Protein AF-A0A7V7D6V0-F1 (afdb_monomer)

Secondary structure (DSSP, 8-state):
----B-SS-EEEEES-SS-----TTS--EEEHHHHEETTEESS-GGGTS-TTS--SEEEPPPBTB--EEEEE-SSSEEEEE-TTS-TTTT--TTBEEEEEESSSS--EEEEEEEE-TTSSEEEEEEE--S-EEEEEEES--BSSHHHHHHTB---TTTT--EEEEE---EE-SSTT--EEE-SS-BBTTTTB-EEEEEB-TTSPBPPTT--EEEE-TT-SS-SEEE-S-B-EEEESEEEE--TTTSEEEEE--SS-EEEEEEES-EEESSSEEEEE-STTEEEEEEES-EEEESSEEEEESS-EEEEEES-EEEESSSEEEEE-SS--EEES-EEEESSSSEEEEESS-S--EEES-EEEEESEEEEE--TT-EEEEES-EEEES-TTT-EEEEESSSEEEEEES-EEEETTB----TTTBSSSS--TT-B-S----SBGGGTB-----HHHHS-BPP-TTSPPBPPS---THHHHHHHHHHHHHHHHHHT-

pLDDT: mean 88.2, std 12.03, range [38.66, 98.56]

Structure (mmCIF, N/CA/C/O backbone):
data_AF-A0A7V7D6V0-F1
#
_entry.id   AF-A0A7V7D6V0-F1
#
loop_
_atom_site.group_PDB
_atom_site.id
_atom_site.type_symbol
_atom_site.label_atom_id
_atom_site.label_alt_id
_atom_site.label_comp_id
_atom_site.label_asym_id
_atom_site.label_entity_id
_atom_site.label_seq_id
_atom_site.pdbx_PDB_ins_code
_atom_site.Cartn_x
_atom_site.Cartn_y
_atom_site.Cartn_z
_atom_site.occupancy
_atom_site.B_iso_or_equiv
_atom_site.auth_seq_id
_atom_site.auth_comp_id
_atom_site.auth_asym_id
_atom_site.auth_atom_id
_atom_site.pdbx_PDB_model_num
ATOM 1 N N . MET A 1 1 ? -13.956 12.856 22.129 1.00 39.47 1 MET A N 1
ATOM 2 C CA . MET A 1 1 ? -12.523 12.538 21.945 1.00 39.47 1 MET A CA 1
ATOM 3 C C . MET A 1 1 ? -12.015 11.926 23.251 1.00 39.47 1 MET A C 1
ATOM 5 O O . MET A 1 1 ? -12.313 12.554 24.260 1.00 39.47 1 MET A O 1
ATOM 9 N N . PRO A 1 2 ? -11.300 10.781 23.267 1.00 51.09 2 PRO A N 1
ATOM 10 C CA . PRO A 1 2 ? -11.067 9.832 22.181 1.00 51.09 2 PRO A CA 1
ATOM 11 C C . PRO A 1 2 ? -12.033 8.638 22.270 1.00 51.09 2 PRO A C 1
ATOM 13 O O . PRO A 1 2 ? -12.103 7.955 23.278 1.00 51.09 2 PRO A O 1
ATOM 16 N N . ILE A 1 3 ? -12.708 8.333 21.159 1.00 68.94 3 ILE A N 1
ATOM 17 C CA . ILE A 1 3 ? -13.274 6.991 20.913 1.00 68.94 3 ILE A CA 1
ATOM 18 C C . ILE A 1 3 ? -12.132 6.032 20.487 1.00 68.94 3 ILE A C 1
ATOM 20 O O . ILE A 1 3 ? -12.366 4.964 19.940 1.00 68.94 3 ILE A O 1
ATOM 24 N N . ILE A 1 4 ? -10.877 6.445 20.658 1.00 78.69 4 ILE A N 1
ATOM 25 C CA . ILE A 1 4 ? -9.694 5.811 20.092 1.00 78.69 4 ILE A CA 1
ATOM 26 C C . ILE A 1 4 ? -9.205 4.756 21.076 1.00 78.69 4 ILE A C 1
ATOM 28 O O . ILE A 1 4 ? -9.189 5.003 22.277 1.00 78.69 4 ILE A O 1
ATOM 32 N N . PHE A 1 5 ? -8.845 3.585 20.563 1.00 80.69 5 PHE A N 1
ATOM 33 C CA . PHE A 1 5 ? -8.111 2.585 21.329 1.00 80.69 5 PHE A CA 1
ATOM 34 C C . PHE A 1 5 ? -6.614 2.821 21.123 1.00 80.69 5 PHE A C 1
ATOM 36 O O . PHE A 1 5 ? -6.164 2.789 19.977 1.00 80.69 5 PHE A O 1
ATOM 43 N N . ASP A 1 6 ? -5.876 3.080 22.203 1.00 78.94 6 ASP A N 1
ATOM 44 C CA . ASP A 1 6 ? -4.488 3.553 22.142 1.00 78.94 6 ASP A CA 1
ATOM 45 C C . ASP A 1 6 ? -3.552 2.907 23.186 1.00 78.94 6 ASP A C 1
ATOM 47 O O . ASP A 1 6 ? -2.500 3.459 23.515 1.00 78.94 6 ASP A O 1
ATOM 51 N N . SER A 1 7 ? -3.921 1.744 23.733 1.00 79.69 7 SER A N 1
ATOM 52 C CA . SER A 1 7 ? -3.210 1.153 24.876 1.00 79.69 7 SER A CA 1
ATOM 53 C C . SER A 1 7 ? -2.363 -0.081 24.553 1.00 79.69 7 SER A C 1
ATOM 55 O O . SER A 1 7 ? -1.423 -0.375 25.296 1.00 79.69 7 SER A O 1
ATOM 57 N N . LYS A 1 8 ? -2.681 -0.831 23.488 1.00 87.62 8 LYS A N 1
ATOM 58 C CA . LYS A 1 8 ? -2.055 -2.126 23.154 1.00 87.62 8 LYS A CA 1
ATOM 59 C C . LYS A 1 8 ? -2.088 -2.416 21.661 1.00 87.62 8 LYS A C 1
ATOM 61 O O . LYS A 1 8 ? -2.892 -1.849 20.930 1.00 87.62 8 LYS A O 1
ATOM 66 N N . ASP A 1 9 ? -1.260 -3.371 21.230 1.00 92.31 9 ASP A N 1
ATOM 67 C CA . ASP A 1 9 ? -1.328 -3.907 19.871 1.00 92.31 9 ASP A CA 1
ATOM 68 C C . ASP A 1 9 ? -2.761 -4.400 19.589 1.00 92.31 9 ASP A C 1
ATOM 70 O O . ASP A 1 9 ? -3.289 -5.251 20.316 1.00 92.31 9 ASP A O 1
ATOM 74 N N . ALA A 1 10 ? -3.386 -3.882 18.533 1.00 93.56 10 ALA A N 1
ATOM 75 C CA . ALA A 1 10 ? -4.806 -4.103 18.265 1.00 93.56 10 ALA A CA 1
ATOM 76 C C . ALA A 1 10 ? -5.098 -4.438 16.807 1.00 93.56 10 ALA A C 1
ATOM 78 O O . ALA A 1 10 ? -4.417 -3.975 15.890 1.00 93.56 10 ALA A O 1
ATOM 79 N N . VAL A 1 11 ? -6.158 -5.216 16.613 1.00 95.94 11 VAL A N 1
ATOM 80 C CA . VAL A 1 11 ? -6.697 -5.613 15.318 1.00 95.94 11 VAL A CA 1
ATOM 81 C C . VAL A 1 11 ? -8.117 -5.072 15.211 1.00 95.94 11 VAL A C 1
ATOM 83 O O . VAL A 1 11 ? -8.989 -5.435 15.995 1.00 95.94 11 VAL A O 1
ATOM 86 N N . PHE A 1 12 ? -8.335 -4.192 14.245 1.00 95.00 12 PHE A N 1
ATOM 87 C CA . PHE A 1 12 ? -9.621 -3.609 13.899 1.00 95.00 12 PHE A CA 1
ATOM 88 C C . PHE A 1 12 ? -10.096 -4.144 12.560 1.00 95.00 12 PHE A C 1
ATOM 90 O O . PHE A 1 12 ? -9.285 -4.467 11.695 1.00 95.00 12 PHE A O 1
ATOM 97 N N . PHE A 1 13 ? -11.409 -4.194 12.373 1.00 93.69 13 PHE A N 1
ATOM 98 C CA . PHE A 1 13 ? -12.020 -4.778 11.187 1.00 93.69 13 PHE A CA 1
ATOM 99 C C . PHE A 1 13 ? -12.837 -3.746 10.420 1.00 93.69 13 PHE A C 1
ATOM 101 O O . PHE A 1 13 ? -13.511 -2.908 11.018 1.00 93.69 13 PHE A O 1
ATOM 108 N N . VAL A 1 14 ? -12.797 -3.819 9.093 1.00 91.88 14 VAL A N 1
ATOM 109 C CA . VAL A 1 14 ? -13.658 -3.053 8.188 1.00 91.88 14 VAL A CA 1
ATOM 110 C C . VAL A 1 14 ? -14.301 -4.014 7.195 1.00 91.88 14 VAL A C 1
ATOM 112 O O . VAL A 1 14 ? -13.632 -4.603 6.347 1.00 91.88 14 VAL A O 1
ATOM 115 N N . GLY A 1 15 ? -15.619 -4.167 7.298 1.00 84.00 15 GLY A N 1
ATOM 116 C CA . GLY A 1 15 ? -16.325 -5.298 6.690 1.00 84.00 15 GLY A CA 1
ATOM 117 C C . GLY A 1 15 ? -16.222 -6.581 7.514 1.00 84.00 15 GLY A C 1
ATOM 118 O O . GLY A 1 15 ? -15.540 -6.636 8.536 1.00 84.00 15 GLY A O 1
ATOM 119 N N . GLY A 1 16 ? -16.961 -7.607 7.095 1.00 77.62 16 GLY A N 1
ATOM 120 C CA . GLY A 1 16 ? -17.101 -8.847 7.851 1.00 77.62 16 GLY A CA 1
ATOM 121 C C . GLY A 1 16 ? -17.724 -9.983 7.046 1.00 77.62 16 GLY A C 1
ATOM 122 O O . GLY A 1 16 ? -17.668 -9.992 5.817 1.00 77.62 16 GLY A O 1
ATOM 123 N N . ARG A 1 17 ? -18.355 -10.943 7.737 1.00 70.62 17 ARG A N 1
ATOM 124 C CA . ARG A 1 17 ? -18.996 -12.137 7.137 1.00 70.62 17 ARG A CA 1
ATOM 125 C C . ARG A 1 17 ? -20.312 -11.849 6.383 1.00 70.62 17 ARG A C 1
ATOM 127 O O . ARG A 1 17 ? -20.993 -12.786 5.970 1.00 70.62 17 ARG A O 1
ATOM 134 N N . GLY A 1 18 ? -20.651 -10.579 6.152 1.00 65.69 18 GLY A N 1
ATOM 135 C CA . GLY A 1 18 ? -21.878 -10.149 5.483 1.00 65.69 18 GLY A CA 1
ATOM 136 C C . GLY A 1 18 ? -21.888 -8.653 5.155 1.00 65.69 18 GLY A C 1
ATOM 137 O O . GLY A 1 18 ? -20.868 -7.974 5.258 1.00 65.69 18 GLY A O 1
ATOM 138 N N . ALA A 1 19 ? -23.050 -8.139 4.740 1.00 56.31 19 ALA A N 1
ATOM 139 C CA . ALA A 1 19 ? -23.250 -6.706 4.545 1.00 56.31 19 ALA A CA 1
ATOM 140 C C . ALA A 1 19 ? -23.366 -6.039 5.917 1.00 56.31 19 ALA A C 1
ATOM 142 O O . ALA A 1 19 ? -24.386 -6.184 6.592 1.00 56.31 19 ALA A O 1
ATOM 143 N N . GLN A 1 20 ? -22.319 -5.335 6.335 1.00 63.09 20 GLN A N 1
ATOM 144 C CA . GLN A 1 20 ? -22.374 -4.620 7.594 1.00 63.09 20 GLN A CA 1
ATOM 145 C C . GLN A 1 20 ? -23.440 -3.519 7.541 1.00 63.09 20 GLN A C 1
ATOM 147 O O . GLN A 1 20 ? -23.530 -2.771 6.568 1.00 63.09 20 GLN A O 1
ATOM 152 N N . SER A 1 21 ? -24.233 -3.403 8.607 1.00 54.09 21 SER A N 1
ATOM 153 C CA . SER A 1 21 ? -24.978 -2.183 8.909 1.00 54.09 21 SER A CA 1
ATOM 154 C C . SER A 1 21 ? -23.984 -1.083 9.273 1.00 54.09 21 SER A C 1
ATOM 156 O O . SER A 1 21 ? -23.098 -1.343 10.087 1.00 54.09 21 SER A O 1
ATOM 158 N N . ASP A 1 22 ? -24.148 0.116 8.721 1.00 67.56 22 ASP A N 1
ATOM 159 C CA . ASP A 1 22 ? -23.335 1.313 8.966 1.00 67.56 22 ASP A CA 1
ATOM 160 C C . ASP A 1 22 ? -23.267 1.715 10.459 1.00 67.56 22 ASP A C 1
ATOM 162 O O . ASP A 1 22 ? -23.876 2.704 10.869 1.00 67.56 22 ASP A O 1
ATOM 166 N N . ASN A 1 23 ? -22.557 0.956 11.305 1.00 81.81 23 ASN A N 1
ATOM 167 C CA . ASN A 1 23 ? -22.439 1.236 12.733 1.00 81.81 23 ASN A CA 1
ATOM 168 C C . ASN A 1 23 ? -21.082 1.890 13.050 1.00 81.81 23 ASN A C 1
ATOM 170 O O . ASN A 1 23 ? -20.119 1.185 13.363 1.00 81.81 23 ASN A O 1
ATOM 174 N N . PRO A 1 24 ? -20.976 3.235 13.038 1.00 81.81 24 PRO A N 1
ATOM 175 C CA . PRO A 1 24 ? -19.743 3.937 13.415 1.00 81.81 24 PRO A CA 1
ATOM 176 C C . PRO A 1 24 ? -19.363 3.728 14.889 1.00 81.81 24 PRO A C 1
ATOM 178 O O . PRO A 1 24 ? -18.294 4.154 15.335 1.00 81.81 24 PRO A O 1
ATOM 181 N N . TYR A 1 25 ? -20.252 3.105 15.655 1.00 81.50 25 TYR A N 1
ATOM 182 C CA . TYR A 1 25 ? -20.135 2.902 17.077 1.00 81.50 25 TYR A CA 1
ATOM 183 C C . TYR A 1 25 ? -19.749 1.471 17.472 1.00 81.50 25 TYR A C 1
ATOM 185 O O . TYR A 1 25 ? -19.633 1.176 18.654 1.00 81.50 25 TYR A O 1
ATOM 193 N N . ALA A 1 26 ? -19.443 0.587 16.524 1.00 85.44 26 ALA A N 1
ATOM 194 C CA . ALA A 1 26 ? -18.914 -0.723 16.884 1.00 85.44 26 ALA A CA 1
ATOM 195 C C . ALA A 1 26 ? -17.646 -0.621 17.757 1.00 85.44 26 ALA A C 1
ATOM 197 O O . ALA A 1 26 ? -16.836 0.307 17.604 1.00 85.44 26 ALA A O 1
ATOM 198 N N . GLY A 1 27 ? -17.444 -1.603 18.641 1.00 78.12 27 GLY A N 1
ATOM 199 C CA . GLY A 1 27 ? -16.171 -1.793 19.341 1.00 78.12 27 GLY A CA 1
ATOM 200 C C . GLY A 1 27 ? -15.021 -1.897 18.339 1.00 78.12 27 GLY A C 1
ATOM 201 O O . GLY A 1 27 ? -13.986 -1.255 18.515 1.00 78.12 27 GLY A O 1
ATOM 202 N N . GLY A 1 28 ? -15.283 -2.558 17.210 1.00 84.06 28 GLY A N 1
ATOM 203 C CA . GLY A 1 28 ? -14.504 -2.451 15.981 1.00 84.06 28 GLY A CA 1
ATOM 204 C C . GLY A 1 28 ? -13.340 -3.432 15.885 1.00 84.06 28 GLY A C 1
ATOM 205 O O . GLY A 1 28 ? -12.701 -3.475 14.836 1.00 84.06 28 GLY A O 1
ATOM 206 N N . GLY A 1 29 ? -13.032 -4.185 16.949 1.00 92.31 29 GLY A N 1
ATOM 207 C CA . GLY A 1 29 ? -11.799 -4.961 17.007 1.00 92.31 29 GLY A CA 1
ATOM 208 C C . GLY A 1 29 ? -11.578 -5.808 18.258 1.00 92.31 29 GLY A C 1
ATOM 209 O O . GLY A 1 29 ? -12.469 -6.018 19.085 1.00 92.31 29 GLY A O 1
ATOM 210 N N . CYS A 1 30 ? -10.344 -6.280 18.383 1.00 95.81 30 CYS A N 1
ATOM 211 C CA . CYS A 1 30 ? -9.800 -7.023 19.513 1.00 95.81 30 CYS A CA 1
ATOM 212 C C . CYS A 1 30 ? -8.310 -6.690 19.699 1.00 95.81 30 CYS A C 1
ATOM 214 O O . CYS A 1 30 ? -7.673 -6.076 18.840 1.00 95.81 30 CYS A O 1
ATOM 216 N N . THR A 1 31 ? -7.716 -7.116 20.807 1.00 96.06 31 THR A N 1
ATOM 217 C CA . THR A 1 31 ? -6.264 -7.090 20.977 1.00 96.06 31 THR A CA 1
ATOM 218 C C . THR A 1 31 ? -5.609 -8.101 20.040 1.00 96.06 31 THR A C 1
ATOM 220 O O . THR A 1 31 ? -6.187 -9.131 19.673 1.00 96.06 31 THR A O 1
ATOM 223 N N . LYS A 1 32 ? -4.368 -7.820 19.648 1.00 94.75 32 LYS A N 1
ATOM 224 C CA . LYS A 1 32 ? -3.577 -8.734 18.820 1.00 94.75 32 LYS A CA 1
ATOM 225 C C . LYS A 1 32 ? -3.277 -10.048 19.534 1.00 94.75 32 LYS A C 1
ATOM 227 O O . LYS A 1 32 ? -3.258 -11.085 18.884 1.00 94.75 32 LYS A O 1
ATOM 232 N N . ASP A 1 33 ? -3.107 -10.016 20.853 1.00 94.88 33 ASP A N 1
ATOM 233 C CA . ASP A 1 33 ? -2.897 -11.224 21.657 1.00 94.88 33 ASP A CA 1
ATOM 234 C C . ASP A 1 33 ? -4.105 -12.170 21.589 1.00 94.88 33 ASP A C 1
ATOM 236 O O . ASP A 1 33 ? -3.927 -13.385 21.516 1.00 94.88 33 ASP A O 1
ATOM 240 N N . PHE A 1 34 ? -5.330 -11.628 21.558 1.00 95.75 34 PHE A N 1
ATOM 241 C CA . PHE A 1 34 ? -6.539 -12.429 21.363 1.00 95.75 34 PHE A CA 1
ATOM 242 C C . PHE A 1 34 ? -6.647 -12.981 19.939 1.00 95.75 34 PHE A C 1
ATOM 244 O O . PHE A 1 34 ? -7.003 -14.145 19.764 1.00 95.75 34 PHE A O 1
ATOM 251 N N . TRP A 1 35 ? -6.335 -12.162 18.929 1.00 95.06 35 TRP A N 1
ATOM 252 C CA . TRP A 1 35 ? -6.392 -12.562 17.518 1.00 95.06 35 TRP A CA 1
ATOM 253 C C . TRP A 1 35 ? -5.360 -13.653 17.176 1.00 95.06 35 TRP A C 1
ATOM 255 O O . TRP A 1 35 ? -5.676 -14.678 16.560 1.00 95.06 35 TRP A O 1
ATOM 265 N N . GLY A 1 36 ? -4.122 -13.464 17.634 1.00 92.94 36 GLY A N 1
ATOM 266 C CA . GLY A 1 36 ? -2.967 -14.301 17.328 1.00 92.94 36 GLY A CA 1
ATOM 267 C C . GLY A 1 36 ? -2.154 -13.795 16.130 1.00 92.94 36 GLY A C 1
ATOM 268 O O . GLY A 1 36 ? -2.092 -12.597 15.844 1.00 92.94 36 GLY A O 1
ATOM 269 N N . ASP A 1 37 ? -1.479 -14.719 15.442 1.00 87.75 37 ASP A N 1
ATOM 270 C CA . ASP A 1 37 ? -0.656 -14.408 14.267 1.00 87.75 37 ASP A CA 1
ATOM 271 C C . ASP A 1 37 ? -1.528 -13.983 13.076 1.00 87.75 37 ASP A C 1
ATOM 273 O O . ASP A 1 37 ? -2.497 -14.653 12.747 1.00 87.75 37 ASP A O 1
ATOM 277 N N . LEU A 1 38 ? -1.179 -12.898 12.385 1.00 82.12 38 LEU A N 1
ATOM 278 C CA . LEU A 1 38 ? -1.995 -12.372 11.279 1.00 82.12 38 LEU A CA 1
ATOM 279 C C . LEU A 1 38 ? -2.043 -13.284 10.045 1.00 82.12 38 LEU A C 1
ATOM 281 O O . LEU A 1 38 ? -3.008 -13.226 9.290 1.00 82.12 38 LEU A O 1
ATOM 285 N N . ASN A 1 39 ? -1.027 -14.124 9.836 1.00 77.56 39 ASN A N 1
ATOM 286 C CA . ASN A 1 39 ? -0.972 -15.063 8.711 1.00 77.56 39 ASN A CA 1
ATOM 287 C C . ASN A 1 39 ? -1.592 -16.422 9.057 1.00 77.56 39 ASN A C 1
ATOM 289 O O . ASN A 1 39 ? -1.805 -17.254 8.178 1.00 77.56 39 ASN A O 1
ATOM 293 N N . SER A 1 40 ? -1.822 -16.677 10.342 1.00 85.25 40 SER A N 1
ATOM 294 C CA . SER A 1 40 ? -2.424 -17.907 10.844 1.00 85.25 40 SER A CA 1
ATOM 295 C C . SER A 1 40 ? -3.204 -17.587 12.120 1.00 85.25 40 SER A C 1
ATOM 297 O O . SER A 1 40 ? -2.785 -18.004 13.209 1.00 85.25 40 SER A O 1
ATOM 299 N N . PRO A 1 41 ? -4.306 -16.824 12.007 1.00 88.88 41 PRO A N 1
ATOM 300 C CA . PRO A 1 41 ? -5.015 -16.338 13.174 1.00 88.88 41 PRO A CA 1
ATOM 301 C C . PRO A 1 41 ? -5.569 -17.510 13.978 1.00 88.88 41 PRO A C 1
ATOM 303 O O . PRO A 1 41 ? -6.015 -18.525 13.443 1.00 88.88 41 PRO A O 1
ATOM 306 N N . SER A 1 42 ? -5.500 -17.378 15.301 1.00 92.00 42 SER A N 1
ATOM 307 C CA . SER A 1 42 ? -6.060 -18.374 16.225 1.00 92.00 42 SER A CA 1
ATOM 308 C C . SER A 1 42 ? -7.579 -18.242 16.367 1.00 92.00 42 SER A C 1
ATOM 310 O O . SER A 1 42 ? -8.235 -19.100 16.962 1.00 92.00 42 SER A O 1
ATOM 312 N N . LYS A 1 43 ? -8.108 -17.142 15.827 1.00 93.00 43 LYS A N 1
ATOM 313 C CA . LYS A 1 43 ? -9.502 -16.732 15.797 1.00 93.00 43 LYS A CA 1
ATOM 314 C C . LYS A 1 43 ? -9.954 -16.546 14.359 1.00 93.00 43 LYS A C 1
ATOM 316 O O . LYS A 1 43 ? -9.152 -16.425 13.440 1.00 93.00 43 LYS A O 1
ATOM 321 N N . THR A 1 44 ? -11.258 -16.512 14.191 1.00 91.06 44 THR A N 1
ATOM 322 C CA . THR A 1 44 ? -11.942 -16.200 12.943 1.00 91.06 44 THR A CA 1
ATOM 323 C C . T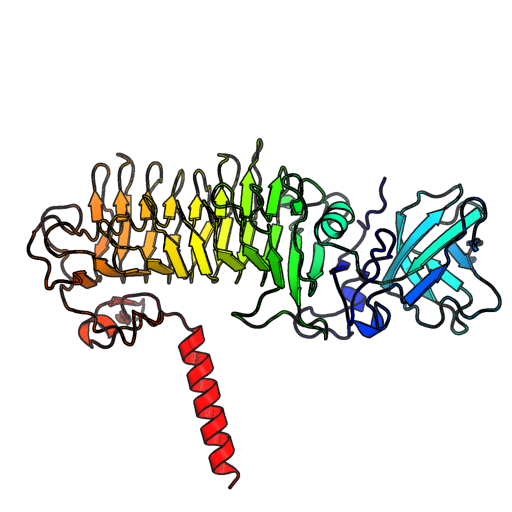HR A 1 44 ? -12.726 -14.906 13.112 1.00 91.06 44 THR A C 1
ATOM 325 O O . THR A 1 44 ? -12.930 -14.432 14.232 1.00 91.06 44 THR A O 1
ATOM 328 N N . LEU A 1 45 ? -13.250 -14.350 12.016 1.00 90.94 45 LEU A N 1
ATOM 329 C CA . LEU A 1 45 ? -14.157 -13.200 12.114 1.00 90.94 45 LEU A CA 1
ATOM 330 C C . LEU A 1 45 ? -15.376 -13.502 13.010 1.00 90.94 45 LEU A C 1
ATOM 332 O O . LEU A 1 45 ? -15.842 -12.625 13.721 1.00 90.94 45 LEU A O 1
ATOM 336 N N . ALA A 1 46 ? -15.853 -14.749 13.068 1.00 90.94 46 ALA A N 1
ATOM 337 C CA . ALA A 1 46 ? -16.989 -15.113 13.920 1.00 90.94 46 ALA A CA 1
ATOM 338 C C . ALA A 1 46 ? -16.722 -14.941 15.428 1.00 90.94 46 ALA A C 1
ATOM 340 O O . ALA A 1 46 ? -17.667 -14.828 16.200 1.00 90.94 46 ALA A O 1
ATOM 341 N N . ASP A 1 47 ? -15.453 -14.933 15.845 1.00 93.00 47 ASP A N 1
ATOM 342 C CA . ASP A 1 47 ? -15.059 -14.772 17.248 1.00 93.00 47 ASP A CA 1
ATOM 343 C C . ASP A 1 47 ? -15.022 -13.300 17.694 1.00 93.00 47 ASP A C 1
ATOM 345 O O . ASP A 1 47 ? -14.841 -13.021 18.878 1.00 93.00 47 ASP A O 1
ATOM 349 N N . VAL A 1 48 ? -15.134 -12.351 16.757 1.00 93.56 48 VAL A N 1
ATOM 350 C CA . VAL A 1 48 ? -14.984 -10.904 17.013 1.00 93.56 48 VAL A CA 1
ATOM 351 C C . VAL A 1 48 ? -16.161 -10.072 16.506 1.00 93.56 48 VAL A C 1
ATOM 353 O O . VAL A 1 48 ? -16.289 -8.908 16.882 1.00 93.56 48 VAL A O 1
ATOM 356 N N . MET A 1 49 ? -17.023 -10.633 15.660 1.00 92.56 49 MET A N 1
ATOM 357 C CA . MET A 1 49 ? -18.201 -9.970 15.097 1.00 92.56 49 MET A CA 1
ATOM 358 C C . MET A 1 49 ? -19.312 -10.982 14.801 1.00 92.56 49 MET A C 1
ATOM 360 O O . MET A 1 49 ? -19.057 -12.176 14.635 1.00 92.56 49 MET A O 1
ATOM 364 N N . ASP A 1 50 ? -20.547 -10.495 14.700 1.00 89.81 50 ASP A N 1
ATOM 365 C CA . ASP A 1 50 ? -21.696 -11.327 14.350 1.00 89.81 50 ASP A CA 1
ATOM 366 C C . ASP A 1 50 ? -21.670 -11.784 12.872 1.00 89.81 50 ASP A C 1
ATOM 368 O O . ASP A 1 50 ? -20.791 -11.435 12.076 1.00 89.81 50 ASP A O 1
ATOM 372 N N . ALA A 1 51 ? -22.671 -12.575 12.474 1.00 86.31 51 ALA A N 1
ATOM 373 C CA . ALA A 1 51 ? -22.776 -13.115 11.117 1.00 86.31 51 ALA A CA 1
ATOM 374 C C . ALA A 1 51 ? -22.869 -12.047 10.005 1.00 86.31 51 ALA A C 1
ATOM 376 O O . ALA A 1 51 ? -22.550 -12.343 8.856 1.00 86.31 51 ALA A O 1
ATOM 377 N N . ASN A 1 52 ? -23.280 -10.821 10.331 1.00 84.94 52 ASN A N 1
ATOM 378 C CA . ASN A 1 52 ? -23.385 -9.686 9.416 1.00 84.94 52 ASN A CA 1
ATOM 379 C C . ASN A 1 52 ? -22.244 -8.667 9.607 1.00 84.94 52 ASN A C 1
ATOM 381 O O . ASN A 1 52 ? -22.281 -7.596 9.008 1.00 84.94 52 ASN A O 1
ATOM 385 N N . GLY A 1 53 ? -21.234 -8.972 10.428 1.00 87.38 53 GLY A N 1
ATOM 386 C CA . GLY A 1 53 ? -20.154 -8.045 10.779 1.00 87.38 53 GLY A CA 1
ATOM 387 C C . GLY A 1 53 ? -20.536 -6.988 11.825 1.00 87.38 53 GLY A C 1
ATOM 388 O O . GLY A 1 53 ? -19.760 -6.067 12.087 1.00 87.38 53 GLY A O 1
ATOM 389 N N . GLY A 1 54 ? -21.726 -7.093 12.416 1.00 90.62 54 GLY A N 1
ATOM 390 C CA . GLY A 1 54 ? -22.164 -6.290 13.552 1.00 90.62 54 GLY A CA 1
ATOM 391 C C . GLY A 1 54 ? -21.456 -6.677 14.852 1.00 90.62 54 GLY A C 1
ATOM 392 O O . GLY A 1 54 ? -20.647 -7.606 14.905 1.00 90.62 54 GLY A O 1
ATOM 393 N N . CYS A 1 55 ? -21.736 -5.925 15.914 1.00 91.62 55 CYS A N 1
ATOM 394 C CA . CYS A 1 55 ? -21.196 -6.200 17.243 1.00 91.62 55 CYS A CA 1
ATOM 395 C C . CYS A 1 55 ? -21.687 -7.561 17.752 1.00 91.62 55 CYS A C 1
ATOM 397 O O . CYS A 1 55 ? -22.858 -7.887 17.582 1.00 91.62 55 CYS A O 1
ATOM 399 N N . LEU A 1 56 ? -20.829 -8.306 18.455 1.00 92.56 56 LEU A N 1
ATOM 400 C CA . LEU A 1 56 ? -21.251 -9.517 19.177 1.00 92.56 56 LEU A CA 1
ATOM 401 C C . LEU A 1 56 ? -22.256 -9.180 20.281 1.00 92.56 56 LEU A C 1
ATOM 403 O O . LEU A 1 56 ? -23.170 -9.943 20.570 1.00 92.56 56 LEU A O 1
ATOM 407 N N . SER A 1 57 ? -22.092 -7.997 20.869 1.00 92.25 57 SER A N 1
ATOM 408 C CA . SER A 1 57 ? -23.026 -7.423 21.823 1.00 92.25 57 SER A CA 1
ATOM 409 C C . SER A 1 57 ? -23.220 -5.947 21.513 1.00 92.25 57 SER A C 1
ATOM 411 O O . SER A 1 57 ? -22.247 -5.199 21.398 1.00 92.25 57 SER A O 1
ATOM 413 N N . SER A 1 58 ? -24.469 -5.515 21.365 1.00 89.25 58 SER A N 1
ATOM 414 C CA . SER A 1 58 ? -24.822 -4.104 21.225 1.00 89.25 58 SER A CA 1
ATOM 415 C C . SER A 1 58 ? -25.938 -3.779 22.201 1.00 89.25 58 SER A C 1
ATOM 417 O O . SER A 1 58 ? -27.092 -4.155 22.002 1.00 89.25 58 SER A O 1
ATOM 419 N N . VAL A 1 59 ? -25.579 -3.072 23.267 1.00 87.38 59 VAL A N 1
ATOM 420 C CA . VAL A 1 59 ? -26.520 -2.566 24.257 1.00 87.38 59 VAL A CA 1
ATOM 421 C C . VAL A 1 59 ? -26.587 -1.051 24.097 1.00 87.38 59 VAL A C 1
ATOM 423 O O . VAL A 1 59 ? -25.793 -0.293 24.666 1.00 87.38 59 VAL A O 1
ATOM 426 N N . TYR A 1 60 ? -27.524 -0.606 23.261 1.00 79.38 60 TYR A N 1
ATOM 427 C CA . TYR A 1 60 ? -27.756 0.807 22.985 1.00 79.38 60 TYR A CA 1
ATOM 428 C C . TYR A 1 60 ? -28.959 1.315 23.769 1.00 79.38 60 TYR A C 1
ATOM 430 O O . TYR A 1 60 ? -29.967 0.624 23.917 1.00 79.38 60 TYR A O 1
ATOM 438 N N . ALA A 1 61 ? -28.875 2.554 24.235 1.00 59.84 61 ALA A N 1
ATOM 439 C CA . ALA A 1 61 ? -30.011 3.219 24.833 1.00 59.84 61 ALA A CA 1
ATOM 440 C C . ALA A 1 61 ? -30.600 4.222 23.843 1.00 59.84 61 ALA A C 1
ATOM 442 O O . ALA A 1 61 ? -29.894 5.091 23.330 1.00 59.84 61 ALA A O 1
ATOM 443 N N . SER A 1 62 ? -31.889 4.103 23.530 1.00 53.34 62 SER A N 1
ATOM 444 C CA . SER A 1 62 ? -32.570 5.115 22.721 1.00 53.34 62 SER A CA 1
ATOM 445 C C . SER A 1 62 ? -32.486 6.476 23.421 1.00 53.34 62 SER A C 1
ATOM 447 O O . SER A 1 62 ? -32.783 6.553 24.609 1.00 53.34 62 SER A O 1
ATOM 449 N N . LEU A 1 63 ? -32.069 7.512 22.678 1.00 45.19 63 LEU A N 1
ATOM 450 C CA . LEU A 1 63 ? -31.921 8.927 23.073 1.00 45.19 63 LEU A CA 1
ATOM 451 C C . LEU A 1 63 ? -32.545 9.296 24.437 1.00 45.19 63 LEU A C 1
ATOM 453 O O . LEU A 1 63 ? -33.699 9.718 24.497 1.00 45.19 63 LEU A O 1
ATOM 457 N N . GLY A 1 64 ? -31.754 9.190 25.511 1.00 49.22 64 GLY A N 1
ATOM 458 C CA . GLY A 1 64 ? -32.088 9.710 26.843 1.00 49.22 64 GLY A CA 1
ATOM 459 C C . GLY A 1 64 ? -32.029 8.696 27.986 1.00 49.22 64 GLY A C 1
ATOM 460 O O . GLY A 1 64 ? -31.801 9.113 29.118 1.00 49.22 64 GLY A O 1
ATOM 461 N N . ASP A 1 65 ? -32.161 7.402 27.699 1.00 52.47 65 ASP A N 1
ATOM 462 C CA . ASP A 1 65 ? -31.929 6.347 28.690 1.00 52.47 65 ASP A CA 1
ATOM 463 C C . ASP A 1 65 ? -30.484 5.846 28.610 1.00 52.47 65 ASP A C 1
ATOM 465 O O . ASP A 1 65 ? -29.743 6.177 27.687 1.00 52.47 65 ASP A O 1
ATOM 469 N N . THR A 1 66 ? -30.060 5.048 29.581 1.00 63.19 66 THR A N 1
ATOM 470 C CA . THR A 1 66 ? -28.784 4.326 29.564 1.00 63.19 66 THR A CA 1
ATOM 471 C C . THR A 1 66 ? -29.046 2.849 29.755 1.00 63.19 66 THR A C 1
ATOM 473 O O . THR A 1 66 ? -29.879 2.480 30.581 1.00 63.19 66 THR A O 1
ATOM 476 N N . ALA A 1 67 ? -28.368 2.004 28.982 1.00 82.88 67 ALA A N 1
ATOM 477 C CA . ALA A 1 67 ? -28.781 0.617 28.872 1.00 82.88 67 ALA A CA 1
ATOM 478 C C . ALA A 1 67 ? -28.090 -0.290 29.890 1.00 82.88 67 ALA A C 1
ATOM 480 O O . ALA A 1 67 ? -28.744 -1.222 30.353 1.00 82.88 67 ALA A O 1
ATOM 481 N N . CYS A 1 68 ? -26.840 0.001 30.261 1.00 91.88 68 CYS A N 1
ATOM 482 C CA . CYS A 1 68 ? -26.044 -0.776 31.210 1.00 91.88 68 CYS A CA 1
ATOM 483 C C . CYS A 1 68 ? -25.736 0.009 32.488 1.00 91.88 68 CYS A C 1
ATOM 485 O O . CYS A 1 68 ? -25.530 1.227 32.441 1.00 91.88 68 CYS A O 1
ATOM 487 N N . ASP A 1 69 ? -25.602 -0.722 33.592 1.00 93.88 69 ASP A N 1
ATOM 488 C CA . ASP A 1 69 ? -25.088 -0.207 34.858 1.00 93.88 69 ASP A CA 1
ATOM 489 C C . ASP A 1 69 ? -23.567 -0.348 34.900 1.00 93.88 69 ASP A C 1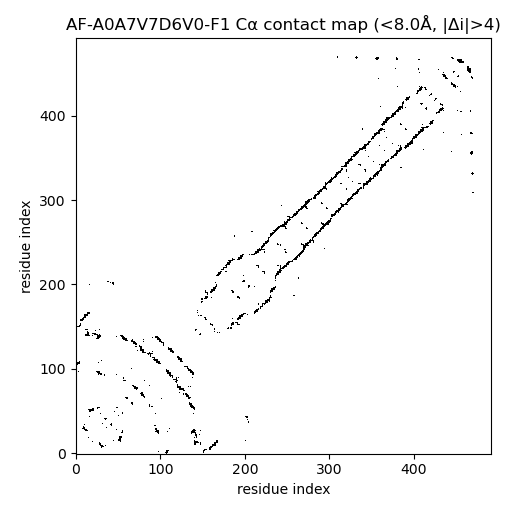
ATOM 491 O O . ASP A 1 69 ? -23.006 -1.372 34.499 1.00 93.88 69 ASP A O 1
ATOM 495 N N . VAL A 1 70 ? -22.894 0.678 35.404 1.00 94.25 70 VAL A N 1
ATOM 496 C CA . VAL A 1 70 ? -21.445 0.703 35.579 1.00 94.25 70 VAL A CA 1
ATOM 497 C C . VAL A 1 70 ? -21.151 0.705 37.066 1.00 94.25 70 VAL A C 1
ATOM 499 O O . VAL A 1 70 ? -21.454 1.682 37.746 1.00 94.25 70 VAL A O 1
ATOM 502 N N . ILE A 1 71 ? -20.553 -0.379 37.548 1.00 94.75 71 ILE A N 1
ATOM 503 C CA . ILE A 1 71 ? -20.268 -0.607 38.967 1.00 94.75 71 ILE A CA 1
ATOM 504 C C . ILE A 1 71 ? -18.812 -1.030 39.170 1.00 94.75 71 ILE A C 1
ATOM 506 O O . ILE A 1 71 ? -18.076 -1.303 38.218 1.00 94.75 71 ILE A O 1
ATOM 510 N N . THR A 1 72 ? -18.370 -1.102 40.424 1.00 92.44 72 THR A N 1
ATOM 511 C CA . THR A 1 72 ? -17.060 -1.681 40.740 1.00 92.44 72 THR A CA 1
ATOM 512 C C . THR A 1 72 ? -17.081 -3.203 40.617 1.00 92.44 72 THR A C 1
ATOM 514 O O . THR A 1 72 ? -18.013 -3.862 41.077 1.00 92.44 72 THR A O 1
ATOM 517 N N . ASN A 1 73 ? -16.012 -3.786 40.074 1.00 90.50 73 ASN A N 1
ATOM 518 C CA . ASN A 1 73 ? -15.804 -5.235 40.117 1.00 90.50 73 ASN A CA 1
ATOM 519 C C . ASN A 1 73 ? -15.203 -5.734 41.455 1.00 90.50 73 ASN A C 1
ATOM 521 O O . ASN A 1 73 ? -14.922 -6.921 41.609 1.00 90.50 73 ASN A O 1
ATOM 525 N N . GLY A 1 74 ? -14.952 -4.833 42.416 1.00 89.19 74 GLY A N 1
ATOM 526 C CA . GLY A 1 74 ? -14.316 -5.137 43.704 1.00 89.19 74 GLY A CA 1
ATOM 527 C C . GLY A 1 74 ? -12.781 -5.184 43.678 1.00 89.19 74 GLY A C 1
ATOM 528 O O . GLY A 1 74 ? -12.161 -5.143 44.739 1.00 89.19 74 GLY A O 1
ATOM 529 N N . SER A 1 75 ? -12.155 -5.198 42.496 1.00 89.00 75 SER A N 1
ATOM 530 C CA . SER A 1 75 ? -10.698 -5.107 42.306 1.00 89.00 75 SER A CA 1
ATOM 531 C C . SER A 1 75 ? -10.241 -3.735 41.791 1.00 89.00 75 SER A C 1
ATOM 533 O O . SER A 1 75 ? -9.101 -3.590 41.353 1.00 89.00 75 SER A O 1
ATOM 535 N N . GLY A 1 76 ? -11.129 -2.735 41.799 1.00 89.50 76 GLY A N 1
ATOM 536 C CA . GLY A 1 76 ? -10.842 -1.379 41.324 1.00 89.50 76 GLY A CA 1
ATOM 537 C C . GLY A 1 76 ? -10.942 -1.185 39.807 1.00 89.50 76 GLY A C 1
ATOM 538 O O . GLY A 1 76 ? -10.568 -0.117 39.326 1.00 89.50 76 GLY A O 1
ATOM 539 N N . LYS A 1 77 ? -11.451 -2.166 39.050 1.00 93.62 77 LYS A N 1
ATOM 540 C CA . LYS A 1 77 ? -11.765 -2.010 37.620 1.00 93.62 77 LYS A CA 1
ATOM 541 C C . LYS A 1 77 ? -13.251 -1.741 37.410 1.00 93.62 77 LYS A C 1
ATOM 543 O O . LYS A 1 77 ? -14.087 -2.063 38.262 1.00 93.62 77 LYS A O 1
ATOM 548 N N . VAL A 1 78 ? -13.555 -1.120 36.278 1.00 96.56 78 VAL A N 1
ATOM 549 C CA . VAL A 1 78 ? -14.924 -0.846 35.844 1.00 96.56 78 VAL A CA 1
ATOM 550 C C . VAL A 1 78 ? -15.593 -2.131 35.356 1.00 96.56 78 VAL A C 1
ATOM 552 O O . VAL A 1 78 ? -15.059 -2.813 34.481 1.00 96.56 78 VAL A O 1
ATOM 555 N N . ARG A 1 79 ? -16.783 -2.424 35.890 1.00 97.44 79 ARG A N 1
ATOM 556 C CA . ARG A 1 79 ? -17.684 -3.483 35.425 1.00 97.44 79 ARG A CA 1
ATOM 557 C C . ARG A 1 79 ? -18.902 -2.877 34.747 1.00 97.44 79 ARG A C 1
ATOM 559 O O . ARG A 1 79 ? -19.594 -2.063 35.353 1.00 97.44 79 ARG A O 1
ATOM 566 N N . ILE A 1 80 ? -19.197 -3.324 33.533 1.00 96.19 80 ILE A N 1
ATOM 567 C CA . ILE A 1 80 ? -20.429 -3.007 32.807 1.00 96.19 80 ILE A CA 1
ATOM 568 C C . ILE A 1 80 ? -21.377 -4.195 32.964 1.00 96.19 80 ILE A C 1
ATOM 570 O O . ILE A 1 80 ? -21.036 -5.313 32.583 1.00 96.19 80 ILE A O 1
ATOM 574 N N . THR A 1 81 ? -22.557 -3.957 33.532 1.00 94.94 81 THR A N 1
ATOM 575 C CA . THR A 1 81 ? -23.555 -4.988 33.840 1.00 94.94 81 THR A CA 1
ATOM 576 C C . THR A 1 81 ? -24.859 -4.715 33.106 1.00 94.94 81 THR A C 1
ATOM 578 O O . THR A 1 81 ? -25.339 -3.579 33.060 1.00 94.94 81 THR A O 1
ATOM 581 N N . LYS A 1 82 ? -25.468 -5.776 32.580 1.00 92.12 82 LYS A N 1
ATOM 582 C CA . LYS A 1 82 ? -26.829 -5.770 32.054 1.00 92.12 82 LYS A CA 1
ATOM 583 C C . LYS A 1 82 ? -27.518 -7.072 32.442 1.00 92.12 82 LYS A C 1
ATOM 585 O O . LYS A 1 82 ? -27.232 -8.123 31.885 1.00 92.12 82 LYS A O 1
ATOM 590 N N . SER A 1 83 ? -28.424 -6.994 33.411 1.00 82.44 83 SER A N 1
ATOM 591 C CA . SER A 1 83 ? -29.073 -8.183 33.963 1.00 82.44 83 SER A CA 1
ATOM 592 C C . SER A 1 83 ? -30.140 -8.775 33.038 1.00 82.44 83 SER A C 1
ATOM 594 O O . SER A 1 83 ? -30.912 -8.047 32.413 1.00 82.44 83 SER A O 1
ATOM 596 N N . GLY A 1 84 ? -30.229 -10.110 33.035 1.00 74.31 84 GLY A N 1
ATOM 597 C CA . GLY A 1 84 ? -31.449 -10.851 32.693 1.00 74.31 84 GLY A CA 1
ATOM 598 C C . GLY A 1 84 ? -31.597 -11.298 31.241 1.00 74.31 84 GLY A C 1
ATOM 599 O O . GLY A 1 84 ? -32.618 -11.897 30.908 1.00 74.31 84 GLY A O 1
ATOM 600 N N . GLU A 1 85 ? -30.609 -11.034 30.387 1.00 74.19 85 GLU A N 1
ATOM 601 C CA . GLU A 1 85 ? -30.749 -11.226 28.936 1.00 74.19 85 GLU A CA 1
ATOM 602 C C . GLU A 1 85 ? -29.480 -11.776 28.253 1.00 74.19 85 GLU A C 1
ATOM 604 O O . GLU A 1 85 ? -29.474 -11.919 27.034 1.00 74.19 85 GLU A O 1
ATOM 609 N N . GLY A 1 86 ? -28.425 -12.133 29.007 1.00 85.06 86 GLY A N 1
ATOM 610 C CA . GLY A 1 86 ? -27.219 -12.757 28.436 1.00 85.06 86 GLY A CA 1
ATOM 611 C C . GLY A 1 86 ? -26.523 -11.887 27.384 1.00 85.06 86 GLY A C 1
ATOM 612 O O . GLY A 1 86 ? -25.958 -12.391 26.417 1.00 85.06 86 GLY A O 1
ATOM 613 N N . TRP A 1 87 ? -26.588 -10.561 27.536 1.00 89.81 87 TRP A N 1
ATOM 614 C CA . TRP A 1 87 ? -26.124 -9.611 26.519 1.00 89.81 87 TRP A CA 1
ATOM 615 C C . TRP A 1 87 ? -24.660 -9.780 26.134 1.00 89.81 87 TRP A C 1
ATOM 617 O O . TRP A 1 87 ? -24.282 -9.411 25.027 1.00 89.81 87 TRP A O 1
ATOM 627 N N . PHE A 1 88 ? -23.836 -10.306 27.034 1.00 94.38 88 PHE A N 1
ATOM 628 C CA . PHE A 1 88 ? -22.407 -10.496 26.832 1.00 94.38 88 PHE A CA 1
ATOM 629 C C . PHE A 1 88 ? -22.008 -11.974 26.725 1.00 94.38 88 PHE A C 1
ATOM 631 O O . PHE A 1 88 ? -20.832 -12.283 26.891 1.00 94.38 88 PHE A O 1
ATOM 638 N N . THR A 1 89 ? -22.945 -12.897 26.466 1.00 93.62 89 THR A N 1
ATOM 639 C CA . THR A 1 89 ? -22.653 -14.345 26.407 1.00 93.62 89 THR A CA 1
ATOM 640 C C . THR A 1 89 ? -21.592 -14.700 25.360 1.00 93.62 89 THR A C 1
ATOM 642 O O . THR A 1 89 ? -20.769 -15.576 25.613 1.00 93.62 89 THR A O 1
ATOM 645 N N . ASP A 1 90 ? -21.564 -13.993 24.229 1.00 93.31 90 ASP A N 1
ATOM 646 C CA . ASP A 1 90 ? -20.591 -14.230 23.153 1.00 93.31 90 ASP A CA 1
ATOM 647 C C . ASP A 1 90 ? -19.314 -13.378 23.292 1.00 93.31 90 ASP A C 1
ATOM 649 O O . ASP A 1 90 ? -18.394 -13.469 22.476 1.00 93.31 90 ASP A O 1
ATOM 653 N N . CYS A 1 91 ? -19.219 -12.538 24.327 1.00 95.50 91 CYS A N 1
ATOM 654 C CA . CYS A 1 91 ? -18.040 -11.711 24.558 1.00 95.50 91 CYS A CA 1
ATOM 655 C C . CYS A 1 91 ? -16.871 -12.540 25.108 1.00 95.50 91 CYS A C 1
ATOM 657 O O . CYS A 1 91 ? -17.041 -13.479 25.881 1.00 95.50 91 CYS A O 1
ATOM 659 N N . CYS A 1 92 ? -15.647 -12.136 24.770 1.00 96.25 92 CYS A N 1
ATOM 660 C CA . CYS A 1 92 ? -14.414 -12.753 25.248 1.00 96.25 92 CYS A CA 1
ATOM 661 C C . CYS A 1 92 ? -13.430 -11.703 25.779 1.00 96.25 92 CYS A C 1
ATOM 663 O O . CYS A 1 92 ? -13.452 -10.539 25.374 1.00 96.25 92 CYS A O 1
ATOM 665 N N . VAL A 1 93 ? -12.522 -12.142 26.655 1.00 96.88 93 VAL A N 1
ATOM 666 C CA . VAL A 1 93 ? -11.360 -11.339 27.063 1.00 96.88 93 VAL A CA 1
ATOM 667 C C . VAL A 1 93 ? -10.503 -11.026 25.840 1.00 96.88 93 VAL A C 1
ATOM 669 O O . VAL A 1 93 ? -10.233 -11.913 25.033 1.00 96.88 93 VAL A O 1
ATOM 672 N N . GLY A 1 94 ? -10.076 -9.771 25.721 1.00 96.44 94 GLY A N 1
ATOM 673 C CA . GLY A 1 94 ? -9.309 -9.253 24.593 1.00 96.44 94 GLY A CA 1
ATOM 674 C C . GLY A 1 94 ? -10.160 -8.642 23.478 1.00 96.44 94 GLY A C 1
ATOM 675 O O . GLY A 1 94 ? -9.602 -8.012 22.587 1.00 96.44 94 GLY A O 1
ATOM 676 N N . LEU A 1 95 ? -11.493 -8.749 23.508 1.00 97.19 95 LEU A N 1
ATOM 677 C CA . LEU A 1 95 ? -12.340 -7.950 22.614 1.00 97.19 95 LEU A CA 1
ATOM 678 C C . LEU A 1 95 ? -12.269 -6.462 22.973 1.00 97.19 95 LEU A C 1
ATOM 680 O O . LEU A 1 95 ? -12.027 -6.101 24.125 1.00 97.19 95 LEU A O 1
ATOM 684 N N . ILE A 1 96 ? -12.519 -5.595 21.993 1.00 96.00 96 ILE A N 1
ATOM 685 C CA . ILE A 1 96 ? -12.645 -4.153 22.219 1.00 96.00 96 ILE A CA 1
ATOM 686 C C . ILE A 1 96 ? -14.124 -3.802 22.364 1.00 96.00 96 ILE A C 1
ATOM 688 O O . ILE A 1 96 ? -14.952 -4.165 21.526 1.00 96.00 96 ILE A O 1
ATOM 692 N N . VAL A 1 97 ? -14.448 -3.064 23.420 1.00 95.19 97 VAL A N 1
ATOM 693 C CA . VAL A 1 97 ? -15.766 -2.478 23.654 1.00 95.19 97 VAL A CA 1
ATOM 694 C C . VAL A 1 97 ? -15.705 -0.973 23.469 1.00 95.19 97 VAL A C 1
ATOM 696 O O . VAL A 1 97 ? -14.842 -0.301 24.032 1.00 95.19 97 VAL A O 1
ATOM 699 N N . ARG A 1 98 ? -16.648 -0.417 22.711 1.00 93.81 98 ARG A N 1
ATOM 700 C CA . ARG A 1 98 ? -16.936 1.014 22.753 1.00 93.81 98 ARG A CA 1
ATOM 701 C C . ARG A 1 98 ? -17.924 1.273 23.887 1.00 93.81 98 ARG A C 1
ATOM 703 O O . ARG A 1 98 ? -19.049 0.778 23.851 1.00 93.81 98 ARG A O 1
ATOM 710 N N . ALA A 1 99 ? -17.513 2.072 24.865 1.00 92.88 99 ALA A N 1
ATOM 711 C CA . ALA A 1 99 ? -18.345 2.478 25.990 1.00 92.88 99 ALA A CA 1
ATOM 712 C C . ALA A 1 99 ? -18.724 3.962 25.871 1.00 92.88 99 ALA A C 1
ATOM 714 O O . ALA A 1 99 ? -17.863 4.842 25.811 1.00 92.88 99 ALA A O 1
ATOM 715 N N . GLY A 1 100 ? -20.027 4.234 25.829 1.00 91.69 100 GLY A N 1
ATOM 716 C CA . GLY A 1 100 ? -20.602 5.578 25.871 1.00 91.69 100 GLY A CA 1
ATOM 717 C C . GLY A 1 100 ? -21.117 5.885 27.271 1.00 91.69 100 GLY A C 1
ATOM 718 O O . GLY A 1 100 ? -22.276 5.602 27.565 1.00 91.69 100 GLY A O 1
ATOM 719 N N . PHE A 1 101 ? -20.260 6.405 28.147 1.00 90.88 101 PHE A N 1
ATOM 720 C CA . PHE A 1 101 ? -20.616 6.728 29.530 1.00 90.88 101 PHE A CA 1
ATOM 721 C C . PHE A 1 101 ? -21.455 8.003 29.620 1.00 90.88 101 PHE A C 1
ATOM 723 O O . PHE A 1 101 ? -21.143 9.006 28.975 1.00 90.88 101 PHE A O 1
ATOM 730 N N . ALA A 1 102 ? -22.489 7.987 30.464 1.00 89.38 102 ALA A N 1
ATOM 731 C CA . ALA A 1 102 ? -23.312 9.166 30.729 1.00 89.38 102 ALA A CA 1
ATOM 732 C C . ALA A 1 102 ? -22.555 10.244 31.523 1.00 89.38 102 ALA A C 1
ATOM 734 O O . ALA A 1 102 ? -22.755 11.438 31.304 1.00 89.38 102 ALA A O 1
ATOM 735 N N . ALA A 1 103 ? -21.694 9.822 32.452 1.00 86.19 103 ALA A N 1
ATOM 736 C CA . ALA A 1 103 ? -20.861 10.686 33.281 1.00 86.19 103 ALA A CA 1
ATOM 737 C C . ALA A 1 103 ? -19.642 9.913 33.820 1.00 86.19 103 ALA A C 1
ATOM 739 O O . ALA A 1 103 ? -19.478 8.726 33.545 1.00 86.19 103 ALA A O 1
ATOM 740 N N . THR A 1 104 ? -18.815 10.586 34.629 1.00 88.44 104 THR A N 1
ATOM 741 C CA . THR A 1 104 ? -17.682 10.027 35.397 1.00 88.44 104 THR A CA 1
ATOM 742 C C . THR A 1 104 ? -16.465 9.623 34.565 1.00 88.44 104 THR A C 1
ATOM 744 O O . THR A 1 104 ? -15.358 10.070 34.857 1.00 88.44 104 THR A O 1
ATOM 747 N N . TYR A 1 105 ? -16.664 8.814 33.531 1.00 90.69 105 TYR A N 1
ATOM 748 C CA . TYR A 1 105 ? -15.606 8.263 32.691 1.00 90.69 105 TYR A CA 1
ATOM 749 C C . TYR A 1 105 ? -15.607 8.921 31.312 1.00 90.69 105 TYR A C 1
ATOM 751 O O . TYR A 1 105 ? -16.620 9.448 30.841 1.00 90.69 105 TYR A O 1
ATOM 759 N N . THR A 1 106 ? -14.465 8.864 30.636 1.00 91.19 106 THR A N 1
ATOM 760 C CA . THR A 1 106 ? -14.365 9.296 29.242 1.00 91.19 106 THR A CA 1
ATOM 761 C C . THR A 1 106 ? -15.029 8.249 28.355 1.00 91.19 106 THR A C 1
ATOM 763 O O . THR A 1 106 ? -14.722 7.071 28.441 1.00 91.19 106 THR A O 1
ATOM 766 N N . SER A 1 107 ? -15.957 8.650 27.486 1.00 91.75 107 SER A N 1
ATOM 767 C CA . SER A 1 107 ? -16.477 7.716 26.479 1.00 91.75 107 SER A CA 1
ATOM 768 C C . SER A 1 107 ? -15.375 7.355 25.487 1.00 91.75 107 SER A C 1
ATOM 770 O O . SER A 1 107 ? -14.757 8.257 24.916 1.00 91.75 107 SER A O 1
ATOM 772 N N . GLY A 1 108 ? -15.163 6.059 25.266 1.00 91.81 108 GLY A N 1
ATOM 773 C CA . GLY A 1 108 ? -13.948 5.553 24.637 1.00 91.81 108 GLY A CA 1
ATOM 774 C C . GLY A 1 108 ? -14.051 4.116 24.144 1.00 91.81 108 GLY A C 1
ATOM 775 O O . GLY A 1 108 ? -15.126 3.509 24.168 1.00 91.81 108 GLY A O 1
ATOM 776 N N . ARG A 1 109 ? -12.918 3.582 23.682 1.00 92.62 109 ARG A N 1
ATOM 777 C CA . ARG A 1 109 ? -12.744 2.158 23.386 1.00 92.62 109 ARG A CA 1
ATOM 778 C C . ARG A 1 109 ? -11.811 1.538 24.411 1.00 92.62 109 ARG A C 1
ATOM 780 O O . ARG A 1 109 ? -10.755 2.089 24.695 1.00 92.62 109 ARG A O 1
ATOM 787 N N . TYR A 1 110 ? -12.207 0.386 24.928 1.00 94.31 110 TYR A N 1
ATOM 788 C CA . TYR A 1 110 ? -11.534 -0.293 26.026 1.00 94.31 110 TYR A CA 1
ATOM 789 C C . TYR A 1 110 ? -11.395 -1.777 25.730 1.00 94.31 110 TYR A C 1
ATOM 791 O O . TYR A 1 110 ? -12.236 -2.362 25.051 1.00 94.31 110 TYR A O 1
ATOM 799 N N . GLU A 1 111 ? -10.353 -2.400 26.267 1.00 95.75 111 GLU A N 1
ATOM 800 C CA . GLU A 1 111 ? -10.229 -3.853 26.245 1.00 95.75 111 GLU A CA 1
ATOM 801 C C . GLU A 1 111 ? -11.171 -4.472 27.282 1.00 95.75 111 GLU A C 1
ATOM 803 O O . GLU A 1 111 ? -11.244 -4.011 28.423 1.00 95.75 111 GLU A O 1
ATOM 808 N N . VAL A 1 112 ? -11.843 -5.554 26.898 1.00 97.25 112 VAL A N 1
ATOM 809 C CA . VAL A 1 112 ? -12.547 -6.452 27.814 1.00 97.25 112 VAL A CA 1
ATOM 810 C C . VAL A 1 112 ? -11.527 -7.332 28.537 1.00 97.25 112 VAL A C 1
ATOM 812 O O . VAL A 1 112 ? -10.822 -8.121 27.913 1.00 97.25 112 VAL A O 1
ATOM 815 N N . THR A 1 113 ? -11.459 -7.223 29.861 1.00 96.88 113 THR A N 1
ATOM 816 C CA . THR A 1 113 ? -10.461 -7.905 30.709 1.00 96.88 113 THR A CA 1
ATOM 817 C C . THR A 1 113 ? -11.024 -9.103 31.470 1.00 96.88 113 THR A C 1
ATOM 819 O O . THR A 1 113 ? -10.272 -10.003 31.843 1.00 96.88 113 THR A O 1
ATOM 822 N N . ALA A 1 114 ? -12.342 -9.154 31.662 1.00 97.06 114 ALA A N 1
ATOM 823 C CA . ALA A 1 114 ? -13.053 -10.323 32.165 1.00 97.06 114 ALA A CA 1
ATOM 824 C C . ALA A 1 114 ? -14.481 -10.353 31.608 1.00 97.06 114 ALA A C 1
ATOM 826 O O . ALA A 1 114 ? -15.047 -9.311 31.281 1.00 97.06 114 ALA A O 1
ATOM 827 N N . VAL A 1 115 ? -15.056 -11.550 31.515 1.00 95.88 115 VAL A N 1
ATOM 828 C CA . VAL A 1 115 ? -16.433 -11.776 31.061 1.00 95.88 115 VAL A CA 1
ATOM 829 C C . VAL A 1 115 ? -17.106 -12.748 32.015 1.00 95.88 115 VAL A C 1
ATOM 831 O O . VAL A 1 115 ? -16.473 -13.689 32.505 1.00 95.88 115 VAL A O 1
ATOM 834 N N . ASP A 1 116 ? -18.384 -12.517 32.275 1.00 94.31 116 ASP A N 1
ATOM 835 C CA . ASP A 1 116 ? -19.201 -13.440 33.039 1.00 94.31 116 ASP A CA 1
ATOM 836 C C . ASP A 1 116 ? -19.552 -14.703 32.255 1.00 94.31 116 ASP A C 1
ATOM 838 O O . ASP A 1 116 ? -20.008 -14.630 31.117 1.00 94.31 116 ASP A O 1
ATOM 842 N N . GLY A 1 117 ? -19.473 -15.866 32.902 1.00 89.19 117 GLY A N 1
ATOM 843 C CA . GLY A 1 117 ? -19.883 -17.125 32.277 1.00 89.19 117 GLY A CA 1
ATOM 844 C C . GLY A 1 117 ? -21.378 -17.200 31.938 1.00 89.19 117 GLY A C 1
ATOM 845 O O . GLY A 1 117 ? -21.757 -18.028 31.113 1.00 89.19 117 GLY A O 1
ATOM 846 N N . SER A 1 118 ? -22.228 -16.368 32.558 1.00 88.94 118 SER A N 1
ATOM 847 C CA . SER A 1 118 ? -23.656 -16.278 32.221 1.00 88.94 118 SER A CA 1
ATOM 848 C C . SER A 1 118 ? -23.992 -15.155 31.231 1.00 88.94 118 SER A C 1
ATOM 850 O O . SER A 1 118 ? -25.098 -15.130 30.698 1.00 88.94 118 SER A O 1
ATOM 852 N N . GLY A 1 119 ? -23.027 -14.283 30.910 1.00 91.94 119 GLY A N 1
ATOM 853 C CA . GLY A 1 119 ? -23.192 -13.186 29.953 1.00 91.94 119 GLY A CA 1
ATOM 854 C C . GLY A 1 119 ? -23.832 -11.916 30.520 1.00 91.94 119 GLY A C 1
ATOM 855 O O . GLY A 1 119 ? -24.214 -11.043 29.745 1.00 91.94 119 GLY A O 1
ATOM 856 N N . ASP A 1 120 ? -23.952 -11.781 31.841 1.00 93.25 120 ASP A N 1
ATOM 857 C CA . ASP A 1 120 ? -24.590 -10.609 32.461 1.00 93.25 120 ASP A CA 1
ATOM 858 C C . ASP A 1 120 ? -23.644 -9.402 32.615 1.00 93.25 120 ASP A C 1
ATOM 860 O O . ASP A 1 120 ? -24.102 -8.268 32.789 1.00 93.25 120 ASP A O 1
ATOM 864 N N . TRP A 1 121 ? -22.322 -9.606 32.567 1.00 95.56 121 TRP A N 1
ATOM 865 C CA . TRP A 1 121 ? -21.352 -8.520 32.734 1.00 95.56 121 TRP A CA 1
ATOM 866 C C . TRP A 1 121 ? -20.027 -8.737 31.994 1.00 95.56 121 TRP A C 1
ATOM 868 O O . TRP A 1 121 ? -19.634 -9.862 31.673 1.00 95.56 121 TRP A O 1
ATOM 878 N N . ILE A 1 122 ? -19.320 -7.624 31.786 1.00 97.38 122 ILE A N 1
ATOM 879 C CA . ILE A 1 122 ? -17.918 -7.553 31.355 1.00 97.38 122 ILE A CA 1
ATOM 880 C C . ILE A 1 122 ? -17.140 -6.582 32.252 1.00 97.38 122 ILE A C 1
ATOM 882 O O . ILE A 1 122 ? -17.684 -5.566 32.688 1.00 97.38 122 ILE A O 1
ATOM 886 N N . ASP A 1 123 ? -15.863 -6.865 32.501 1.00 97.56 123 ASP A N 1
ATOM 887 C CA . ASP A 1 123 ? -14.923 -5.909 33.099 1.00 97.56 123 ASP A CA 1
ATOM 888 C C . ASP A 1 123 ? -14.057 -5.300 31.993 1.00 97.56 123 ASP A C 1
ATOM 890 O O . ASP A 1 123 ? -13.644 -6.003 31.067 1.00 97.56 123 ASP A O 1
ATOM 894 N N . ILE A 1 124 ? -13.737 -4.012 32.097 1.00 96.31 124 ILE A N 1
ATOM 895 C CA . ILE A 1 124 ? -12.932 -3.294 31.099 1.00 96.31 124 ILE A CA 1
ATOM 896 C C . ILE A 1 124 ? -11.641 -2.736 31.701 1.00 96.31 124 ILE A C 1
ATOM 898 O O . ILE A 1 124 ? -11.544 -2.548 32.918 1.00 96.31 124 ILE A O 1
ATOM 902 N N . ASP A 1 125 ? -10.650 -2.441 30.856 1.00 93.38 125 ASP A N 1
ATOM 903 C CA . ASP A 1 125 ? -9.389 -1.818 31.280 1.00 93.38 125 ASP A CA 1
ATOM 904 C C . ASP A 1 125 ? -9.536 -0.312 31.577 1.00 93.38 125 ASP A C 1
ATOM 906 O O . ASP A 1 125 ? -8.918 0.541 30.951 1.00 93.38 125 ASP A O 1
ATOM 910 N N . GLU A 1 126 ? -10.385 0.012 32.550 1.00 94.38 126 GLU A N 1
ATOM 911 C CA . GLU A 1 126 ? -10.605 1.358 33.081 1.00 94.38 126 GLU A CA 1
ATOM 912 C C . GLU A 1 126 ? -10.626 1.293 34.613 1.00 94.38 126 GLU A C 1
ATOM 914 O O . GLU A 1 126 ? -11.087 0.309 35.210 1.00 94.38 126 GLU A O 1
ATOM 919 N N . THR A 1 127 ? -10.095 2.324 35.270 1.00 94.81 127 THR A N 1
ATOM 920 C CA . THR A 1 127 ? -10.033 2.369 36.736 1.00 94.81 127 THR A CA 1
ATOM 921 C C . THR A 1 127 ? -11.354 2.876 37.287 1.00 94.81 127 THR A C 1
ATOM 923 O O . THR A 1 127 ? -11.795 3.976 36.964 1.00 94.81 127 THR A O 1
ATOM 926 N N . TYR A 1 128 ? -11.984 2.092 38.157 1.00 95.88 128 TYR A N 1
ATOM 927 C CA . TYR A 1 128 ? -13.258 2.468 38.754 1.00 95.88 128 TYR A CA 1
ATOM 928 C C . TYR A 1 128 ? -13.106 3.689 39.668 1.00 95.88 128 TYR A C 1
ATOM 930 O O . TYR A 1 128 ? -12.227 3.729 40.531 1.00 95.88 128 TYR A O 1
ATOM 938 N N . SER A 1 129 ? -14.002 4.662 39.509 1.00 95.00 129 SER A N 1
ATOM 939 C CA . SER A 1 129 ? -14.030 5.884 40.321 1.00 95.00 129 SER A CA 1
ATOM 940 C C . SER A 1 129 ? -15.404 6.181 40.931 1.00 95.00 129 SER A C 1
ATOM 942 O O . SER A 1 129 ? -15.460 6.632 42.074 1.00 95.00 129 SER A O 1
ATOM 944 N N . ALA A 1 130 ? -16.503 5.893 40.226 1.00 95.81 130 ALA A N 1
ATOM 945 C CA . ALA A 1 130 ? -17.868 5.979 40.750 1.00 95.81 130 ALA A CA 1
ATOM 946 C C . ALA A 1 130 ? -18.869 5.185 39.893 1.00 95.81 130 ALA A C 1
ATOM 948 O O . ALA A 1 130 ? -18.601 4.896 38.723 1.00 95.81 130 ALA A O 1
ATOM 949 N N . ASP A 1 131 ? -20.038 4.885 40.458 1.00 94.88 131 ASP A N 1
ATOM 950 C CA . ASP A 1 131 ? -21.135 4.279 39.709 1.00 94.88 131 ASP A CA 1
ATOM 951 C C . ASP A 1 131 ? -21.648 5.254 38.638 1.00 94.88 131 ASP A C 1
ATOM 953 O O . ASP A 1 131 ? -21.693 6.475 38.831 1.00 94.88 131 ASP A O 1
ATOM 957 N N . THR A 1 132 ? -22.038 4.716 37.489 1.00 93.56 132 THR A N 1
ATOM 958 C CA . THR A 1 132 ? -22.707 5.471 36.426 1.00 93.56 132 THR A CA 1
ATOM 959 C C . THR A 1 132 ? -23.479 4.508 35.533 1.00 93.56 132 THR A C 1
ATOM 961 O O . THR A 1 132 ? -23.704 3.353 35.888 1.00 93.56 132 THR A O 1
ATOM 964 N N . THR A 1 133 ? -23.879 4.970 34.362 1.00 93.50 133 THR A N 1
ATOM 965 C CA . THR A 1 133 ? -24.503 4.147 33.344 1.00 93.50 133 THR A CA 1
ATOM 966 C C . THR A 1 133 ? -23.876 4.409 31.977 1.00 93.50 133 THR A C 1
ATOM 968 O O . THR A 1 133 ? -23.239 5.445 31.744 1.00 93.50 133 THR A O 1
ATOM 971 N N . CYS A 1 134 ? -24.003 3.450 31.061 1.00 92.88 134 CYS A N 1
ATOM 972 C CA . CYS A 1 134 ? -23.427 3.571 29.723 1.00 92.88 134 CYS A CA 1
ATOM 973 C C . CYS A 1 134 ? -24.211 2.813 28.644 1.00 92.88 134 CYS A C 1
ATOM 975 O O . CYS A 1 134 ? -25.102 2.008 28.929 1.00 92.88 134 CYS A O 1
ATOM 977 N N . SER A 1 135 ? -23.868 3.088 27.386 1.00 92.56 135 SER A N 1
ATOM 978 C CA . SER A 1 135 ? -24.068 2.170 26.259 1.00 92.56 135 SER A CA 1
ATOM 979 C C . SER A 1 135 ? -22.791 1.364 26.018 1.00 92.56 135 SER A C 1
ATOM 981 O O . SER A 1 135 ? -21.696 1.912 26.175 1.00 92.56 135 SER A O 1
ATOM 983 N N . ALA A 1 136 ? -22.916 0.111 25.586 1.00 92.81 136 ALA A N 1
ATOM 984 C CA . ALA A 1 136 ? -21.772 -0.761 25.329 1.00 92.81 136 ALA A CA 1
ATOM 985 C C . ALA A 1 136 ? -21.931 -1.524 24.010 1.00 92.81 136 ALA A C 1
ATOM 987 O O . ALA A 1 136 ? -22.950 -2.169 23.775 1.00 92.81 136 ALA A O 1
ATOM 988 N N . GLU A 1 137 ? -20.907 -1.465 23.163 1.00 93.38 137 GLU A N 1
ATOM 989 C CA . GLU A 1 137 ? -20.851 -2.166 21.877 1.00 93.38 137 GLU A CA 1
ATOM 990 C C . GLU A 1 137 ? -19.536 -2.940 21.781 1.00 93.38 137 GLU A C 1
ATO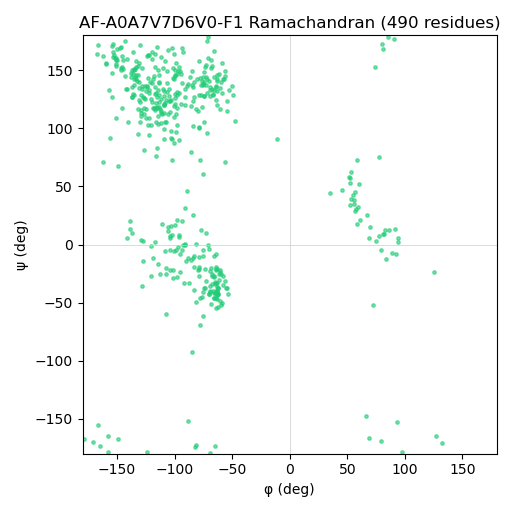M 992 O O . GLU A 1 137 ? -18.465 -2.337 21.706 1.00 93.38 137 GLU A O 1
ATOM 997 N N . VAL A 1 138 ? -19.607 -4.270 21.832 1.00 94.75 138 VAL A N 1
ATOM 998 C CA . VAL A 1 138 ? -18.444 -5.163 21.925 1.00 94.75 138 VAL A CA 1
ATOM 999 C C . VAL A 1 138 ? -18.174 -5.836 20.583 1.00 94.75 138 VAL A C 1
ATOM 1001 O O . VAL A 1 138 ? -19.065 -6.458 19.998 1.00 94.75 138 VAL A O 1
ATOM 1004 N N . GLY A 1 139 ? -16.931 -5.734 20.110 1.00 93.50 139 GLY A N 1
ATOM 1005 C CA . GLY A 1 139 ? -16.512 -6.284 18.824 1.00 93.50 139 GLY A CA 1
ATOM 1006 C C . GLY A 1 139 ? -17.178 -5.582 17.637 1.00 93.50 139 GLY A C 1
ATOM 1007 O O . GLY A 1 139 ? -17.464 -4.382 17.685 1.00 93.50 139 GLY A O 1
ATOM 1008 N N . GLY A 1 140 ? -17.421 -6.335 16.568 1.00 92.19 140 GLY A N 1
ATOM 1009 C CA . GLY A 1 140 ? -17.962 -5.830 15.309 1.00 92.19 140 GLY A CA 1
ATOM 1010 C C . GLY A 1 140 ? -16.908 -5.185 14.417 1.00 92.19 140 GLY A C 1
ATOM 1011 O O . GLY A 1 140 ? -15.781 -4.931 14.838 1.00 92.19 140 GLY A O 1
ATOM 1012 N N . ALA A 1 141 ? -17.282 -4.920 13.171 1.00 92.19 141 ALA A N 1
ATOM 1013 C CA . ALA A 1 141 ? -16.464 -4.161 12.237 1.00 92.19 141 ALA A CA 1
ATOM 1014 C C . ALA A 1 141 ? -16.810 -2.664 12.280 1.00 92.19 141 ALA A C 1
ATOM 1016 O O . ALA A 1 141 ? -17.829 -2.251 12.828 1.00 92.19 141 ALA A O 1
ATOM 1017 N N . LEU A 1 142 ? -15.962 -1.821 11.708 1.00 91.69 142 LEU A N 1
ATOM 1018 C CA . LEU A 1 142 ? -16.266 -0.422 11.432 1.00 91.69 142 LEU A CA 1
ATOM 1019 C C . LEU A 1 142 ? -16.762 -0.283 9.986 1.00 91.69 142 LEU A C 1
ATOM 1021 O O . LEU A 1 142 ? -16.312 -1.020 9.108 1.00 91.69 142 LEU A O 1
ATOM 1025 N N . PRO A 1 143 ? -17.650 0.686 9.710 1.00 88.06 143 PRO A N 1
ATOM 1026 C CA . PRO A 1 143 ? -18.361 0.763 8.432 1.00 88.06 143 PRO A CA 1
ATOM 1027 C C . PRO A 1 143 ? -17.439 1.020 7.236 1.00 88.06 143 PRO A C 1
ATOM 1029 O O . PRO A 1 143 ? -17.708 0.577 6.122 1.00 88.06 143 PRO A O 1
ATOM 1032 N N . ASN A 1 144 ? -16.346 1.756 7.438 1.00 90.75 144 ASN A N 1
ATOM 1033 C CA . ASN A 1 144 ? -15.407 2.079 6.376 1.00 90.75 144 ASN A CA 1
ATOM 1034 C C . ASN A 1 144 ? -13.998 2.334 6.918 1.00 90.75 144 ASN A C 1
ATOM 1036 O O . ASN A 1 144 ? -13.789 2.526 8.120 1.00 90.75 144 ASN A O 1
ATOM 1040 N N . LEU A 1 145 ? -13.028 2.338 6.000 1.00 92.25 145 LEU A N 1
ATOM 1041 C CA . LEU A 1 145 ? -11.611 2.483 6.339 1.00 92.25 145 LEU A CA 1
ATOM 1042 C C . LEU A 1 145 ? -11.297 3.843 6.950 1.00 92.25 145 LEU A C 1
ATOM 1044 O O . LEU A 1 145 ? -10.453 3.901 7.834 1.00 92.25 145 LEU A O 1
ATOM 1048 N N . ARG A 1 146 ? -11.986 4.906 6.522 1.00 90.81 146 ARG A N 1
ATOM 1049 C CA . ARG A 1 146 ? -11.803 6.248 7.085 1.00 90.81 146 ARG A CA 1
ATOM 1050 C C . ARG A 1 146 ? -12.198 6.283 8.561 1.00 90.81 146 ARG A C 1
ATOM 1052 O O . ARG A 1 146 ? -11.455 6.755 9.405 1.00 90.81 146 ARG A O 1
ATOM 1059 N N . ILE A 1 147 ? -13.351 5.716 8.900 1.00 89.81 147 ILE A N 1
ATOM 1060 C CA . ILE A 1 147 ? -13.781 5.629 10.295 1.00 89.81 147 ILE A CA 1
ATOM 1061 C C . ILE A 1 147 ? -12.796 4.766 11.089 1.00 89.81 147 ILE A C 1
ATOM 1063 O O . ILE A 1 147 ? -12.428 5.154 12.193 1.00 89.81 147 ILE A O 1
ATOM 1067 N N . ALA A 1 148 ? -12.306 3.650 10.546 1.00 91.62 148 ALA A N 1
ATOM 1068 C CA . ALA A 1 148 ? -11.280 2.857 11.224 1.00 91.62 148 ALA A CA 1
ATOM 1069 C C . ALA A 1 148 ? -9.956 3.606 11.420 1.00 91.62 148 ALA A C 1
ATOM 1071 O O . ALA A 1 148 ? -9.372 3.520 12.502 1.00 91.62 148 ALA A O 1
ATOM 1072 N N . SER A 1 149 ? -9.497 4.376 10.430 1.00 90.88 149 SER A N 1
ATOM 1073 C CA . SER A 1 149 ? -8.281 5.180 10.561 1.00 90.88 149 SER A CA 1
ATOM 1074 C C . SER A 1 149 ? -8.434 6.276 11.608 1.00 90.88 149 SER A C 1
ATOM 1076 O O . SER A 1 149 ? -7.522 6.429 12.413 1.00 90.88 149 SER A O 1
ATOM 1078 N N . ASP A 1 150 ? -9.579 6.958 11.653 1.00 88.00 150 ASP A N 1
ATOM 1079 C CA . ASP A 1 150 ? -9.844 8.071 12.578 1.00 88.00 150 ASP A CA 1
ATOM 1080 C C . ASP A 1 150 ? -10.077 7.594 14.025 1.00 88.00 150 ASP A C 1
ATOM 1082 O O . ASP A 1 150 ? -9.967 8.363 14.980 1.00 88.00 150 ASP A O 1
ATOM 1086 N N . ASN A 1 151 ? -10.439 6.319 14.205 1.00 86.38 151 ASN A N 1
ATOM 1087 C CA . ASN A 1 151 ? -10.757 5.723 15.507 1.00 86.38 151 ASN A CA 1
ATOM 1088 C C . ASN A 1 151 ? -9.625 4.862 16.086 1.00 86.38 151 ASN A C 1
ATOM 1090 O O . ASN A 1 151 ? -9.825 4.192 17.101 1.00 86.38 151 ASN A O 1
ATOM 1094 N N . THR A 1 152 ? -8.450 4.867 15.463 1.00 88.12 152 THR A N 1
ATOM 1095 C CA . THR A 1 152 ? -7.286 4.098 15.911 1.00 88.12 152 THR A CA 1
ATOM 1096 C C . THR A 1 152 ? -6.027 4.947 15.834 1.00 88.12 152 THR A C 1
ATOM 1098 O O . THR A 1 152 ? -5.893 5.787 14.944 1.00 88.12 152 THR A O 1
ATOM 1101 N N . ASP A 1 153 ? -5.088 4.736 16.748 1.00 88.25 153 ASP A N 1
ATOM 1102 C CA . ASP A 1 153 ? -3.872 5.541 16.820 1.00 88.25 153 ASP A CA 1
ATOM 1103 C C . ASP A 1 153 ? -2.696 4.689 17.277 1.00 88.25 153 ASP A C 1
ATOM 1105 O O . ASP A 1 153 ? -2.717 4.203 18.394 1.00 88.25 153 ASP A O 1
ATOM 1109 N N . ALA A 1 154 ? -1.666 4.537 16.445 1.00 88.81 154 ALA A N 1
ATOM 1110 C CA . ALA A 1 154 ? -0.451 3.802 16.798 1.00 88.81 154 ALA A CA 1
ATOM 1111 C C . ALA A 1 154 ? 0.600 4.726 17.459 1.00 88.81 154 ALA A C 1
ATOM 1113 O O . ALA A 1 154 ? 1.780 4.710 17.082 1.00 88.81 154 ALA A O 1
ATOM 1114 N N . ASN A 1 155 ? 0.175 5.561 18.418 1.00 76.44 155 ASN A N 1
ATOM 1115 C CA . ASN A 1 155 ? 1.005 6.639 18.962 1.00 76.44 155 ASN A CA 1
ATOM 1116 C C . ASN A 1 155 ? 2.239 6.173 19.749 1.00 76.44 155 ASN A C 1
ATOM 1118 O O . ASN A 1 155 ? 2.393 5.024 20.162 1.00 76.44 155 ASN A O 1
ATOM 1122 N N . SER A 1 156 ? 3.123 7.141 19.990 1.00 76.56 156 SER A N 1
ATOM 1123 C CA . SER A 1 156 ? 4.379 6.991 20.726 1.00 76.56 156 SER A CA 1
ATOM 1124 C C . SER A 1 156 ? 4.263 7.121 22.243 1.00 76.56 156 SER A C 1
ATOM 1126 O O . SER A 1 156 ? 5.217 6.798 22.949 1.00 76.56 156 SER A O 1
ATOM 1128 N N . THR A 1 157 ? 3.136 7.611 22.770 1.00 83.38 157 THR A N 1
ATOM 1129 C CA . THR A 1 157 ? 2.983 7.813 24.223 1.00 83.38 157 THR A CA 1
ATOM 1130 C C . THR A 1 157 ? 2.782 6.476 24.929 1.00 83.38 157 THR A C 1
ATOM 1132 O O . THR A 1 157 ? 3.366 6.245 25.988 1.00 83.38 157 THR A O 1
ATOM 1135 N N . THR A 1 158 ? 2.044 5.571 24.286 1.00 83.94 158 THR A N 1
ATOM 1136 C CA . THR A 1 158 ? 1.890 4.180 24.707 1.00 83.94 158 THR A CA 1
ATOM 1137 C C . THR A 1 158 ? 2.258 3.290 23.520 1.00 83.94 158 THR A C 1
ATOM 1139 O O . THR A 1 158 ? 1.367 2.884 22.792 1.00 83.94 158 THR A O 1
ATOM 1142 N N . PRO A 1 159 ? 3.545 3.010 23.244 1.00 89.81 159 PRO A N 1
ATOM 1143 C CA . PRO A 1 159 ? 3.954 2.385 21.986 1.00 89.81 159 PRO A CA 1
ATOM 1144 C C . PRO A 1 159 ? 3.233 1.067 21.666 1.00 89.81 159 PRO A C 1
ATOM 1146 O O . PRO A 1 159 ? 3.431 0.063 22.351 1.00 89.81 159 PRO A O 1
ATOM 1149 N N . HIS A 1 160 ? 2.438 1.060 20.596 1.00 92.12 160 HIS A N 1
ATOM 1150 C CA . HIS A 1 160 ? 1.753 -0.125 20.085 1.00 92.12 160 HIS A CA 1
ATOM 1151 C C . HIS A 1 160 ? 1.464 -0.026 18.580 1.00 92.12 160 HIS A C 1
ATOM 1153 O O . HIS A 1 160 ? 1.481 1.049 17.987 1.00 92.12 160 HIS A O 1
ATOM 1159 N N . ASN A 1 161 ? 1.205 -1.162 17.939 1.00 94.50 161 ASN A N 1
ATOM 1160 C CA . ASN A 1 161 ? 0.822 -1.257 16.535 1.00 94.50 161 ASN A CA 1
ATOM 1161 C C . ASN A 1 161 ? -0.694 -1.376 16.377 1.00 94.50 161 ASN A C 1
ATOM 1163 O O . ASN A 1 161 ? -1.364 -2.076 17.135 1.00 94.50 161 ASN A O 1
ATOM 1167 N N . VAL A 1 162 ? -1.207 -0.805 15.294 1.00 95.69 162 VAL A N 1
ATOM 1168 C CA . VAL A 1 162 ? -2.596 -0.985 14.875 1.00 95.69 162 VAL A CA 1
ATOM 1169 C C . VAL A 1 162 ? -2.625 -1.731 13.549 1.00 95.69 162 VAL A C 1
ATOM 1171 O O . VAL A 1 162 ? -1.922 -1.382 12.598 1.00 95.69 162 VAL A O 1
ATOM 1174 N N . TYR A 1 163 ? -3.481 -2.741 13.475 1.00 96.81 163 TYR A N 1
ATOM 1175 C CA . TYR A 1 163 ? -3.789 -3.478 12.259 1.00 96.81 163 TYR A CA 1
ATOM 1176 C C . TYR A 1 163 ? -5.258 -3.245 11.924 1.00 96.81 163 TYR A C 1
ATOM 1178 O O . TYR A 1 163 ? -6.123 -3.528 12.740 1.00 96.81 163 TYR A O 1
ATOM 1186 N N . ILE A 1 164 ? -5.546 -2.722 10.739 1.00 96.44 164 ILE A N 1
ATOM 1187 C CA . ILE A 1 164 ? -6.897 -2.571 10.207 1.00 96.44 164 ILE A CA 1
ATOM 1188 C C . ILE A 1 164 ? -7.041 -3.603 9.094 1.00 96.44 164 ILE A C 1
ATOM 1190 O O . ILE A 1 164 ? -6.468 -3.456 8.012 1.00 96.44 164 ILE A O 1
ATOM 1194 N N . LEU A 1 165 ? -7.775 -4.669 9.381 1.00 95.94 165 LEU A N 1
ATOM 1195 C CA . LEU A 1 165 ? -8.072 -5.739 8.444 1.00 95.94 165 LEU A CA 1
ATOM 1196 C C . LEU A 1 165 ? -9.373 -5.408 7.729 1.00 95.94 165 LEU A C 1
ATOM 1198 O O . LEU A 1 165 ? -10.384 -5.119 8.365 1.00 95.94 165 LEU A O 1
ATOM 1202 N N . THR A 1 166 ? -9.358 -5.427 6.405 1.00 94.94 166 THR A N 1
ATOM 1203 C CA . THR A 1 166 ? -10.539 -5.102 5.612 1.00 94.94 166 THR A CA 1
ATOM 1204 C C . THR A 1 166 ? -10.820 -6.188 4.598 1.00 94.94 166 THR A C 1
ATOM 1206 O O . THR A 1 166 ? -9.910 -6.629 3.911 1.00 94.94 166 THR A O 1
ATOM 1209 N N . ASN A 1 167 ? -12.080 -6.577 4.460 1.00 92.94 167 ASN A N 1
ATOM 1210 C CA . ASN A 1 167 ? -12.607 -7.264 3.277 1.00 92.94 167 ASN A CA 1
ATOM 1211 C C . ASN A 1 167 ? -13.686 -6.406 2.581 1.00 92.94 167 ASN A C 1
ATOM 1213 O O . ASN A 1 167 ? -14.269 -6.826 1.581 1.00 92.94 167 ASN A O 1
ATOM 1217 N N . ASN A 1 168 ? -13.952 -5.194 3.094 1.00 92.19 168 ASN A N 1
ATOM 1218 C CA . ASN A 1 168 ? -14.992 -4.314 2.576 1.00 92.19 168 ASN A CA 1
ATOM 1219 C C . ASN A 1 168 ? -14.537 -3.534 1.340 1.00 92.19 168 ASN A C 1
ATOM 1221 O O . ASN A 1 168 ? -13.666 -2.661 1.428 1.00 92.19 168 ASN A O 1
ATOM 1225 N N . ALA A 1 169 ? -15.186 -3.786 0.207 1.00 93.75 169 ALA A N 1
ATOM 1226 C CA . ALA A 1 169 ? -15.095 -2.910 -0.950 1.00 93.75 169 ALA A CA 1
ATOM 1227 C C . ALA A 1 169 ? -15.805 -1.577 -0.662 1.00 93.75 169 ALA A C 1
ATOM 1229 O O . ALA A 1 169 ? -16.919 -1.560 -0.143 1.00 93.75 169 ALA A O 1
ATOM 1230 N N . GLN A 1 170 ? -15.186 -0.454 -1.023 1.00 93.62 170 GLN A N 1
ATOM 1231 C CA . GLN A 1 170 ? -15.756 0.879 -0.809 1.00 93.62 170 GLN A CA 1
ATOM 1232 C C . GLN A 1 170 ? -15.902 1.622 -2.129 1.00 93.62 170 GLN A C 1
ATOM 1234 O O . GLN A 1 170 ? -15.012 1.579 -2.974 1.00 93.62 170 GLN A O 1
ATOM 1239 N N . THR A 1 171 ? -17.018 2.332 -2.283 1.00 95.44 171 THR A N 1
ATOM 1240 C CA . THR A 1 171 ? -17.319 3.143 -3.464 1.00 95.44 171 THR A CA 1
ATOM 1241 C C . THR A 1 171 ? -17.733 4.537 -3.032 1.00 95.44 171 THR A C 1
ATOM 1243 O O . THR A 1 171 ? -18.624 4.699 -2.200 1.00 95.44 171 THR A O 1
ATOM 1246 N N . PHE A 1 172 ? -17.094 5.549 -3.604 1.00 95.44 172 PHE A N 1
ATOM 1247 C CA . PHE A 1 172 ? -17.334 6.938 -3.241 1.00 95.44 172 PHE A CA 1
ATOM 1248 C C . PHE A 1 172 ? -18.586 7.502 -3.922 1.00 95.44 172 PHE A C 1
ATOM 1250 O O . PHE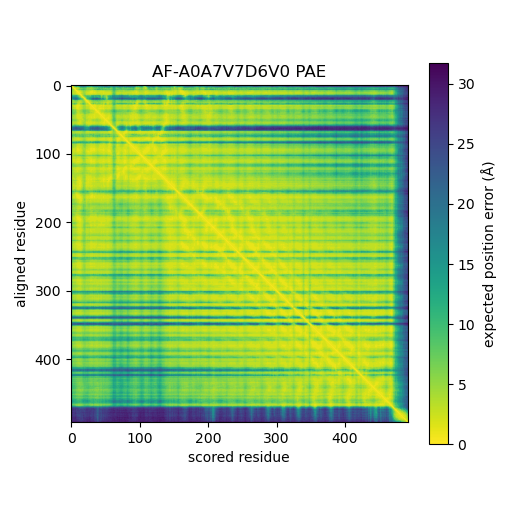 A 1 172 ? -18.900 7.216 -5.085 1.00 95.44 172 PHE A O 1
ATOM 1257 N N . ALA A 1 173 ? -19.313 8.335 -3.184 1.00 94.12 173 ALA A N 1
ATOM 1258 C CA . ALA A 1 173 ? -20.526 9.005 -3.630 1.00 94.12 173 ALA A CA 1
ATOM 1259 C C . ALA A 1 173 ? -20.250 10.443 -4.100 1.00 94.12 173 ALA A C 1
ATOM 1261 O O . ALA A 1 173 ? -20.957 10.952 -4.979 1.00 94.12 173 ALA A O 1
ATOM 1262 N N . SER A 1 174 ? -19.214 11.095 -3.566 1.00 93.75 174 SER A N 1
ATOM 1263 C CA . SER A 1 174 ? -18.909 12.511 -3.790 1.00 93.75 174 SER A CA 1
ATOM 1264 C C . SER A 1 174 ? -17.422 12.780 -4.060 1.00 93.75 174 SER A C 1
ATOM 1266 O O . SER A 1 174 ? -16.567 11.941 -3.816 1.00 93.75 174 SER A O 1
ATOM 1268 N N . THR A 1 175 ? -17.097 13.978 -4.553 1.00 92.31 175 THR A N 1
ATOM 1269 C CA . THR A 1 175 ? -15.703 14.435 -4.738 1.00 92.31 175 THR A CA 1
ATOM 1270 C C . THR A 1 175 ? -15.011 14.827 -3.430 1.00 92.31 175 THR A C 1
ATOM 1272 O O . THR A 1 175 ? -13.818 15.106 -3.439 1.00 92.31 175 THR A O 1
ATOM 1275 N N . ALA A 1 176 ? -15.749 14.919 -2.321 1.00 91.19 176 ALA A N 1
ATOM 1276 C CA . ALA A 1 176 ? -15.174 15.131 -0.994 1.00 91.19 176 ALA A CA 1
ATOM 1277 C C . ALA A 1 176 ? -14.809 13.803 -0.310 1.00 91.19 176 ALA A C 1
ATOM 1279 O O . ALA A 1 176 ? -14.137 13.807 0.723 1.00 91.19 176 ALA A O 1
ATOM 1280 N N . ASP A 1 177 ? -15.262 12.681 -0.872 1.00 92.25 177 ASP A N 1
ATOM 1281 C CA . ASP A 1 177 ? -14.998 11.361 -0.330 1.00 92.25 177 ASP A CA 1
ATOM 1282 C C . ASP A 1 177 ? -13.568 10.960 -0.680 1.00 92.25 177 ASP A C 1
ATOM 1284 O O . ASP A 1 177 ? -13.137 11.034 -1.831 1.00 92.25 177 ASP A O 1
ATOM 1288 N N . LYS A 1 178 ? -12.840 10.553 0.351 1.00 93.12 178 LYS A N 1
ATOM 1289 C CA . LYS A 1 178 ? -11.517 9.946 0.291 1.00 93.12 178 LYS A CA 1
ATOM 1290 C C . LYS A 1 178 ? -11.288 9.189 1.591 1.00 93.12 178 LYS A C 1
ATOM 1292 O O . LYS A 1 178 ? -11.882 9.535 2.620 1.00 93.12 178 LYS A O 1
ATOM 1297 N N . ILE A 1 179 ? -10.423 8.182 1.557 1.00 95.06 179 ILE A N 1
ATOM 1298 C CA . ILE A 1 179 ? -9.839 7.641 2.783 1.00 95.06 179 ILE A CA 1
ATOM 1299 C C . ILE A 1 179 ? -8.737 8.607 3.194 1.00 95.06 179 ILE A C 1
ATOM 1301 O O . ILE A 1 179 ? -7.667 8.616 2.591 1.00 95.06 179 ILE A O 1
ATOM 1305 N N . ASP A 1 180 ? -9.045 9.469 4.157 1.00 93.31 180 ASP A N 1
ATOM 1306 C CA . ASP A 1 180 ? -8.100 10.439 4.698 1.00 93.31 180 ASP A CA 1
ATOM 1307 C C . ASP A 1 180 ? -7.440 9.845 5.938 1.00 93.31 180 ASP A C 1
ATOM 1309 O O . ASP A 1 180 ? -8.129 9.467 6.880 1.00 93.31 180 ASP A O 1
ATOM 1313 N N . ILE A 1 181 ? -6.118 9.718 5.914 1.00 93.12 181 ILE A N 1
ATOM 1314 C CA . ILE A 1 181 ? -5.312 9.282 7.051 1.00 93.12 181 ILE A CA 1
ATOM 1315 C C . ILE A 1 181 ? -4.429 10.461 7.425 1.00 93.12 181 ILE A C 1
ATOM 1317 O O . ILE A 1 181 ? -3.290 10.570 6.969 1.00 93.12 181 ILE A O 1
ATOM 1321 N N . ASP A 1 182 ? -5.001 11.367 8.206 1.00 88.81 182 ASP A N 1
ATOM 1322 C CA . ASP A 1 182 ? -4.377 12.608 8.667 1.00 88.81 182 ASP A CA 1
ATOM 1323 C C . ASP A 1 182 ? -4.017 12.576 10.162 1.00 88.81 182 ASP A C 1
ATOM 1325 O O . ASP A 1 182 ? -3.383 13.492 10.687 1.00 88.81 182 ASP A O 1
ATOM 1329 N N . THR A 1 183 ? -4.411 11.502 10.851 1.00 87.00 183 THR A N 1
ATOM 1330 C CA . THR A 1 183 ? -4.204 11.295 12.281 1.00 87.00 183 THR A CA 1
ATOM 1331 C C . THR A 1 183 ? -3.956 9.823 12.615 1.00 87.00 183 THR A C 1
ATOM 1333 O O . THR A 1 183 ? -4.215 8.896 11.837 1.00 87.00 183 THR A O 1
ATOM 1336 N N . GLY A 1 184 ? -3.394 9.601 13.801 1.00 83.38 184 GLY A N 1
ATOM 1337 C CA . GLY A 1 184 ? -3.244 8.274 14.383 1.00 83.38 184 GLY A CA 1
ATOM 1338 C C . GLY A 1 184 ? -2.275 7.337 13.656 1.00 83.38 184 GLY A C 1
ATOM 1339 O O . GLY A 1 184 ? -2.471 6.124 13.681 1.00 83.38 184 GLY A O 1
ATOM 1340 N N . GLY A 1 185 ? -1.292 7.862 12.919 1.00 87.88 185 GLY A N 1
ATOM 1341 C CA . GLY A 1 185 ? -0.250 7.028 12.311 1.00 87.88 185 GLY A CA 1
ATOM 1342 C C . GLY A 1 185 ? 0.633 6.325 13.339 1.00 87.88 185 GLY A C 1
ATOM 1343 O O . GLY A 1 185 ? 0.377 6.368 14.538 1.00 87.88 185 GLY A O 1
ATOM 1344 N N . GLY A 1 186 ? 1.679 5.661 12.857 1.00 91.25 186 GLY A N 1
ATOM 1345 C CA . GLY A 1 186 ? 2.723 5.155 13.740 1.00 91.25 186 GLY A CA 1
ATOM 1346 C C . GLY A 1 186 ? 3.740 6.234 14.113 1.00 91.25 186 GLY A C 1
ATOM 1347 O O . GLY A 1 186 ? 3.599 7.403 13.762 1.00 91.25 186 GLY A O 1
ATOM 1348 N N . ASP A 1 187 ? 4.801 5.813 14.794 1.00 90.31 187 ASP A N 1
ATOM 1349 C CA . ASP A 1 187 ? 5.911 6.658 15.218 1.00 90.31 187 ASP A CA 1
ATOM 1350 C C . ASP A 1 187 ? 7.249 5.966 14.950 1.00 90.31 187 ASP A C 1
ATOM 1352 O O . ASP A 1 187 ? 7.480 4.810 15.325 1.00 90.31 187 ASP A O 1
ATOM 1356 N N . LEU A 1 188 ? 8.159 6.690 14.297 1.00 84.88 188 LEU A N 1
ATOM 1357 C CA . LEU A 1 188 ? 9.464 6.157 13.913 1.00 84.88 188 LEU A CA 1
ATOM 1358 C C . LEU A 1 188 ? 10.339 5.835 15.129 1.00 84.88 188 LEU A C 1
ATOM 1360 O O . LEU A 1 188 ? 11.009 4.803 15.132 1.00 84.88 188 LEU A O 1
ATOM 1364 N N . ALA A 1 189 ? 10.352 6.700 16.146 1.00 88.69 189 ALA A N 1
ATOM 1365 C CA . ALA A 1 189 ? 11.223 6.533 17.310 1.00 88.69 189 ALA A CA 1
ATOM 1366 C C . ALA A 1 189 ? 10.820 5.315 18.155 1.00 88.69 189 ALA A C 1
ATOM 1368 O O . ALA A 1 189 ? 11.679 4.622 18.701 1.00 88.69 189 ALA A O 1
ATOM 1369 N N . SER A 1 190 ? 9.520 5.038 18.206 1.00 88.88 190 SER A N 1
ATOM 1370 C CA . SER A 1 190 ? 8.910 3.940 18.954 1.00 88.88 190 SER A CA 1
ATOM 1371 C C . SER A 1 190 ? 8.725 2.675 18.110 1.00 88.88 190 SER A C 1
ATOM 1373 O O . SER A 1 190 ? 8.331 1.637 18.638 1.00 88.88 190 SER A O 1
ATOM 1375 N N . ASN A 1 191 ? 9.031 2.742 16.808 1.00 89.81 191 ASN A N 1
ATOM 1376 C CA . ASN A 1 191 ? 8.850 1.666 15.831 1.00 89.81 191 ASN A CA 1
ATOM 1377 C C . ASN A 1 191 ? 7.417 1.090 15.813 1.00 89.81 191 ASN A C 1
ATOM 1379 O O . ASN A 1 191 ? 7.214 -0.120 15.676 1.00 89.81 191 ASN A O 1
ATOM 1383 N N . THR A 1 192 ? 6.420 1.961 15.953 1.00 93.94 192 THR A N 1
ATOM 1384 C CA . THR A 1 192 ? 4.998 1.611 15.871 1.00 93.94 192 THR A CA 1
ATOM 1385 C C . THR A 1 192 ? 4.466 1.874 14.471 1.00 93.94 192 THR A C 1
ATOM 1387 O O . THR A 1 192 ? 4.997 2.717 13.751 1.00 93.94 192 THR A O 1
ATOM 1390 N N . TRP A 1 193 ? 3.436 1.137 14.060 1.00 95.38 193 TRP A N 1
ATOM 1391 C CA . TRP A 1 193 ? 2.892 1.202 12.704 1.00 95.38 193 TRP A CA 1
ATOM 1392 C C . TRP A 1 193 ? 1.375 1.064 12.701 1.00 95.38 193 TRP A C 1
ATOM 1394 O O . TRP A 1 193 ? 0.825 0.238 13.437 1.00 95.38 193 TRP A O 1
ATOM 1404 N N . LYS A 1 194 ? 0.729 1.782 11.779 1.00 96.25 194 LYS A N 1
ATOM 1405 C CA . LYS A 1 194 ? -0.648 1.516 11.352 1.00 96.25 194 LYS A CA 1
ATOM 1406 C C . LYS A 1 194 ? -0.608 0.764 10.022 1.00 96.25 194 LYS A C 1
ATOM 1408 O O . LYS A 1 194 ? -0.072 1.261 9.029 1.00 96.25 194 LYS A O 1
ATOM 1413 N N . ARG A 1 195 ? -1.152 -0.452 10.008 1.00 97.50 195 ARG A N 1
ATOM 1414 C CA . ARG A 1 195 ? -1.161 -1.338 8.835 1.00 97.50 195 ARG A CA 1
ATOM 1415 C C . ARG A 1 195 ? -2.581 -1.572 8.361 1.00 97.50 195 ARG A C 1
ATOM 1417 O O . ARG A 1 195 ? -3.410 -2.000 9.152 1.00 97.50 195 ARG A O 1
ATOM 1424 N N . ILE A 1 196 ? -2.845 -1.332 7.085 1.00 97.88 196 ILE A N 1
ATOM 1425 C CA . ILE A 1 196 ? -4.143 -1.559 6.450 1.00 97.88 196 ILE A CA 1
ATOM 1426 C C . ILE A 1 196 ? -3.987 -2.718 5.471 1.00 97.88 196 ILE A C 1
ATOM 1428 O O . ILE A 1 196 ? -3.225 -2.621 4.508 1.00 97.88 196 ILE A O 1
ATOM 1432 N N . ILE A 1 197 ? -4.672 -3.827 5.743 1.00 97.75 197 ILE A N 1
ATOM 1433 C CA . ILE A 1 197 ? -4.428 -5.117 5.089 1.00 97.75 197 ILE A CA 1
ATOM 1434 C C . ILE A 1 197 ? -5.743 -5.663 4.532 1.00 97.75 197 ILE A C 1
ATOM 1436 O O . ILE A 1 197 ? -6.726 -5.793 5.262 1.00 97.75 197 ILE A O 1
ATOM 1440 N N . GLY A 1 198 ? -5.752 -5.999 3.243 1.00 96.75 198 GLY A N 1
ATOM 1441 C CA . GLY A 1 198 ? -6.832 -6.759 2.623 1.00 96.75 198 GLY A CA 1
ATOM 1442 C C . GLY A 1 198 ? -6.852 -8.209 3.118 1.00 96.75 198 GLY A C 1
ATOM 1443 O O . GLY A 1 198 ? -5.835 -8.899 3.042 1.00 96.75 198 GLY A O 1
ATOM 1444 N N . ILE A 1 199 ? -8.006 -8.669 3.592 1.00 94.19 199 ILE A N 1
ATOM 1445 C CA . ILE A 1 199 ? -8.256 -10.032 4.076 1.00 94.19 199 ILE A CA 1
ATOM 1446 C C . ILE A 1 199 ? -9.429 -10.680 3.330 1.00 94.19 199 ILE A C 1
ATOM 1448 O O . ILE A 1 199 ? -10.237 -9.999 2.694 1.00 94.19 199 ILE A O 1
ATOM 1452 N N . ASP A 1 200 ? -9.524 -12.004 3.406 1.00 90.19 200 ASP A N 1
ATOM 1453 C CA . ASP A 1 200 ? -10.704 -12.756 2.984 1.00 90.19 200 ASP A CA 1
ATOM 1454 C C . ASP A 1 200 ? -11.807 -12.783 4.067 1.00 90.19 200 ASP A C 1
ATOM 1456 O O . ASP A 1 200 ? -11.722 -12.133 5.111 1.00 90.19 200 ASP A O 1
ATOM 1460 N N . ASN A 1 201 ? -12.878 -13.541 3.812 1.00 86.44 201 ASN A N 1
ATOM 1461 C CA . ASN A 1 201 ? -14.019 -13.665 4.727 1.00 86.44 201 ASN A CA 1
ATOM 1462 C C . ASN A 1 201 ? -13.749 -14.548 5.956 1.00 86.44 201 ASN A C 1
ATOM 1464 O O . ASN A 1 201 ? -14.619 -14.644 6.825 1.00 86.44 201 ASN A O 1
ATOM 1468 N N . ASP A 1 202 ? -12.581 -15.184 6.029 1.00 85.12 202 ASP A N 1
ATOM 1469 C CA . ASP A 1 202 ? -12.136 -15.964 7.182 1.00 85.12 202 ASP A CA 1
ATOM 1470 C C . ASP A 1 202 ? -11.154 -15.163 8.058 1.00 85.12 202 ASP A C 1
ATOM 1472 O O . ASP A 1 202 ? -10.832 -15.584 9.170 1.00 85.12 202 ASP A O 1
ATOM 1476 N N . GLY A 1 203 ? -10.753 -13.964 7.616 1.00 87.56 203 GLY A N 1
ATOM 1477 C CA . GLY A 1 203 ? -9.839 -13.082 8.340 1.00 87.56 203 GLY A CA 1
ATOM 1478 C C . GLY A 1 203 ? -8.368 -13.286 7.983 1.00 87.56 203 GLY A C 1
ATOM 1479 O O . GLY A 1 203 ? -7.501 -12.790 8.701 1.00 87.56 203 GLY A O 1
ATOM 1480 N N . VAL A 1 204 ? -8.075 -14.011 6.901 1.00 90.12 204 VAL A N 1
ATOM 1481 C CA . VAL A 1 204 ? -6.708 -14.309 6.455 1.00 90.12 204 VAL A CA 1
ATOM 1482 C C . VAL A 1 204 ? -6.258 -13.273 5.424 1.00 90.12 204 VAL A C 1
ATOM 1484 O O . VAL A 1 204 ? -7.045 -12.880 4.564 1.00 90.12 204 VAL A O 1
ATOM 1487 N N . GLU A 1 205 ? -4.999 -12.819 5.503 1.00 92.94 205 GLU A N 1
ATOM 1488 C CA . GLU A 1 205 ? -4.399 -11.913 4.506 1.00 92.94 205 GLU A CA 1
ATOM 1489 C C . GLU A 1 205 ? -4.562 -12.488 3.090 1.00 92.94 205 GLU A C 1
ATOM 1491 O O . GLU A 1 205 ? -4.338 -13.678 2.847 1.00 92.94 205 GLU A O 1
ATOM 1496 N N . LEU A 1 206 ? -5.000 -11.640 2.158 1.00 92.25 206 LEU A N 1
ATOM 1497 C CA . LEU A 1 206 ? -5.236 -12.045 0.778 1.00 92.25 206 LEU A CA 1
ATOM 1498 C C . LEU A 1 206 ? -3.943 -12.540 0.119 1.00 92.25 206 LEU A C 1
ATOM 1500 O O . LEU A 1 206 ? -2.856 -12.033 0.365 1.00 92.25 206 LEU A O 1
ATOM 1504 N N . ALA A 1 207 ? -4.072 -13.519 -0.775 1.00 89.75 207 ALA A N 1
ATOM 1505 C CA . ALA A 1 207 ? -2.953 -13.945 -1.608 1.00 89.75 207 ALA A CA 1
ATOM 1506 C C . ALA A 1 207 ? -2.556 -12.857 -2.625 1.00 89.75 207 ALA A C 1
ATOM 1508 O O . ALA A 1 207 ? -3.373 -12.012 -3.007 1.00 89.75 207 ALA A O 1
ATOM 1509 N N . ASP A 1 208 ? -1.320 -12.931 -3.124 1.00 84.94 208 ASP A N 1
ATOM 1510 C CA . ASP A 1 208 ? -0.815 -12.055 -4.185 1.00 84.94 208 ASP A CA 1
ATOM 1511 C C . ASP A 1 208 ? -1.781 -12.012 -5.388 1.00 84.94 208 ASP A C 1
ATOM 1513 O O . ASP A 1 208 ? -2.369 -13.018 -5.804 1.00 84.94 208 ASP A O 1
ATOM 1517 N N . GLY A 1 209 ? -2.006 -10.806 -5.915 1.00 85.88 209 GLY A N 1
ATOM 1518 C CA . GLY A 1 209 ? -2.940 -10.559 -7.017 1.00 85.88 209 GLY A CA 1
ATOM 1519 C C . GLY A 1 209 ? -4.426 -10.493 -6.634 1.00 85.88 209 GLY A C 1
ATOM 1520 O O . GLY A 1 209 ? -5.247 -10.167 -7.499 1.00 85.88 209 GLY A O 1
ATOM 1521 N N . LEU A 1 210 ? -4.790 -10.751 -5.374 1.00 92.44 210 LEU A N 1
ATOM 1522 C CA . LEU A 1 210 ? -6.124 -10.482 -4.831 1.00 92.44 210 LEU A CA 1
ATOM 1523 C C . LEU A 1 210 ? -6.121 -9.175 -4.033 1.00 92.44 210 LEU A C 1
ATOM 1525 O O . LEU A 1 210 ? -5.132 -8.829 -3.389 1.00 92.44 210 LEU A O 1
ATOM 1529 N N . PHE A 1 211 ? -7.233 -8.439 -4.097 1.00 95.81 211 PHE A N 1
ATOM 1530 C CA . PHE A 1 211 ? -7.318 -7.098 -3.523 1.00 95.81 211 PHE A CA 1
ATOM 1531 C C . PHE A 1 211 ? -8.704 -6.780 -2.971 1.00 95.81 211 PHE A C 1
ATOM 1533 O O . PHE A 1 211 ? -9.716 -7.215 -3.524 1.00 95.81 211 PHE A O 1
ATOM 1540 N N . VAL A 1 212 ? -8.731 -5.901 -1.973 1.00 96.88 212 VAL A N 1
ATOM 1541 C CA . VAL A 1 212 ? -9.920 -5.138 -1.586 1.00 96.88 212 VAL A CA 1
ATOM 1542 C C . VAL A 1 212 ? -9.954 -3.820 -2.346 1.00 96.88 212 VAL A C 1
ATOM 1544 O O . VAL A 1 212 ? -8.945 -3.122 -2.455 1.00 96.88 212 VAL A O 1
ATOM 1547 N N . THR A 1 213 ? -11.116 -3.479 -2.894 1.00 97.50 213 THR A N 1
ATOM 1548 C CA . THR A 1 213 ? -11.260 -2.377 -3.848 1.00 97.50 213 THR A CA 1
ATOM 1549 C C . THR A 1 213 ? -11.752 -1.089 -3.194 1.00 97.50 213 THR A C 1
ATOM 1551 O O . THR A 1 213 ? -12.772 -1.095 -2.506 1.00 97.50 213 THR A O 1
ATOM 1554 N N . ILE A 1 214 ? -11.073 0.020 -3.480 1.00 97.88 214 ILE A N 1
ATOM 1555 C CA . ILE A 1 214 ? -11.467 1.391 -3.148 1.00 97.88 214 ILE A CA 1
ATOM 1556 C C . ILE A 1 214 ? -11.726 2.123 -4.468 1.00 97.88 214 ILE A C 1
ATOM 1558 O O . ILE A 1 214 ? -10.797 2.456 -5.205 1.00 97.88 214 ILE A O 1
ATOM 1562 N N . ASP A 1 215 ? -13.002 2.305 -4.784 1.00 97.56 215 ASP A N 1
ATOM 1563 C CA . ASP A 1 215 ? -13.497 2.870 -6.034 1.00 97.56 215 ASP A CA 1
ATOM 1564 C C . ASP A 1 215 ? -13.875 4.338 -5.835 1.00 97.56 215 ASP A C 1
ATOM 1566 O O . ASP A 1 215 ? -14.893 4.652 -5.210 1.00 97.56 215 ASP A O 1
ATOM 1570 N N . ALA A 1 216 ? -13.096 5.252 -6.409 1.00 96.94 216 ALA A N 1
ATOM 1571 C CA . ALA A 1 216 ? -13.466 6.661 -6.442 1.00 96.94 216 ALA A CA 1
ATOM 1572 C C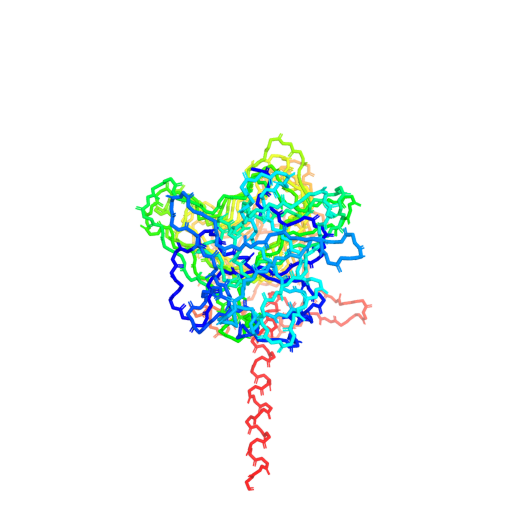 . ALA A 1 216 ? -14.648 6.940 -7.383 1.00 96.94 216 ALA A C 1
ATOM 1574 O O . ALA A 1 216 ? -15.125 8.064 -7.421 1.00 96.94 216 ALA A O 1
ATOM 1575 N N . ASN A 1 217 ? -15.172 5.954 -8.118 1.00 96.75 217 ASN A N 1
ATOM 1576 C CA . ASN A 1 217 ? -16.407 6.031 -8.902 1.00 96.75 217 ASN A CA 1
ATOM 1577 C C . ASN A 1 217 ? -16.420 7.193 -9.909 1.00 96.75 217 ASN A C 1
ATOM 1579 O O . ASN A 1 217 ? -17.397 7.942 -10.040 1.00 96.75 217 ASN A O 1
ATOM 1583 N N . ASN A 1 218 ? -15.289 7.380 -10.589 1.00 95.31 218 ASN A N 1
ATOM 1584 C CA . ASN A 1 218 ? -15.021 8.482 -11.511 1.00 95.31 218 ASN A CA 1
ATOM 1585 C C . ASN A 1 218 ? -15.148 9.875 -10.873 1.00 95.31 218 ASN A C 1
ATOM 1587 O O . ASN A 1 218 ? -15.294 10.874 -11.585 1.00 95.31 218 ASN A O 1
ATOM 1591 N N . LYS A 1 219 ? -15.115 9.976 -9.539 1.00 95.38 219 LYS A N 1
ATOM 1592 C CA . LYS A 1 219 ? -15.057 11.260 -8.844 1.00 95.38 219 LYS A CA 1
ATOM 1593 C C . LYS A 1 219 ? -13.646 11.813 -8.946 1.00 95.38 219 LYS A C 1
ATOM 1595 O O . LYS A 1 219 ? -12.661 11.091 -8.858 1.00 95.38 219 LYS A O 1
ATOM 1600 N N . ALA A 1 220 ? -13.570 13.122 -9.138 1.00 94.06 220 ALA A N 1
ATOM 1601 C CA . ALA A 1 220 ? -12.322 13.857 -9.205 1.00 94.06 220 ALA A CA 1
ATOM 1602 C C . ALA A 1 220 ? -11.768 14.067 -7.780 1.00 94.06 220 ALA A C 1
ATOM 1604 O O . ALA A 1 220 ? -11.863 15.163 -7.229 1.00 94.06 220 ALA A O 1
ATOM 1605 N N . CYS A 1 221 ? -11.266 12.992 -7.176 1.00 94.75 221 CYS A N 1
ATOM 1606 C CA . CYS A 1 221 ? -10.650 12.966 -5.852 1.00 94.75 221 CYS A CA 1
ATOM 1607 C C . CYS A 1 221 ? -9.612 11.840 -5.751 1.00 94.75 221 CYS A C 1
ATOM 1609 O O . CYS A 1 221 ? -9.621 10.896 -6.545 1.00 94.75 221 CYS A O 1
ATOM 1611 N N . ASP A 1 222 ? -8.704 11.942 -4.780 1.00 96.56 222 ASP A N 1
ATOM 1612 C CA . ASP A 1 222 ? -7.799 10.841 -4.455 1.00 96.56 222 ASP A CA 1
ATOM 1613 C C . ASP A 1 222 ? -8.572 9.709 -3.759 1.00 96.56 222 ASP A C 1
ATOM 1615 O O . ASP A 1 222 ? -9.445 9.976 -2.932 1.00 96.56 222 ASP A O 1
ATOM 1619 N N . CYS A 1 223 ? -8.245 8.442 -4.043 1.00 97.44 223 CYS A N 1
ATOM 1620 C CA . CYS A 1 223 ? -8.851 7.329 -3.294 1.00 97.44 223 CYS A CA 1
ATOM 1621 C C . CYS A 1 223 ? -8.361 7.321 -1.843 1.00 97.44 223 CYS A C 1
ATOM 1623 O O . CYS A 1 223 ? -9.150 7.263 -0.899 1.00 97.44 223 CYS A O 1
ATOM 1625 N N . ILE A 1 224 ? -7.039 7.370 -1.682 1.00 97.62 224 ILE A N 1
ATOM 1626 C CA . ILE A 1 224 ? -6.355 7.322 -0.394 1.00 97.62 224 ILE A CA 1
ATOM 1627 C C . ILE A 1 224 ? -5.439 8.533 -0.298 1.00 97.62 224 ILE A C 1
ATOM 1629 O O . ILE A 1 224 ? -4.580 8.738 -1.157 1.00 97.62 224 ILE A O 1
ATOM 1633 N N . ASN A 1 225 ? -5.604 9.306 0.768 1.00 95.81 225 ASN A N 1
ATOM 1634 C CA . ASN A 1 225 ? -4.778 10.454 1.093 1.00 95.81 225 ASN A CA 1
ATOM 1635 C C . ASN A 1 225 ? -4.128 10.243 2.459 1.00 95.81 225 ASN A C 1
ATOM 1637 O O . ASN A 1 225 ? -4.822 9.997 3.440 1.00 95.81 225 ASN A O 1
ATOM 1641 N N . VAL A 1 226 ? -2.805 10.345 2.527 1.00 94.56 226 VAL A N 1
ATOM 1642 C CA . VAL A 1 226 ? -2.043 10.170 3.766 1.00 94.56 226 VAL A CA 1
ATOM 1643 C C . VAL A 1 226 ? -1.354 11.487 4.103 1.00 94.56 226 VAL A C 1
ATOM 1645 O O . VAL A 1 226 ? -0.322 11.818 3.516 1.00 94.56 226 VAL A O 1
ATOM 1648 N N . ASP A 1 227 ? -1.859 12.208 5.104 1.00 91.06 227 ASP A N 1
ATOM 1649 C CA . ASP A 1 227 ? -1.414 13.555 5.505 1.00 9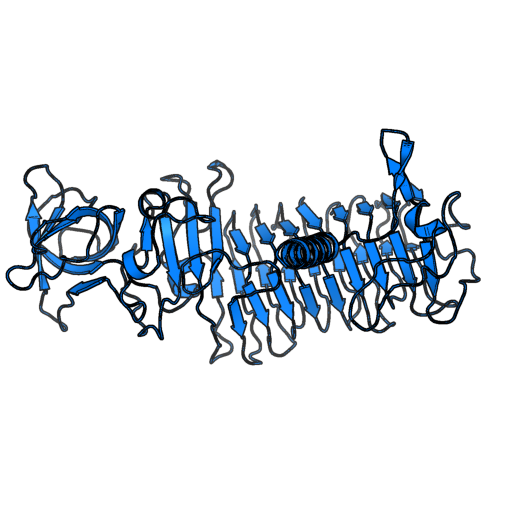1.06 227 ASP A CA 1
ATOM 1650 C C . ASP A 1 227 ? -0.858 13.564 6.945 1.00 91.06 227 ASP A C 1
ATOM 1652 O O . ASP A 1 227 ? -1.189 12.706 7.738 1.00 91.06 227 ASP A O 1
ATOM 1656 N N . GLN A 1 228 ? 0.165 14.373 7.225 1.00 88.88 228 GLN A N 1
ATOM 1657 C CA . GLN A 1 228 ? 0.836 14.561 8.536 1.00 88.88 228 GLN A CA 1
ATOM 1658 C C . GLN A 1 228 ? 0.990 13.346 9.499 1.00 88.88 228 GLN A C 1
ATOM 1660 O O . GLN A 1 228 ? 0.790 13.476 10.703 1.00 88.88 228 GLN A O 1
ATOM 1665 N N . VAL A 1 229 ? 1.378 12.162 9.010 1.00 91.25 229 VAL A N 1
ATOM 1666 C CA . VAL A 1 229 ? 1.509 10.934 9.817 1.00 91.25 229 VAL A CA 1
ATOM 1667 C C . VAL A 1 229 ? 2.662 10.077 9.311 1.00 91.25 229 VAL A C 1
ATOM 1669 O O . VAL A 1 229 ? 2.972 10.130 8.115 1.00 91.25 229 VAL A O 1
ATOM 1672 N N . ASP A 1 230 ? 3.246 9.281 10.208 1.00 92.75 230 ASP A N 1
ATOM 1673 C CA . ASP A 1 230 ? 4.357 8.359 9.953 1.00 92.75 230 ASP A CA 1
ATOM 1674 C C . ASP A 1 230 ? 3.904 6.891 9.930 1.00 92.75 230 ASP A C 1
ATOM 1676 O O . ASP A 1 230 ? 2.803 6.550 10.372 1.00 92.75 230 ASP A O 1
ATOM 1680 N N . ASN A 1 231 ? 4.788 6.013 9.447 1.00 94.88 231 ASN A N 1
ATOM 1681 C CA . ASN A 1 231 ? 4.721 4.559 9.608 1.00 94.88 231 ASN A CA 1
ATOM 1682 C C . ASN A 1 231 ? 3.373 3.950 9.190 1.00 94.88 231 ASN A C 1
ATOM 1684 O O . ASN A 1 231 ? 2.693 3.269 9.968 1.00 94.88 231 ASN A O 1
ATOM 1688 N N . ILE A 1 232 ? 3.007 4.194 7.930 1.00 96.69 232 ILE A N 1
ATOM 1689 C CA . ILE A 1 232 ? 1.801 3.652 7.301 1.00 96.69 232 ILE A CA 1
ATOM 1690 C C . ILE A 1 232 ? 2.183 2.558 6.308 1.00 96.69 232 ILE A C 1
ATOM 1692 O O . ILE A 1 232 ? 3.029 2.747 5.431 1.00 96.69 232 ILE A O 1
ATOM 1696 N N . GLU A 1 233 ? 1.508 1.420 6.413 1.00 97.75 233 GLU A N 1
ATOM 1697 C CA . GLU A 1 233 ? 1.654 0.308 5.481 1.00 97.75 233 GLU A CA 1
ATOM 1698 C C . GLU A 1 233 ? 0.298 -0.093 4.897 1.00 97.75 233 GLU A C 1
ATOM 1700 O O . GLU A 1 233 ? -0.662 -0.301 5.637 1.00 97.75 233 GLU A O 1
ATOM 1705 N N . PHE A 1 234 ? 0.240 -0.249 3.576 1.00 98.50 234 PHE A N 1
ATOM 1706 C CA . PHE A 1 234 ? -0.904 -0.820 2.869 1.00 98.50 234 PHE A CA 1
ATOM 1707 C C . PHE A 1 234 ? -0.525 -2.153 2.231 1.00 98.50 234 PHE A C 1
ATOM 1709 O O . PHE A 1 234 ? 0.555 -2.272 1.640 1.00 98.50 234 PHE A O 1
ATOM 1716 N N . ARG A 1 235 ? -1.438 -3.129 2.311 1.00 98.00 235 ARG A N 1
ATOM 1717 C CA . ARG A 1 235 ? -1.309 -4.442 1.671 1.00 98.00 235 ARG A CA 1
ATOM 1718 C C . ARG A 1 235 ? -2.600 -4.895 1.014 1.00 98.00 235 ARG A C 1
ATOM 1720 O O . ARG A 1 235 ? -3.655 -4.794 1.635 1.00 98.00 235 ARG A O 1
ATOM 1727 N N . HIS A 1 236 ? -2.518 -5.427 -0.205 1.00 97.62 236 HIS A N 1
ATOM 1728 C CA . HIS A 1 236 ? -3.669 -5.998 -0.918 1.00 97.62 236 HIS A CA 1
ATOM 1729 C C . HIS A 1 236 ? -4.847 -5.019 -1.076 1.00 97.62 236 HIS A C 1
ATOM 1731 O O . HIS A 1 236 ? -6.016 -5.406 -1.044 1.00 97.62 236 HIS A O 1
ATOM 1737 N N . ILE A 1 237 ? -4.546 -3.730 -1.263 1.00 98.56 237 ILE A N 1
ATOM 1738 C CA . ILE A 1 237 ? -5.541 -2.685 -1.530 1.00 98.56 237 ILE A CA 1
ATOM 1739 C C . ILE A 1 237 ? -5.450 -2.266 -2.998 1.00 98.56 237 ILE A C 1
ATOM 1741 O O . ILE A 1 237 ? -4.354 -2.140 -3.547 1.00 98.56 237 ILE A O 1
ATOM 1745 N N . TYR A 1 238 ? -6.600 -2.052 -3.633 1.00 98.50 238 TYR A N 1
ATOM 1746 C CA . TYR A 1 238 ? -6.710 -1.589 -5.012 1.00 98.50 238 TYR A CA 1
ATOM 1747 C C . TYR A 1 238 ? -7.504 -0.280 -5.094 1.00 98.50 238 TYR A C 1
ATOM 1749 O O . TYR A 1 238 ? -8.717 -0.286 -4.920 1.00 98.50 238 TYR A O 1
ATOM 1757 N N . ALA A 1 239 ? -6.823 0.826 -5.393 1.00 98.44 239 ALA A N 1
ATOM 1758 C CA . ALA A 1 239 ? -7.405 2.163 -5.545 1.00 98.44 239 ALA A CA 1
ATOM 1759 C C . ALA A 1 239 ? -7.628 2.532 -7.026 1.00 98.44 239 ALA A C 1
ATOM 1761 O O . ALA A 1 239 ? -6.685 2.465 -7.817 1.00 98.44 239 ALA A O 1
ATOM 1762 N N . TYR A 1 240 ? -8.840 2.924 -7.435 1.00 98.00 240 TYR A N 1
ATOM 1763 C CA . TYR A 1 240 ? -9.133 3.158 -8.859 1.00 98.00 240 TYR A CA 1
ATOM 1764 C C . TYR A 1 240 ? -10.279 4.135 -9.156 1.00 98.00 240 TYR A C 1
ATOM 1766 O O . TYR A 1 240 ? -11.012 4.544 -8.260 1.00 98.00 240 TYR A O 1
ATOM 1774 N N . ASN A 1 241 ? -10.417 4.495 -10.440 1.00 96.44 241 ASN A N 1
ATOM 1775 C CA . ASN A 1 241 ? -11.448 5.375 -11.009 1.00 96.44 241 ASN A CA 1
ATOM 1776 C C . ASN A 1 241 ? -11.465 6.799 -10.421 1.00 96.44 241 ASN A C 1
ATOM 1778 O O . ASN A 1 241 ? -12.516 7.305 -10.023 1.00 96.44 241 ASN A O 1
ATOM 1782 N N . THR A 1 242 ? -10.330 7.498 -10.387 1.00 95.56 242 THR A N 1
ATOM 1783 C CA . THR A 1 242 ? -10.204 8.834 -9.751 1.00 95.56 242 THR A CA 1
ATOM 1784 C C . THR A 1 242 ? -10.629 10.000 -10.656 1.00 95.56 242 THR A C 1
ATOM 1786 O O . THR A 1 242 ? -10.123 11.127 -10.565 1.00 95.56 242 THR A O 1
ATOM 1789 N N . GLY A 1 243 ? -11.514 9.726 -11.621 1.00 86.31 243 GLY A N 1
ATOM 1790 C CA . GLY A 1 243 ? -11.960 10.705 -12.618 1.00 86.31 243 GLY A CA 1
ATOM 1791 C C . GLY A 1 243 ? -10.818 11.233 -13.496 1.00 86.31 243 GLY A C 1
ATOM 1792 O O . GLY A 1 243 ? -10.904 12.333 -14.043 1.00 86.31 243 GLY A O 1
ATOM 1793 N N . GLY A 1 244 ? -9.708 10.490 -13.578 1.00 80.88 244 GLY A N 1
ATOM 1794 C CA . GLY A 1 244 ? -8.564 10.785 -14.436 1.00 80.88 244 GLY A CA 1
ATOM 1795 C C . GLY A 1 244 ? -7.736 12.018 -14.064 1.00 80.88 244 GLY A C 1
ATOM 1796 O O . GLY A 1 244 ? -6.824 12.333 -14.820 1.00 80.88 244 GLY A O 1
ATOM 1797 N N . SER A 1 245 ? -8.002 12.704 -12.944 1.00 86.56 245 SER A N 1
ATOM 1798 C CA . SER A 1 245 ? -7.280 13.934 -12.529 1.00 86.56 245 SER A CA 1
ATOM 1799 C C . SER A 1 245 ? -6.542 13.815 -11.190 1.00 86.56 245 SER A C 1
ATOM 1801 O O . SER A 1 245 ? -5.725 14.670 -10.863 1.00 86.56 245 SER A O 1
ATOM 1803 N N . PHE A 1 246 ? -6.808 12.753 -10.431 1.00 94.75 246 PHE A N 1
ATOM 1804 C CA . PHE A 1 246 ? -6.297 12.556 -9.074 1.00 94.75 246 PHE A CA 1
ATOM 1805 C C . PHE A 1 246 ? -5.541 11.233 -8.940 1.00 94.75 246 PHE A C 1
ATOM 1807 O O . PHE A 1 246 ? -5.372 10.499 -9.924 1.00 94.75 246 PHE A O 1
ATOM 1814 N N . SER A 1 247 ? -5.062 10.943 -7.734 1.00 96.62 247 SER A N 1
ATOM 1815 C CA . SER A 1 247 ? -4.178 9.823 -7.439 1.00 96.62 247 SER A CA 1
ATOM 1816 C C . SER A 1 247 ? -4.924 8.632 -6.846 1.00 96.62 247 SER A C 1
ATOM 1818 O O . SER A 1 247 ? -5.852 8.801 -6.058 1.00 96.62 247 SER A O 1
ATOM 1820 N N . GLY A 1 248 ? -4.488 7.411 -7.160 1.00 97.94 248 GLY A N 1
ATOM 1821 C CA . GLY A 1 248 ? -4.911 6.244 -6.377 1.00 97.94 248 GLY A CA 1
ATOM 1822 C C . GLY A 1 248 ? -4.434 6.386 -4.928 1.00 97.94 248 GLY A C 1
ATOM 1823 O O . GLY A 1 248 ? -5.232 6.394 -3.994 1.00 97.94 248 GLY A O 1
ATOM 1824 N N . TYR A 1 249 ? -3.131 6.607 -4.761 1.00 98.12 249 TYR A N 1
ATOM 1825 C CA . TYR A 1 249 ? -2.510 6.904 -3.473 1.00 98.12 249 TYR A CA 1
ATOM 1826 C C . TYR A 1 249 ? -1.829 8.269 -3.515 1.00 98.12 249 TYR A C 1
ATOM 1828 O O . TYR A 1 249 ? -0.933 8.485 -4.333 1.00 98.12 249 TYR A O 1
ATOM 1836 N N . ASN A 1 250 ? -2.221 9.174 -2.624 1.00 96.25 250 ASN A N 1
ATOM 1837 C CA . ASN A 1 250 ? -1.597 10.477 -2.456 1.00 96.25 250 ASN A CA 1
ATOM 1838 C C . ASN A 1 250 ? -0.904 10.582 -1.094 1.00 96.25 250 ASN A C 1
ATOM 1840 O O . ASN A 1 250 ? -1.507 10.340 -0.048 1.00 96.25 250 ASN A O 1
ATOM 1844 N N . PHE A 1 251 ? 0.362 10.983 -1.123 1.00 94.38 251 PHE A N 1
ATOM 1845 C CA . PHE A 1 251 ? 1.172 11.289 0.046 1.00 94.38 251 PHE A CA 1
ATOM 1846 C C . PHE A 1 251 ? 1.672 12.724 -0.094 1.00 94.38 251 PHE A C 1
ATOM 1848 O O . PHE A 1 251 ? 2.607 13.016 -0.852 1.00 94.38 251 PHE A O 1
ATOM 1855 N N . ASP A 1 252 ? 1.039 13.622 0.648 1.00 87.88 252 ASP A N 1
ATOM 1856 C CA . ASP A 1 252 ? 1.413 15.028 0.714 1.00 87.88 252 ASP A CA 1
ATOM 1857 C C . ASP A 1 252 ? 1.628 15.424 2.170 1.00 87.88 252 ASP A C 1
ATOM 1859 O O . ASP A 1 252 ? 0.881 14.995 3.040 1.00 87.88 252 ASP A O 1
ATOM 1863 N N . LYS A 1 253 ? 2.701 16.169 2.436 1.00 83.00 253 LYS A N 1
ATOM 1864 C CA . LYS A 1 253 ? 3.196 16.456 3.788 1.00 83.00 253 LYS A CA 1
ATOM 1865 C C . LYS A 1 253 ? 3.798 17.851 3.842 1.00 83.00 253 LYS A C 1
ATOM 1867 O O . LYS A 1 253 ? 4.403 18.315 2.883 1.00 83.00 253 LYS A O 1
ATOM 1872 N N . THR A 1 254 ? 3.733 18.509 4.987 1.00 85.00 254 THR A N 1
ATOM 1873 C CA . THR A 1 254 ? 4.362 19.832 5.172 1.00 85.00 254 THR A CA 1
ATOM 1874 C C . THR A 1 254 ? 5.602 19.764 6.062 1.00 85.00 254 THR A C 1
ATOM 1876 O O . THR A 1 254 ? 6.469 20.633 5.966 1.00 85.00 254 THR A O 1
ATOM 1879 N N . ALA A 1 255 ? 5.730 18.704 6.864 1.00 87.38 255 ALA A N 1
ATOM 1880 C CA . ALA A 1 255 ? 6.883 18.395 7.703 1.00 87.38 255 ALA A CA 1
ATOM 1881 C C . ALA A 1 255 ? 7.465 17.011 7.377 1.00 87.38 255 ALA A C 1
ATOM 1883 O O . ALA A 1 255 ? 6.841 16.211 6.684 1.00 87.38 255 ALA A O 1
ATOM 1884 N N . ASN A 1 256 ? 8.703 16.753 7.816 1.00 89.81 256 ASN A N 1
ATOM 1885 C CA . ASN A 1 256 ? 9.372 15.486 7.521 1.00 89.81 256 ASN A CA 1
ATOM 1886 C C . ASN A 1 256 ? 8.609 14.322 8.158 1.00 89.81 256 ASN A C 1
ATOM 1888 O O . ASN A 1 256 ? 8.524 14.268 9.381 1.00 89.81 256 ASN A O 1
ATOM 1892 N N . HIS A 1 257 ? 8.159 13.389 7.326 1.00 90.38 257 HIS A N 1
ATOM 1893 C CA . HIS A 1 257 ? 7.490 12.163 7.726 1.00 90.38 257 HIS A CA 1
ATOM 1894 C C . HIS A 1 257 ? 8.141 10.938 7.082 1.00 90.38 257 HIS A C 1
ATOM 1896 O O . HIS A 1 257 ? 8.728 11.022 5.997 1.00 90.38 257 HIS A O 1
ATOM 1902 N N . TYR A 1 258 ? 8.054 9.799 7.756 1.00 91.50 258 TYR A N 1
ATOM 1903 C CA . TYR A 1 258 ? 8.873 8.619 7.520 1.00 91.50 258 TYR A CA 1
ATOM 1904 C C . TYR A 1 258 ? 8.036 7.343 7.473 1.00 91.50 258 TYR A C 1
ATOM 1906 O O . TYR A 1 258 ? 7.017 7.229 8.143 1.00 91.50 258 TYR A O 1
ATOM 1914 N N . GLY A 1 259 ? 8.544 6.349 6.746 1.00 91.81 259 GLY A N 1
ATOM 1915 C CA . GLY A 1 259 ? 8.087 4.967 6.868 1.00 91.81 259 GLY A CA 1
ATOM 1916 C C . GLY A 1 259 ? 6.768 4.737 6.149 1.00 91.81 259 GLY A C 1
ATOM 1917 O O . GLY A 1 259 ? 5.717 4.604 6.758 1.00 91.81 259 GLY A O 1
ATOM 1918 N N . PHE A 1 260 ? 6.822 4.655 4.827 1.00 95.19 260 PHE A N 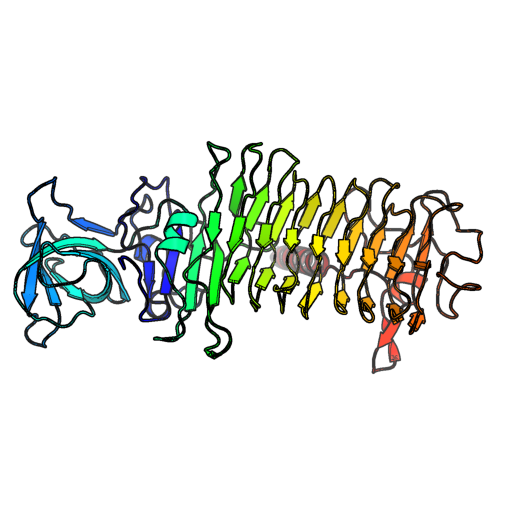1
ATOM 1919 C CA . PHE A 1 260 ? 5.641 4.369 4.021 1.00 95.19 260 PHE A CA 1
ATOM 1920 C C . PHE A 1 260 ? 5.886 3.120 3.199 1.00 95.19 260 PHE A C 1
ATOM 1922 O O . PHE A 1 260 ? 6.921 3.008 2.543 1.00 95.19 260 PHE A O 1
ATOM 1929 N N . ILE A 1 261 ? 4.949 2.179 3.244 1.00 97.06 261 ILE A N 1
ATOM 1930 C CA . ILE A 1 261 ? 5.065 0.916 2.521 1.00 97.06 261 ILE A CA 1
ATOM 1931 C C . ILE A 1 261 ? 3.777 0.668 1.740 1.00 97.06 261 ILE A C 1
ATOM 1933 O O . ILE A 1 261 ? 2.693 0.588 2.313 1.00 97.06 261 ILE A O 1
ATOM 1937 N N . LEU A 1 262 ? 3.910 0.508 0.426 1.00 98.25 262 LEU A N 1
ATOM 1938 C CA . LEU A 1 262 ? 2.888 -0.078 -0.435 1.00 98.25 262 LEU A CA 1
ATOM 1939 C C . LEU A 1 262 ? 3.371 -1.467 -0.842 1.00 98.25 262 LEU A C 1
ATOM 1941 O O . LEU A 1 262 ? 4.282 -1.584 -1.665 1.00 98.25 262 LEU A O 1
ATOM 1945 N N . LYS A 1 263 ? 2.792 -2.512 -0.253 1.00 97.19 263 LYS A N 1
ATOM 1946 C CA . LYS A 1 263 ? 3.153 -3.901 -0.543 1.00 97.19 263 LYS A CA 1
ATOM 1947 C C . LYS A 1 263 ? 1.999 -4.588 -1.262 1.00 97.19 263 LYS A C 1
ATOM 1949 O O . LYS A 1 263 ? 0.881 -4.549 -0.770 1.00 97.19 263 LYS A O 1
ATOM 1954 N N . GLU A 1 264 ? 2.250 -5.173 -2.428 1.00 95.88 264 GLU A N 1
ATOM 1955 C CA . GLU A 1 264 ? 1.232 -5.855 -3.240 1.00 95.88 264 GLU A CA 1
ATOM 1956 C C . GLU A 1 264 ? -0.069 -5.043 -3.358 1.00 95.88 264 GLU A C 1
ATOM 1958 O O . GLU A 1 264 ? -1.173 -5.529 -3.129 1.00 95.88 264 GLU A O 1
ATOM 1963 N N . CYS A 1 265 ? 0.073 -3.750 -3.650 1.00 98.50 265 CYS A N 1
ATOM 1964 C CA . CYS A 1 265 ? -1.046 -2.839 -3.870 1.00 98.50 265 CYS A CA 1
ATOM 1965 C C . CYS A 1 265 ? -1.280 -2.622 -5.365 1.00 98.50 265 CYS A C 1
ATOM 1967 O O . CYS A 1 265 ? -0.427 -2.903 -6.213 1.00 98.50 265 CYS A O 1
ATOM 1969 N N . LYS A 1 266 ? -2.451 -2.094 -5.706 1.00 98.12 266 LYS A N 1
ATOM 1970 C CA . LYS A 1 266 ? -2.803 -1.788 -7.088 1.00 98.12 266 LYS A CA 1
ATOM 1971 C C . LYS A 1 266 ? -3.389 -0.391 -7.194 1.00 98.12 266 LYS A C 1
ATOM 1973 O O . LYS A 1 266 ? -4.185 0.015 -6.356 1.00 98.12 266 LYS A O 1
ATOM 1978 N N . ALA A 1 267 ? -3.045 0.331 -8.255 1.00 98.12 267 ALA A N 1
ATOM 1979 C CA . ALA A 1 267 ? -3.797 1.520 -8.634 1.00 98.12 267 ALA A CA 1
ATOM 1980 C C . ALA A 1 267 ? -3.920 1.661 -10.146 1.00 98.12 267 ALA A C 1
ATOM 1982 O O . ALA A 1 267 ? -2.941 1.473 -10.869 1.00 98.12 267 ALA A O 1
ATOM 1983 N N . THR A 1 268 ? -5.125 1.964 -10.628 1.00 95.62 268 THR A N 1
ATOM 1984 C CA . THR A 1 268 ? -5.402 2.149 -12.060 1.00 95.62 268 THR A CA 1
ATOM 1985 C C . THR A 1 268 ? -6.488 3.192 -12.297 1.00 95.62 268 THR A C 1
ATOM 1987 O O . THR A 1 268 ? -7.198 3.562 -11.372 1.00 95.62 268 THR A O 1
ATOM 1990 N N . ASP A 1 269 ? -6.671 3.602 -13.553 1.00 93.44 269 ASP A N 1
ATOM 1991 C CA . ASP A 1 269 ? -7.669 4.605 -13.952 1.00 93.44 269 ASP A CA 1
ATOM 1992 C C . ASP A 1 269 ? -7.577 5.906 -13.136 1.00 93.44 26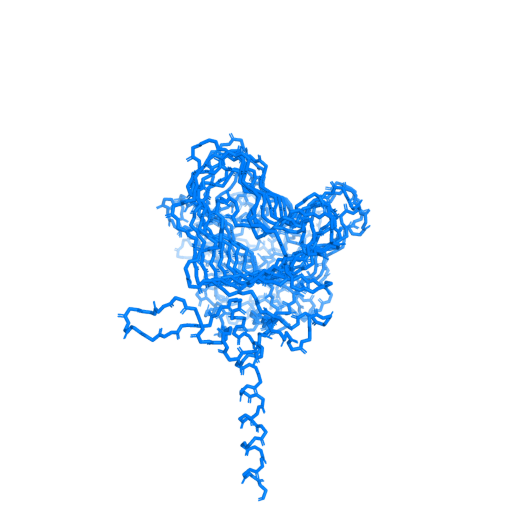9 ASP A C 1
ATOM 1994 O O . ASP A 1 269 ? -8.523 6.387 -12.509 1.00 93.44 269 ASP A O 1
ATOM 1998 N N . SER A 1 270 ? -6.362 6.446 -13.106 1.00 94.44 270 SER A N 1
ATOM 1999 C CA . SER A 1 270 ? -6.010 7.652 -12.376 1.00 94.44 270 SER A CA 1
ATOM 2000 C C . SER A 1 270 ? -5.023 8.505 -13.172 1.00 94.44 270 SER A C 1
ATOM 2002 O O . SER A 1 270 ? -4.348 8.008 -14.078 1.00 94.44 270 SER A O 1
ATOM 2004 N N . SER A 1 271 ? -4.917 9.801 -12.849 1.00 94.44 271 SER A N 1
ATOM 2005 C CA . SER A 1 271 ? -3.834 10.642 -13.395 1.00 94.44 271 SER A CA 1
ATOM 2006 C C . SER A 1 271 ? -2.482 10.131 -12.918 1.00 94.44 271 SER A C 1
ATOM 2008 O O . SER A 1 271 ? -1.542 9.980 -13.702 1.00 94.44 271 SER A O 1
ATOM 2010 N N . TYR A 1 272 ? -2.435 9.801 -11.630 1.00 96.00 272 TYR A N 1
ATOM 2011 C CA . TYR A 1 272 ? -1.282 9.230 -10.966 1.00 96.00 272 TYR A CA 1
ATOM 2012 C C . TYR A 1 272 ? -1.696 7.966 -10.223 1.00 96.00 272 TYR A C 1
ATOM 2014 O O . TYR A 1 272 ? -2.716 7.954 -9.538 1.00 96.00 272 TYR A O 1
ATOM 2022 N N . ALA A 1 273 ? -0.960 6.867 -10.336 1.00 97.25 273 ALA A N 1
ATOM 2023 C CA . ALA A 1 273 ? -1.290 5.696 -9.519 1.00 97.25 273 ALA A CA 1
ATOM 2024 C C . ALA A 1 273 ? -0.811 5.915 -8.073 1.00 97.25 273 ALA A C 1
ATOM 2026 O O . ALA A 1 273 ? -1.591 5.741 -7.137 1.00 97.25 273 ALA A O 1
ATOM 2027 N N . VAL A 1 274 ? 0.417 6.409 -7.904 1.00 97.31 274 VAL A N 1
ATOM 2028 C CA . VAL A 1 274 ? 0.963 6.883 -6.627 1.00 97.31 274 VAL A CA 1
ATOM 2029 C C . VAL A 1 274 ? 1.598 8.251 -6.820 1.00 97.31 274 VAL A C 1
ATOM 2031 O O . VAL A 1 274 ? 2.384 8.448 -7.750 1.00 97.31 274 VAL A O 1
ATOM 2034 N N . THR A 1 275 ? 1.314 9.161 -5.898 1.00 95.00 275 THR A N 1
ATOM 2035 C CA . THR A 1 275 ? 1.868 10.510 -5.883 1.00 95.00 275 THR A CA 1
ATOM 2036 C C . THR A 1 275 ? 2.515 10.803 -4.539 1.00 95.00 275 THR A C 1
ATOM 2038 O O . THR A 1 275 ? 1.879 10.699 -3.496 1.00 95.00 275 THR A O 1
ATOM 2041 N N . VAL A 1 276 ? 3.777 11.223 -4.579 1.00 92.44 276 VAL A N 1
ATOM 2042 C CA . VAL A 1 276 ? 4.529 11.776 -3.450 1.00 92.44 276 VAL A CA 1
ATOM 2043 C C . VAL A 1 276 ? 4.990 13.174 -3.859 1.00 92.44 276 VAL A C 1
ATOM 2045 O O . VAL A 1 276 ? 6.001 13.326 -4.553 1.00 92.44 276 VAL A O 1
ATOM 2048 N N . GLN A 1 277 ? 4.210 14.201 -3.509 1.00 83.25 277 GLN A N 1
ATOM 2049 C CA . GLN A 1 277 ? 4.436 15.570 -4.005 1.00 83.25 277 GLN A CA 1
ATOM 2050 C C . GLN A 1 277 ? 5.415 16.379 -3.151 1.00 83.25 277 GLN A C 1
ATOM 2052 O O . GLN A 1 277 ? 6.150 17.222 -3.676 1.00 83.25 277 GLN A O 1
ATOM 2057 N N . SER A 1 278 ? 5.420 16.137 -1.844 1.00 82.94 278 SER A N 1
ATOM 2058 C CA . SER A 1 278 ? 6.162 16.948 -0.885 1.00 82.94 278 SER A CA 1
ATOM 2059 C C . SER A 1 278 ? 7.617 16.525 -0.736 1.00 82.94 278 SER A C 1
ATOM 2061 O O . SER A 1 278 ? 7.943 15.342 -0.801 1.00 82.94 278 SER A O 1
ATOM 2063 N N . ASN A 1 279 ? 8.486 17.498 -0.433 1.00 80.94 279 ASN A N 1
ATOM 2064 C CA . ASN A 1 279 ? 9.875 17.256 -0.046 1.00 80.94 279 ASN A CA 1
ATOM 2065 C C . ASN A 1 279 ? 10.087 16.631 1.329 1.00 80.94 279 ASN A C 1
ATOM 2067 O O . ASN A 1 279 ? 11.224 16.357 1.720 1.00 80.94 279 ASN A O 1
ATOM 2071 N N . ALA A 1 280 ? 8.994 16.386 2.028 1.00 86.88 280 ALA A N 1
ATOM 2072 C CA . ALA A 1 280 ? 9.005 15.969 3.403 1.00 86.88 280 ALA A CA 1
ATOM 2073 C C . ALA A 1 280 ? 8.705 14.469 3.577 1.00 86.88 280 ALA A C 1
ATOM 2075 O O . ALA A 1 280 ? 8.843 13.954 4.677 1.00 86.88 280 ALA A O 1
ATOM 2076 N N . VAL A 1 281 ? 8.381 13.734 2.508 1.00 89.00 281 VAL A N 1
ATOM 2077 C CA . VAL A 1 281 ? 8.185 12.275 2.567 1.00 89.00 281 VAL A CA 1
ATOM 2078 C C . VAL A 1 281 ? 9.527 11.537 2.464 1.00 89.00 281 VAL A C 1
ATOM 2080 O O . VAL A 1 281 ? 10.325 11.752 1.546 1.00 89.00 281 VAL A O 1
ATOM 2083 N N . ARG A 1 282 ? 9.792 10.647 3.422 1.00 88.19 282 ARG A N 1
ATOM 2084 C CA . ARG A 1 282 ? 11.056 9.911 3.567 1.00 88.19 282 ARG A CA 1
ATOM 2085 C C . ARG A 1 282 ? 10.795 8.422 3.774 1.00 88.19 282 ARG A C 1
ATOM 2087 O O . ARG A 1 282 ? 9.763 8.039 4.316 1.00 88.19 282 ARG A O 1
ATOM 2094 N N . SER A 1 283 ? 11.752 7.583 3.384 1.00 89.25 283 SER A N 1
ATOM 2095 C CA . SER A 1 283 ? 11.685 6.126 3.565 1.00 89.25 283 SER A CA 1
ATOM 2096 C C . SER A 1 283 ? 10.401 5.520 2.986 1.00 89.25 283 SER A C 1
ATOM 2098 O O . SER A 1 283 ? 9.576 4.976 3.719 1.00 89.25 283 SER A O 1
ATOM 2100 N N . PHE A 1 284 ? 10.228 5.650 1.669 1.00 92.69 284 PHE A N 1
ATOM 2101 C CA . PHE A 1 284 ? 9.037 5.179 0.961 1.00 92.69 284 PHE A CA 1
ATOM 2102 C C . PHE A 1 284 ? 9.359 3.943 0.115 1.00 92.69 284 PHE A C 1
ATOM 2104 O O . PHE A 1 284 ? 10.219 3.982 -0.768 1.00 92.69 284 PHE A O 1
ATOM 2111 N N . PHE A 1 285 ? 8.662 2.844 0.375 1.00 94.88 285 PHE A N 1
ATOM 2112 C CA . PHE A 1 285 ? 8.887 1.547 -0.246 1.00 94.88 285 PHE A CA 1
ATOM 2113 C C . PHE A 1 285 ? 7.663 1.124 -1.052 1.00 94.88 285 PHE A C 1
ATOM 2115 O O . PHE A 1 285 ? 6.545 1.110 -0.541 1.00 94.88 285 PHE A O 1
ATOM 2122 N N . VAL A 1 286 ? 7.886 0.741 -2.306 1.00 96.12 286 VAL A N 1
ATOM 2123 C CA . VAL A 1 286 ? 6.885 0.062 -3.134 1.00 96.12 286 VAL A CA 1
ATOM 2124 C C . VAL A 1 286 ? 7.414 -1.330 -3.431 1.00 96.12 286 VAL A C 1
ATOM 2126 O O . VAL A 1 286 ? 8.481 -1.461 -4.030 1.00 96.12 286 VAL A O 1
ATOM 2129 N N . VAL A 1 287 ? 6.697 -2.356 -2.988 1.00 96.00 287 VAL A N 1
ATOM 2130 C CA . VAL A 1 287 ? 7.108 -3.757 -3.109 1.00 96.00 287 VAL A CA 1
ATOM 2131 C C . VAL A 1 287 ? 5.980 -4.536 -3.771 1.00 96.00 287 VAL A C 1
ATOM 2133 O O . VAL A 1 287 ? 4.911 -4.685 -3.190 1.00 96.00 287 VAL A O 1
ATOM 2136 N N . GLY A 1 288 ? 6.213 -5.010 -4.988 1.00 93.88 288 GLY A N 1
ATOM 2137 C CA . GLY A 1 288 ? 5.208 -5.709 -5.778 1.00 93.88 288 GLY A CA 1
ATOM 2138 C C . GLY A 1 288 ? 4.072 -4.808 -6.258 1.00 93.88 288 GLY A C 1
ATOM 2139 O O . GLY A 1 288 ? 4.143 -3.574 -6.200 1.00 93.88 288 GLY A O 1
ATOM 2140 N N . GLY A 1 289 ? 2.997 -5.430 -6.735 1.00 93.88 289 GLY A N 1
ATOM 2141 C CA . GLY A 1 289 ? 1.802 -4.719 -7.179 1.00 93.88 289 GLY A CA 1
ATOM 2142 C C . GLY A 1 289 ? 1.803 -4.202 -8.625 1.00 93.88 289 GLY A C 1
ATOM 2143 O O . GLY A 1 289 ? 2.744 -4.374 -9.407 1.00 93.88 289 GLY A O 1
ATOM 2144 N N . THR A 1 290 ? 0.683 -3.579 -9.007 1.00 95.31 290 THR A N 1
ATOM 2145 C CA . THR A 1 290 ? 0.427 -3.100 -10.379 1.00 95.31 290 THR A CA 1
ATOM 2146 C C . THR A 1 290 ? -0.067 -1.656 -10.394 1.00 95.31 290 THR A C 1
ATOM 2148 O O . THR A 1 290 ? -1.098 -1.343 -9.803 1.00 95.31 290 THR A O 1
ATOM 2151 N N . TYR A 1 291 ? 0.614 -0.778 -11.133 1.00 96.69 291 TYR A N 1
ATOM 2152 C CA . TYR A 1 291 ? 0.320 0.659 -11.144 1.00 96.69 291 TYR A CA 1
ATOM 2153 C C . TYR A 1 291 ? 0.164 1.180 -12.573 1.00 96.69 291 TYR A C 1
ATOM 2155 O O . TYR A 1 291 ? 1.110 1.185 -13.360 1.00 96.69 291 TYR A O 1
ATOM 2163 N N . SER A 1 292 ? -1.034 1.638 -12.918 1.00 94.06 292 SER A N 1
ATOM 2164 C CA . SER A 1 292 ? -1.367 2.177 -14.234 1.00 94.06 292 SER A CA 1
ATOM 2165 C C . SER A 1 292 ? -1.925 3.583 -14.111 1.00 94.06 292 SER A C 1
ATOM 2167 O O . SER A 1 292 ? -2.796 3.815 -13.282 1.00 94.06 292 SER A O 1
ATOM 2169 N N . ALA A 1 293 ? -1.489 4.511 -14.955 1.00 93.94 293 ALA A N 1
ATOM 2170 C CA . ALA A 1 293 ? -1.992 5.880 -14.897 1.00 93.94 293 ALA A CA 1
ATOM 2171 C C . ALA A 1 293 ? -1.966 6.571 -16.264 1.00 93.94 293 ALA A C 1
ATOM 2173 O O . ALA A 1 293 ? -1.220 6.169 -17.158 1.00 93.94 293 ALA A O 1
ATOM 2174 N N . SER A 1 294 ? -2.769 7.620 -16.427 1.00 93.00 294 SER A N 1
ATOM 2175 C CA . SER A 1 294 ? -2.810 8.392 -17.671 1.00 93.00 294 SER A CA 1
ATOM 2176 C C . SER A 1 294 ? -1.648 9.383 -17.797 1.00 93.00 294 SER A C 1
ATOM 2178 O O . SER A 1 294 ? -1.235 9.675 -18.921 1.00 93.00 294 SER A O 1
ATOM 2180 N N . VAL A 1 295 ? -1.091 9.863 -16.674 1.00 93.31 295 VAL A N 1
ATOM 2181 C CA . VAL A 1 295 ? 0.050 10.796 -16.636 1.00 93.31 295 VAL A CA 1
ATOM 2182 C C . VAL A 1 295 ? 1.326 10.097 -16.173 1.00 93.31 295 VAL A C 1
ATOM 2184 O O . VAL A 1 295 ? 2.327 10.083 -16.893 1.00 93.31 295 VAL A O 1
ATOM 2187 N N . THR A 1 296 ? 1.334 9.534 -14.963 1.00 93.94 296 THR A N 1
ATOM 2188 C CA . THR A 1 296 ? 2.524 8.883 -14.386 1.00 93.94 296 THR A CA 1
ATOM 2189 C C . THR A 1 296 ? 2.127 7.836 -13.366 1.00 93.94 296 THR A C 1
ATOM 2191 O O . THR A 1 296 ? 1.404 8.138 -12.425 1.00 93.94 296 THR A O 1
ATOM 2194 N N . SER A 1 297 ? 2.621 6.607 -13.501 1.00 95.56 297 SER A N 1
ATOM 2195 C CA . SER A 1 297 ? 2.281 5.541 -12.557 1.00 95.56 297 SER A CA 1
ATOM 2196 C C . SER A 1 297 ? 2.808 5.864 -11.160 1.00 95.56 297 SER A C 1
ATOM 2198 O O . SER A 1 297 ? 2.032 5.913 -10.214 1.00 95.56 297 SER A O 1
ATOM 2200 N N . LEU A 1 298 ? 4.109 6.138 -11.031 1.00 95.31 298 LEU A N 1
ATOM 2201 C CA . LEU A 1 298 ? 4.727 6.500 -9.752 1.00 95.31 298 LEU A CA 1
ATOM 2202 C C . LEU A 1 298 ? 5.371 7.881 -9.857 1.00 95.31 298 LEU A C 1
ATOM 2204 O O . LEU A 1 298 ? 6.447 8.037 -10.441 1.00 95.31 298 LEU A O 1
ATOM 2208 N N . TYR A 1 299 ? 4.709 8.890 -9.299 1.00 94.00 299 TYR A N 1
ATOM 2209 C CA . TYR A 1 299 ? 5.213 10.255 -9.244 1.00 94.00 299 TYR A CA 1
ATOM 2210 C C . TYR A 1 299 ? 5.905 10.520 -7.904 1.00 94.00 299 TYR A C 1
ATOM 2212 O O . TYR A 1 299 ? 5.277 10.959 -6.944 1.00 94.00 299 TYR A O 1
ATOM 2220 N N . MET A 1 300 ? 7.211 10.254 -7.831 1.00 90.44 300 MET A N 1
ATOM 2221 C CA . MET A 1 300 ? 8.002 10.366 -6.602 1.00 90.44 300 MET A CA 1
ATOM 2222 C C . MET A 1 300 ? 8.836 11.650 -6.611 1.00 90.44 300 MET A C 1
ATOM 2224 O O . MET A 1 300 ? 10.056 11.623 -6.811 1.00 90.44 300 MET A O 1
ATOM 2228 N N . LYS A 1 301 ? 8.181 12.805 -6.429 1.00 85.25 301 LYS A N 1
ATOM 2229 C CA . LYS A 1 301 ? 8.824 14.121 -6.583 1.00 85.25 301 LYS A CA 1
ATOM 2230 C C . LYS A 1 301 ? 9.903 14.395 -5.555 1.00 85.25 301 LYS A C 1
ATOM 2232 O O . LYS A 1 301 ? 10.832 15.141 -5.849 1.00 85.25 301 LYS A O 1
ATOM 2237 N N . SER A 1 302 ? 9.818 13.813 -4.371 1.00 72.94 302 SER A N 1
ATOM 2238 C CA . SER A 1 302 ? 10.883 13.960 -3.397 1.00 72.94 302 SER A CA 1
ATOM 2239 C C . SER A 1 302 ? 10.880 12.817 -2.406 1.00 72.94 302 SER A C 1
ATOM 2241 O O . SER A 1 302 ? 10.228 12.856 -1.371 1.00 72.94 302 SER A O 1
ATOM 2243 N N . LEU A 1 303 ? 11.656 11.801 -2.752 1.00 73.12 303 LEU A N 1
ATOM 2244 C CA . LEU A 1 303 ? 11.814 10.594 -1.969 1.00 73.12 303 LEU A CA 1
ATOM 2245 C C . LEU A 1 303 ? 13.219 10.609 -1.371 1.00 73.12 303 LEU A C 1
ATOM 2247 O O . LEU A 1 303 ? 14.212 10.571 -2.099 1.00 73.12 303 LEU A O 1
ATOM 2251 N N . PHE A 1 304 ? 13.302 10.729 -0.047 1.00 79.31 304 PHE A N 1
ATOM 2252 C CA . PHE A 1 304 ? 14.555 10.601 0.695 1.00 79.31 304 PHE A CA 1
ATOM 2253 C C . PHE A 1 304 ? 14.650 9.197 1.283 1.00 79.31 304 PHE A C 1
ATOM 2255 O O . PHE A 1 304 ? 14.102 8.932 2.353 1.00 79.31 304 PHE A O 1
ATOM 2262 N N . GLY A 1 305 ? 15.362 8.312 0.586 1.00 79.88 305 GLY A N 1
ATOM 2263 C CA . GLY A 1 305 ? 15.478 6.906 0.971 1.00 79.88 305 GLY A CA 1
ATOM 2264 C C . GLY A 1 305 ? 14.203 6.103 0.693 1.00 79.88 305 GLY A C 1
ATOM 2265 O O . GLY A 1 305 ? 13.099 6.646 0.663 1.00 79.88 305 GLY A O 1
ATOM 2266 N N . GLY A 1 306 ? 14.371 4.801 0.469 1.00 87.69 306 GLY A N 1
ATOM 2267 C CA . GLY A 1 306 ? 13.307 3.895 0.038 1.00 87.69 306 GLY A CA 1
ATOM 2268 C C . GLY A 1 306 ? 13.750 3.016 -1.129 1.00 87.69 306 GLY A C 1
ATOM 2269 O O . GLY A 1 306 ? 14.930 3.015 -1.483 1.00 87.69 306 GLY A O 1
ATOM 2270 N N . SER A 1 307 ? 12.816 2.280 -1.728 1.00 92.44 307 SER A N 1
ATOM 2271 C CA . SER A 1 307 ? 13.057 1.482 -2.938 1.00 92.44 307 SER A CA 1
ATOM 2272 C C . SER A 1 307 ? 11.759 1.152 -3.668 1.00 92.44 307 SER A C 1
ATOM 2274 O O . SER A 1 307 ? 10.693 1.080 -3.059 1.00 92.44 307 SER A O 1
ATOM 2276 N N . ILE A 1 308 ? 11.866 0.880 -4.965 1.00 95.12 308 ILE A N 1
ATOM 2277 C CA . ILE A 1 308 ? 10.777 0.362 -5.795 1.00 95.12 308 ILE A CA 1
ATOM 2278 C C . ILE A 1 308 ? 11.214 -1.017 -6.286 1.00 95.12 308 ILE A C 1
ATOM 2280 O O . ILE A 1 308 ? 12.231 -1.134 -6.970 1.00 95.12 308 ILE A O 1
ATOM 2284 N N . GLN A 1 309 ? 10.485 -2.065 -5.919 1.00 95.50 309 GLN A N 1
ATOM 2285 C CA . GLN A 1 309 ? 10.864 -3.440 -6.223 1.00 95.50 309 GLN A CA 1
ATOM 2286 C C . GLN A 1 309 ? 9.681 -4.259 -6.731 1.00 95.50 309 GLN A C 1
ATOM 2288 O O . GLN A 1 309 ? 8.607 -4.191 -6.149 1.00 95.50 309 GLN A O 1
ATOM 2293 N N . GLY A 1 310 ? 9.881 -5.078 -7.768 1.00 94.00 310 GLY A N 1
ATOM 2294 C CA . GLY A 1 310 ? 8.885 -6.076 -8.184 1.00 94.00 310 GLY A CA 1
ATOM 2295 C C . GLY A 1 310 ? 7.616 -5.491 -8.809 1.00 94.00 310 GLY A C 1
ATOM 2296 O O . GLY A 1 310 ? 6.603 -6.173 -8.898 1.00 94.00 310 GLY A O 1
ATOM 2297 N N . VAL A 1 311 ? 7.639 -4.220 -9.210 1.00 94.69 311 VAL A N 1
ATOM 2298 C CA . VAL A 1 311 ? 6.449 -3.494 -9.667 1.00 94.69 311 VAL A CA 1
ATOM 2299 C C . VAL A 1 311 ? 6.176 -3.738 -11.151 1.00 94.69 311 VAL A C 1
ATOM 2301 O O . VAL A 1 311 ? 7.085 -3.617 -11.970 1.00 94.69 311 VAL A O 1
ATOM 2304 N N . ASN A 1 312 ? 4.910 -3.956 -11.526 1.00 94.88 312 ASN A N 1
ATOM 2305 C CA . ASN A 1 312 ? 4.445 -3.821 -12.912 1.00 94.88 312 ASN A CA 1
ATOM 2306 C C . ASN A 1 312 ? 3.766 -2.462 -13.122 1.00 94.88 312 ASN A C 1
ATOM 2308 O O . ASN A 1 312 ? 2.685 -2.207 -12.590 1.00 94.88 312 ASN A O 1
ATOM 2312 N N . ALA A 1 313 ? 4.381 -1.592 -13.916 1.00 95.50 313 ALA A N 1
ATOM 2313 C CA . ALA A 1 313 ? 3.906 -0.239 -14.142 1.00 95.50 313 ALA A CA 1
ATOM 2314 C C . ALA A 1 313 ? 3.655 0.083 -15.614 1.00 95.50 313 ALA A C 1
ATOM 2316 O O . ALA A 1 313 ? 4.393 -0.339 -16.509 1.00 95.50 313 ALA A O 1
ATOM 2317 N N . TYR A 1 314 ? 2.609 0.873 -15.847 1.00 94.31 314 TYR A N 1
ATOM 2318 C CA . TYR A 1 314 ? 2.212 1.341 -17.167 1.00 94.31 314 TYR A CA 1
ATOM 2319 C C . TYR A 1 314 ? 1.729 2.793 -17.139 1.00 94.31 314 TYR A C 1
ATOM 2321 O O . TYR A 1 314 ? 0.915 3.170 -16.294 1.00 94.31 314 TYR A O 1
ATOM 2329 N N . SER A 1 315 ? 2.195 3.608 -18.083 1.00 93.06 315 SER A N 1
ATOM 2330 C CA . SER A 1 315 ? 1.694 4.972 -18.266 1.00 93.06 315 SER A CA 1
ATOM 2331 C C . SER A 1 315 ? 1.513 5.310 -19.741 1.00 93.06 315 SER A C 1
ATOM 2333 O O . SER A 1 315 ? 2.281 4.849 -20.586 1.00 93.06 315 SER A O 1
ATOM 2335 N N . THR A 1 316 ? 0.515 6.142 -20.040 1.00 90.56 316 THR A N 1
ATOM 2336 C CA . THR A 1 316 ? 0.328 6.772 -21.361 1.00 90.56 316 THR A CA 1
ATOM 2337 C C . THR A 1 316 ? 0.854 8.208 -21.426 1.00 90.56 316 THR A C 1
ATOM 2339 O O . THR A 1 316 ? 0.772 8.832 -22.482 1.00 90.56 316 THR A O 1
ATOM 2342 N N . GLY A 1 317 ? 1.321 8.757 -20.301 1.00 88.56 317 GLY A N 1
ATOM 2343 C CA . GLY A 1 317 ? 1.760 10.147 -20.189 1.00 88.56 317 GLY A CA 1
ATOM 2344 C C . GLY A 1 317 ? 3.233 10.345 -20.539 1.00 88.56 317 GLY A C 1
ATOM 2345 O O . GLY A 1 317 ? 3.802 9.603 -21.331 1.00 88.56 317 GLY A O 1
ATOM 2346 N N . SER A 1 318 ? 3.872 11.360 -19.953 1.00 87.38 318 SER A N 1
ATOM 2347 C CA . SER A 1 318 ? 5.261 11.723 -20.284 1.00 87.38 318 SER A CA 1
ATOM 2348 C C . SER A 1 318 ? 6.297 10.734 -19.747 1.00 87.38 318 SER A C 1
ATOM 2350 O O . SER A 1 318 ? 7.350 10.551 -20.357 1.00 87.38 318 SER A O 1
ATOM 2352 N N . TYR A 1 319 ? 6.018 10.098 -18.609 1.00 91.69 319 TYR A N 1
ATOM 2353 C CA . TYR A 1 319 ? 6.897 9.107 -17.996 1.00 91.69 319 TYR A CA 1
ATOM 2354 C C . TYR A 1 319 ? 6.105 8.080 -17.180 1.00 91.69 319 TYR A C 1
ATOM 2356 O O . TYR A 1 319 ? 4.997 8.360 -16.717 1.00 91.69 319 TYR A O 1
ATOM 2364 N N . VAL A 1 320 ? 6.666 6.880 -17.001 1.00 95.94 320 VAL A N 1
ATOM 2365 C CA . VAL A 1 320 ? 6.070 5.839 -16.145 1.00 95.94 320 VAL A CA 1
ATOM 2366 C C . VAL A 1 320 ? 6.418 6.108 -14.684 1.00 95.94 320 VAL A C 1
ATOM 2368 O O . VAL A 1 320 ? 5.518 6.174 -13.846 1.00 95.94 320 VAL A O 1
ATOM 2371 N N . PHE A 1 321 ? 7.701 6.344 -14.393 1.00 95.00 321 PHE A N 1
ATOM 2372 C CA . PHE A 1 321 ? 8.200 6.764 -13.083 1.00 95.00 321 PHE A CA 1
ATOM 2373 C C . PHE A 1 321 ? 8.848 8.145 -13.157 1.00 95.00 321 PHE A C 1
ATOM 2375 O O . PHE A 1 321 ? 9.670 8.412 -14.034 1.00 95.00 321 PHE A O 1
ATOM 2382 N N . TYR A 1 322 ? 8.532 8.994 -12.184 1.00 93.38 322 TYR A N 1
ATOM 2383 C CA . TYR A 1 322 ? 9.261 10.226 -11.902 1.00 93.38 322 TYR A CA 1
ATOM 2384 C C . TYR A 1 322 ? 10.054 10.059 -10.616 1.00 93.38 322 TYR A C 1
ATOM 2386 O O . TYR A 1 322 ? 9.459 9.785 -9.575 1.00 93.38 322 TYR A O 1
ATOM 2394 N N . LEU A 1 323 ? 11.366 10.276 -10.667 1.00 90.06 323 LEU A N 1
ATOM 2395 C CA . LEU A 1 323 ? 12.249 10.211 -9.507 1.00 90.06 323 LEU A CA 1
ATOM 2396 C C . LEU A 1 323 ? 12.885 11.582 -9.255 1.00 90.06 323 LEU A C 1
ATOM 2398 O O . LEU A 1 323 ? 13.638 12.116 -10.071 1.00 90.06 323 LEU A O 1
ATOM 2402 N N . GLY A 1 324 ? 12.542 12.149 -8.103 1.00 81.12 324 GLY A N 1
ATOM 2403 C CA . GLY A 1 324 ? 12.883 13.495 -7.686 1.00 81.12 324 GLY A CA 1
ATOM 2404 C C . GLY A 1 324 ? 14.248 13.645 -7.034 1.00 81.12 324 GLY A C 1
ATOM 2405 O O . GLY A 1 324 ? 15.193 13.941 -7.737 1.00 81.12 324 GLY A O 1
ATOM 2406 N N . TYR A 1 325 ? 14.371 13.555 -5.708 1.00 72.06 325 TYR A N 1
ATOM 2407 C CA . TYR A 1 325 ? 15.482 14.199 -4.981 1.00 72.06 325 TYR A CA 1
ATOM 2408 C C . TYR A 1 325 ? 16.663 13.298 -4.544 1.00 72.06 325 TYR A C 1
ATOM 2410 O O . TYR A 1 325 ? 17.784 13.795 -4.483 1.00 72.06 325 TYR A O 1
ATOM 2418 N N . TYR A 1 326 ? 16.500 11.995 -4.269 1.00 71.31 326 TYR A N 1
ATOM 2419 C CA . TYR A 1 326 ? 17.615 11.130 -3.820 1.00 71.31 326 TYR A CA 1
ATOM 2420 C C . TYR A 1 326 ? 17.520 9.699 -4.357 1.00 71.31 326 TYR A C 1
ATOM 2422 O O . TYR A 1 326 ? 16.428 9.229 -4.654 1.00 71.31 326 TYR A O 1
ATOM 2430 N N . GLY A 1 327 ? 18.680 9.048 -4.537 1.00 69.19 327 GLY A N 1
ATOM 2431 C CA . GLY A 1 327 ? 18.851 7.750 -5.200 1.00 69.19 327 GLY A CA 1
ATOM 2432 C C . GLY A 1 327 ? 17.861 6.692 -4.732 1.00 69.19 327 GLY A C 1
ATOM 2433 O O . GLY A 1 327 ? 17.987 6.166 -3.630 1.00 69.19 327 GLY A O 1
ATOM 2434 N N . VAL A 1 328 ? 16.887 6.385 -5.589 1.00 84.56 328 VAL A N 1
ATOM 2435 C CA . VAL A 1 328 ? 15.904 5.322 -5.373 1.00 84.56 328 VAL A CA 1
ATOM 2436 C C . VAL A 1 328 ? 16.383 4.090 -6.132 1.00 84.56 328 VAL A C 1
ATOM 2438 O O . VAL A 1 328 ? 16.497 4.157 -7.360 1.00 84.56 328 VAL A O 1
ATOM 2441 N N . PRO A 1 329 ? 16.682 2.976 -5.448 1.00 91.94 329 PRO A N 1
ATOM 2442 C CA . PRO A 1 329 ? 16.862 1.698 -6.107 1.00 91.94 329 PRO A CA 1
ATOM 2443 C C . PRO A 1 329 ? 15.542 1.273 -6.755 1.00 91.94 329 PRO A C 1
ATOM 2445 O O . PRO A 1 329 ? 14.515 1.190 -6.078 1.00 91.94 329 PRO A O 1
ATOM 2448 N N . VAL A 1 330 ? 15.581 1.006 -8.057 1.00 94.94 330 VAL A N 1
ATOM 2449 C CA . VAL A 1 330 ? 14.491 0.402 -8.825 1.00 94.94 330 VAL A CA 1
ATOM 2450 C C . VAL A 1 330 ? 14.960 -0.977 -9.263 1.00 94.94 330 VAL A C 1
ATOM 2452 O O . VAL A 1 330 ? 15.955 -1.087 -9.980 1.00 94.94 330 VAL A O 1
ATOM 2455 N N . LYS A 1 331 ? 14.288 -2.028 -8.794 1.00 95.62 331 LYS A N 1
ATOM 2456 C CA . LYS A 1 331 ? 14.753 -3.407 -8.960 1.00 95.62 331 LYS A CA 1
ATOM 2457 C C . LYS A 1 331 ? 13.634 -4.347 -9.382 1.00 95.62 331 LYS A C 1
ATOM 2459 O O . LYS A 1 331 ? 12.524 -4.242 -8.872 1.00 95.62 331 LYS A O 1
ATOM 2464 N N . ASP A 1 332 ? 13.922 -5.308 -10.254 1.00 95.12 332 ASP A N 1
ATOM 2465 C CA . ASP A 1 332 ? 12.984 -6.388 -10.603 1.00 95.12 332 ASP A CA 1
ATOM 2466 C C . ASP A 1 332 ? 11.629 -5.847 -11.133 1.00 95.12 332 ASP A C 1
ATOM 2468 O O . ASP A 1 332 ? 10.585 -6.461 -10.931 1.00 95.12 332 ASP A O 1
ATOM 2472 N N . CYS A 1 333 ? 11.619 -4.663 -11.762 1.00 96.56 333 CYS A N 1
ATOM 2473 C CA . CYS A 1 333 ? 10.396 -3.978 -12.200 1.00 96.56 333 CYS A CA 1
ATOM 2474 C C . CYS A 1 333 ? 10.119 -4.175 -13.694 1.00 96.56 333 CYS A C 1
ATOM 2476 O O . CYS A 1 333 ? 11.033 -4.259 -14.513 1.00 96.56 333 CYS A O 1
ATOM 2478 N N . ILE A 1 334 ? 8.843 -4.152 -14.067 1.00 96.62 334 ILE A N 1
ATOM 2479 C CA . ILE A 1 334 ? 8.368 -4.109 -15.450 1.00 96.62 334 ILE A CA 1
ATOM 2480 C C . ILE A 1 334 ? 7.781 -2.721 -15.704 1.00 96.62 334 ILE A C 1
ATOM 2482 O O . ILE A 1 334 ? 6.828 -2.317 -15.046 1.00 96.62 334 ILE A O 1
ATOM 2486 N N . ILE A 1 335 ? 8.337 -1.994 -16.668 1.00 96.88 335 ILE A N 1
ATOM 2487 C CA . ILE A 1 335 ? 8.054 -0.580 -16.930 1.00 96.88 335 ILE A CA 1
ATOM 2488 C C . ILE A 1 335 ? 7.625 -0.436 -18.387 1.00 96.88 335 ILE A C 1
ATOM 2490 O O . ILE A 1 335 ? 8.387 -0.738 -19.306 1.00 96.88 335 ILE A O 1
ATOM 2494 N N . ARG A 1 336 ? 6.382 -0.010 -18.618 1.00 94.19 336 ARG A N 1
ATOM 2495 C CA . ARG A 1 336 ? 5.765 -0.089 -19.950 1.00 94.19 336 ARG A CA 1
ATOM 2496 C C . ARG A 1 336 ? 5.062 1.190 -20.348 1.00 94.19 336 ARG A C 1
ATOM 2498 O O . ARG A 1 336 ? 4.523 1.904 -19.509 1.00 94.19 336 ARG A O 1
ATOM 2505 N N . SER A 1 337 ? 5.023 1.428 -21.650 1.00 92.62 337 SER A N 1
ATOM 2506 C CA . SER A 1 337 ? 4.371 2.594 -22.240 1.00 92.62 337 SER A CA 1
ATOM 2507 C C . SER A 1 337 ? 3.679 2.247 -23.561 1.00 92.62 337 SER A C 1
ATOM 2509 O O . SER A 1 337 ? 3.736 1.113 -24.045 1.00 92.62 337 SER A O 1
ATOM 2511 N N . ASN A 1 338 ? 2.971 3.217 -24.133 1.00 84.06 338 ASN A N 1
ATOM 2512 C CA . ASN A 1 338 ? 2.384 3.172 -25.470 1.00 84.06 338 ASN A CA 1
ATOM 2513 C C . ASN A 1 338 ? 3.297 3.787 -26.555 1.00 84.06 338 ASN A C 1
ATOM 2515 O O . ASN A 1 338 ? 2.812 4.110 -27.636 1.00 84.06 338 ASN A O 1
ATOM 2519 N N . GLY A 1 339 ? 4.603 3.911 -26.301 1.00 71.25 339 GLY A N 1
ATOM 2520 C CA . GLY A 1 339 ? 5.600 4.269 -27.314 1.00 71.25 339 GLY A CA 1
ATOM 2521 C C . GLY A 1 339 ? 5.943 5.757 -27.434 1.00 71.25 339 GLY A C 1
ATOM 2522 O O . GLY A 1 339 ? 6.715 6.105 -28.325 1.00 71.25 339 GLY A O 1
ATOM 2523 N N . SER A 1 340 ? 5.412 6.623 -26.560 1.00 69.44 340 SER A N 1
ATOM 2524 C CA . SER A 1 340 ? 5.688 8.074 -26.569 1.00 69.44 340 SER A CA 1
ATOM 2525 C C . SER A 1 340 ? 6.316 8.629 -25.286 1.00 69.44 340 SER A C 1
ATOM 2527 O O . SER A 1 340 ? 6.564 9.831 -25.210 1.00 69.44 340 SER A O 1
ATOM 2529 N N . SER A 1 341 ? 6.548 7.794 -24.269 1.00 80.56 341 SER A N 1
ATOM 2530 C CA . SER A 1 341 ? 6.984 8.243 -22.941 1.00 80.56 341 SER A CA 1
ATOM 2531 C C . SER A 1 341 ? 8.411 7.818 -22.605 1.00 80.56 341 SER A C 1
ATOM 2533 O O . SER A 1 341 ? 8.938 6.849 -23.163 1.00 80.56 341 SER A O 1
ATOM 2535 N N . ALA A 1 342 ? 9.004 8.496 -21.620 1.00 90.38 342 ALA A N 1
ATOM 2536 C CA . ALA A 1 342 ? 10.147 7.958 -20.899 1.00 90.38 342 ALA A CA 1
ATOM 2537 C C . ALA A 1 342 ? 9.699 6.835 -19.942 1.00 90.38 342 ALA A C 1
ATOM 2539 O O . ALA A 1 342 ? 8.552 6.798 -19.490 1.00 90.38 342 ALA A O 1
ATOM 2540 N N . GLY A 1 343 ? 10.582 5.892 -19.631 1.00 95.31 343 GLY A N 1
ATOM 2541 C CA . GLY A 1 343 ? 10.316 4.853 -18.637 1.00 95.31 343 GLY A CA 1
ATOM 2542 C C . GLY A 1 343 ? 10.481 5.452 -17.250 1.00 95.31 343 GLY A C 1
ATOM 2543 O O . GLY A 1 343 ? 9.510 5.694 -16.538 1.00 95.31 343 GLY A O 1
ATOM 2544 N N . ILE A 1 344 ? 11.725 5.771 -16.913 1.00 94.75 344 ILE A N 1
ATOM 2545 C CA . ILE A 1 344 ? 12.108 6.461 -15.686 1.00 94.75 344 ILE A CA 1
ATOM 2546 C C . ILE A 1 344 ? 12.651 7.836 -16.055 1.00 94.75 344 ILE A C 1
ATOM 2548 O O . ILE A 1 344 ? 13.642 7.935 -16.773 1.00 94.75 344 ILE A O 1
ATOM 2552 N N . TYR A 1 345 ? 12.051 8.893 -15.516 1.00 92.88 345 TYR A N 1
ATOM 2553 C CA . TYR A 1 345 ? 12.589 10.246 -15.580 1.00 92.88 345 TYR A CA 1
ATOM 2554 C C . TYR A 1 345 ? 13.186 10.633 -14.229 1.00 92.88 345 TYR A C 1
ATOM 2556 O O . TYR A 1 345 ? 12.467 10.755 -13.236 1.00 92.88 345 TYR A O 1
ATOM 2564 N N . ALA A 1 346 ? 14.502 10.827 -14.186 1.00 88.19 346 ALA A N 1
ATOM 2565 C CA . ALA A 1 346 ? 15.228 11.190 -12.978 1.00 88.19 346 ALA A CA 1
ATOM 2566 C C . ALA A 1 346 ? 15.824 12.601 -13.122 1.00 88.19 346 ALA A C 1
ATOM 2568 O O . ALA A 1 346 ? 16.732 12.833 -13.924 1.00 88.19 346 ALA A O 1
ATOM 2569 N N . SER A 1 347 ? 15.279 13.555 -12.358 1.00 80.56 347 SER A N 1
ATOM 2570 C CA . SER A 1 347 ? 15.459 14.997 -12.612 1.00 80.56 347 SER A CA 1
ATOM 2571 C C . SER A 1 347 ? 16.275 15.754 -11.567 1.00 80.56 347 SER A C 1
ATOM 2573 O O . SER A 1 347 ? 16.898 16.773 -11.872 1.00 80.56 347 SER A O 1
ATOM 2575 N N . SER A 1 348 ? 16.307 15.261 -10.333 1.00 72.81 348 SER A N 1
ATOM 2576 C CA . SER A 1 348 ? 17.046 15.879 -9.221 1.00 72.81 348 SER A CA 1
ATOM 2577 C C . SER A 1 348 ? 17.768 14.851 -8.342 1.00 72.81 348 SER A C 1
ATOM 2579 O O . SER A 1 348 ? 18.210 15.176 -7.246 1.00 72.81 348 SER A O 1
ATOM 2581 N N . VAL A 1 349 ? 17.873 13.606 -8.817 1.00 63.47 349 VAL A N 1
ATOM 2582 C CA . VAL A 1 349 ? 18.316 12.453 -8.027 1.00 63.47 349 VAL A CA 1
ATOM 2583 C C . VAL A 1 349 ? 19.830 12.482 -7.865 1.00 63.47 349 VAL A C 1
ATOM 2585 O O . VAL A 1 349 ? 20.545 12.668 -8.835 1.00 63.47 349 VAL A O 1
ATOM 2588 N N . ASN A 1 350 ? 20.356 12.188 -6.681 1.00 65.62 350 ASN A N 1
ATOM 2589 C CA . ASN A 1 350 ? 21.749 11.756 -6.565 1.00 65.62 350 ASN A CA 1
ATOM 2590 C C . ASN A 1 350 ? 21.813 10.239 -6.830 1.00 65.62 350 ASN A C 1
ATOM 2592 O O . ASN A 1 350 ? 21.430 9.452 -5.971 1.00 65.62 350 ASN A O 1
ATOM 2596 N N . SER A 1 351 ? 22.234 9.853 -8.038 1.00 80.38 351 SER A N 1
ATOM 2597 C CA . SER A 1 351 ? 22.633 8.485 -8.431 1.00 80.38 351 SER A CA 1
ATOM 2598 C C . SER A 1 351 ? 21.578 7.366 -8.270 1.00 80.38 351 SER A C 1
ATOM 2600 O O . SER A 1 351 ? 21.708 6.526 -7.377 1.00 80.38 351 SER A O 1
ATOM 2602 N N . PRO A 1 352 ? 20.530 7.300 -9.123 1.00 88.50 352 PRO A N 1
ATOM 2603 C CA . PRO A 1 352 ? 19.601 6.167 -9.109 1.00 88.50 352 PRO A CA 1
ATOM 2604 C C . PRO A 1 352 ? 20.322 4.861 -9.472 1.00 88.50 352 PRO A C 1
ATOM 2606 O O . PRO A 1 352 ? 21.241 4.855 -10.295 1.00 88.50 352 PRO A O 1
ATOM 2609 N N . THR A 1 353 ? 19.881 3.756 -8.868 1.00 93.44 353 THR A N 1
ATOM 2610 C CA . THR A 1 353 ? 20.338 2.402 -9.206 1.00 93.44 353 THR A CA 1
ATOM 2611 C C . THR A 1 353 ? 19.172 1.634 -9.810 1.00 93.44 353 THR A C 1
ATOM 2613 O O . THR A 1 353 ? 18.152 1.472 -9.147 1.00 93.44 353 THR A O 1
ATOM 2616 N N . ILE A 1 354 ? 19.295 1.198 -11.061 1.00 95.75 354 ILE A N 1
ATOM 2617 C CA . ILE A 1 354 ? 18.206 0.573 -11.826 1.00 95.75 354 ILE A CA 1
ATOM 2618 C C . ILE A 1 354 ? 18.687 -0.789 -12.310 1.00 95.75 354 ILE A C 1
ATOM 2620 O O . ILE A 1 354 ? 19.571 -0.863 -13.163 1.00 95.75 354 ILE A O 1
ATOM 2624 N N . THR A 1 355 ? 18.155 -1.868 -11.744 1.00 96.62 355 THR A N 1
ATOM 2625 C CA . THR A 1 355 ? 18.681 -3.215 -11.997 1.00 96.62 355 THR A CA 1
ATOM 2626 C C . THR A 1 355 ? 17.588 -4.240 -12.210 1.00 96.62 355 THR A C 1
ATOM 2628 O O . THR A 1 355 ? 16.496 -4.122 -11.655 1.00 96.62 355 THR A O 1
ATOM 2631 N N . ASN A 1 356 ? 17.881 -5.272 -13.005 1.00 96.38 356 ASN A N 1
ATOM 2632 C CA . ASN A 1 356 ? 16.945 -6.368 -13.264 1.00 96.38 356 ASN A CA 1
ATOM 2633 C C . ASN A 1 356 ? 15.562 -5.871 -13.728 1.00 96.38 356 ASN A C 1
ATOM 2635 O O . ASN A 1 356 ? 14.542 -6.422 -13.337 1.00 96.38 356 ASN A O 1
ATOM 2639 N N . CYS A 1 357 ? 15.473 -4.779 -14.483 1.00 97.88 357 CYS A N 1
ATOM 2640 C CA . CYS A 1 357 ? 14.190 -4.245 -14.939 1.00 97.88 357 CYS A CA 1
ATOM 2641 C C . CYS A 1 357 ? 13.919 -4.630 -16.396 1.00 97.88 357 CYS A C 1
ATOM 2643 O O . CYS A 1 357 ? 14.846 -4.797 -17.188 1.00 97.88 357 CYS A O 1
ATOM 2645 N N . VAL A 1 358 ? 12.643 -4.735 -16.770 1.00 97.75 358 VAL A N 1
ATOM 2646 C CA . VAL A 1 358 ? 12.213 -4.806 -18.173 1.00 97.75 358 VAL A CA 1
ATOM 2647 C C . VAL A 1 358 ? 11.509 -3.516 -18.548 1.00 97.75 358 VAL A C 1
ATOM 2649 O O . VAL A 1 358 ? 10.466 -3.190 -17.990 1.00 97.75 358 VAL A O 1
ATOM 2652 N N . PHE A 1 359 ? 12.037 -2.820 -19.542 1.00 97.44 359 PHE A N 1
ATOM 2653 C CA . PHE A 1 359 ? 11.381 -1.704 -20.202 1.00 97.44 359 PHE A CA 1
ATOM 2654 C C . PHE A 1 359 ? 10.764 -2.203 -21.503 1.00 97.44 359 PHE A C 1
ATOM 2656 O O . PHE A 1 359 ? 11.450 -2.851 -22.291 1.00 97.44 359 PHE A O 1
ATOM 2663 N N . TYR A 1 360 ? 9.487 -1.915 -21.746 1.00 95.94 360 TYR A N 1
ATOM 2664 C CA . TYR A 1 360 ? 8.807 -2.393 -22.950 1.00 95.94 360 TYR A CA 1
ATOM 2665 C C . TYR A 1 360 ? 7.938 -1.323 -23.604 1.00 95.94 360 TYR A C 1
ATOM 2667 O O . TYR A 1 360 ? 7.052 -0.748 -22.966 1.00 95.94 360 TYR A O 1
ATOM 2675 N N . ASN A 1 361 ? 8.168 -1.114 -24.901 1.00 94.50 361 ASN A N 1
ATOM 2676 C CA . ASN A 1 361 ? 7.504 -0.105 -25.723 1.00 94.50 361 ASN A CA 1
ATOM 2677 C C . ASN A 1 361 ? 7.665 1.318 -25.160 1.00 94.50 361 ASN A C 1
ATOM 2679 O O . ASN A 1 361 ? 6.712 2.088 -25.050 1.00 94.50 361 ASN A O 1
ATOM 2683 N N . VAL A 1 362 ? 8.890 1.644 -24.752 1.00 94.56 362 VAL A N 1
ATOM 2684 C CA . VAL A 1 362 ? 9.277 2.941 -24.181 1.00 94.56 362 VAL A CA 1
ATOM 2685 C C . VAL A 1 362 ? 10.229 3.636 -25.151 1.00 94.56 362 VAL A C 1
ATOM 2687 O O . VAL A 1 362 ? 11.075 2.970 -25.744 1.00 94.56 362 VAL A O 1
ATOM 2690 N N . THR A 1 363 ? 10.108 4.950 -25.351 1.00 93.00 363 THR A N 1
ATOM 2691 C CA . THR A 1 363 ? 11.047 5.675 -26.223 1.00 93.00 363 THR A CA 1
ATOM 2692 C C . THR A 1 363 ? 12.379 5.852 -25.508 1.00 93.00 363 THR A C 1
ATOM 2694 O O . THR A 1 363 ? 13.374 5.289 -25.941 1.00 93.00 363 THR A O 1
ATOM 2697 N N . ASP A 1 364 ? 12.385 6.549 -24.374 1.00 94.06 364 ASP A N 1
ATOM 2698 C CA . ASP A 1 364 ? 13.582 6.769 -23.560 1.00 94.06 364 ASP A CA 1
ATOM 2699 C C . ASP A 1 364 ? 13.467 5.967 -22.263 1.00 94.06 364 ASP A C 1
ATOM 2701 O O . ASP A 1 364 ? 12.766 6.373 -21.338 1.00 94.06 364 ASP A O 1
ATOM 2705 N N . CYS A 1 365 ? 14.107 4.802 -22.169 1.00 96.25 365 CYS A N 1
ATOM 2706 C CA . CYS A 1 365 ? 13.913 3.926 -21.011 1.00 96.25 365 CYS A CA 1
ATOM 2707 C C . CYS A 1 365 ? 14.335 4.595 -19.698 1.00 96.25 365 CYS A C 1
ATOM 2709 O O . CYS A 1 365 ? 13.555 4.611 -18.745 1.00 96.25 365 CYS A O 1
ATOM 2711 N N . ILE A 1 366 ? 15.523 5.199 -19.666 1.00 95.19 366 ILE A N 1
ATOM 2712 C CA . ILE A 1 366 ? 16.035 5.948 -18.517 1.00 95.19 366 ILE A CA 1
ATOM 2713 C C . ILE A 1 366 ? 16.457 7.340 -18.986 1.00 95.19 366 ILE A C 1
ATOM 2715 O O . ILE A 1 366 ? 17.383 7.484 -19.780 1.00 95.19 366 ILE A O 1
ATOM 2719 N N . SER A 1 367 ? 15.813 8.380 -18.470 1.00 92.94 367 SER A N 1
ATOM 2720 C CA . SER A 1 367 ? 16.169 9.772 -18.735 1.00 92.94 367 SER A CA 1
ATOM 2721 C C . SER A 1 367 ? 16.903 10.379 -17.541 1.00 92.94 367 SER A C 1
ATOM 2723 O O . SER A 1 367 ? 16.379 10.406 -16.425 1.00 92.94 367 SER A O 1
ATOM 2725 N N . VAL A 1 368 ? 18.107 10.897 -17.791 1.00 89.75 368 VAL A N 1
ATOM 2726 C CA . VAL A 1 368 ? 18.992 11.520 -16.796 1.00 89.75 368 VAL A CA 1
ATOM 2727 C C . VAL A 1 368 ? 19.222 12.975 -17.189 1.00 89.75 368 VAL A C 1
ATOM 2729 O O . VAL A 1 368 ? 19.792 13.244 -18.249 1.00 89.75 368 VAL A O 1
ATOM 2732 N N . SER A 1 369 ? 18.789 13.915 -16.343 1.00 88.19 369 SER A N 1
ATOM 2733 C CA . SER A 1 369 ? 18.810 15.346 -16.686 1.00 88.19 369 SER A CA 1
ATOM 2734 C C . SER A 1 369 ? 19.491 16.263 -15.672 1.00 88.19 369 SER A C 1
ATOM 2736 O O . SER A 1 369 ? 19.497 17.478 -15.864 1.00 88.19 369 SER A O 1
ATOM 2738 N N . ASN A 1 370 ? 20.068 15.730 -14.593 1.00 87.31 370 ASN A N 1
ATOM 2739 C CA . ASN A 1 370 ? 20.750 16.536 -13.579 1.00 87.31 370 ASN A CA 1
ATOM 2740 C C . ASN A 1 370 ? 22.274 16.418 -13.693 1.00 87.31 370 ASN A C 1
ATOM 2742 O O . ASN A 1 370 ? 22.808 15.316 -13.768 1.00 87.31 370 ASN A O 1
ATOM 2746 N N . ALA A 1 371 ? 22.989 17.544 -13.634 1.00 87.94 371 ALA A N 1
ATOM 2747 C CA . ALA A 1 371 ? 24.449 17.580 -13.752 1.00 87.94 371 ALA A CA 1
ATOM 2748 C C . ALA A 1 371 ? 25.195 16.800 -12.651 1.00 87.94 371 ALA A C 1
ATOM 2750 O O . ALA A 1 371 ? 26.309 16.342 -12.889 1.00 87.94 371 ALA A O 1
ATOM 2751 N N . ASN A 1 372 ? 24.584 16.619 -11.477 1.00 85.69 372 ASN A N 1
ATOM 2752 C CA . ASN A 1 372 ? 25.193 15.925 -10.338 1.00 85.69 372 ASN A CA 1
ATOM 2753 C C . ASN A 1 372 ? 24.862 14.422 -10.291 1.00 85.69 372 ASN A C 1
ATOM 2755 O O . ASN A 1 372 ? 25.293 13.726 -9.373 1.00 85.69 372 ASN A O 1
ATOM 2759 N N . MET A 1 373 ? 24.085 13.907 -11.248 1.00 87.06 373 MET A N 1
ATOM 2760 C CA . MET A 1 373 ? 23.706 12.494 -11.281 1.00 87.06 373 MET A CA 1
ATOM 2761 C C . MET A 1 373 ? 24.865 11.587 -11.672 1.00 87.06 373 MET A C 1
ATOM 2763 O O . MET A 1 373 ? 25.628 11.914 -12.578 1.00 87.06 373 MET A O 1
ATOM 2767 N N . ALA A 1 374 ? 24.921 10.399 -11.066 1.00 89.69 374 ALA A N 1
ATOM 2768 C CA . ALA A 1 374 ? 25.746 9.294 -11.536 1.00 89.69 374 ALA A CA 1
ATOM 2769 C C . ALA A 1 374 ? 24.911 8.002 -11.591 1.00 89.69 374 ALA A C 1
ATOM 2771 O O . ALA A 1 374 ? 24.723 7.323 -10.584 1.00 89.69 374 ALA A O 1
ATOM 2772 N N . LEU A 1 375 ? 24.352 7.688 -12.761 1.00 92.50 375 LEU A N 1
ATOM 2773 C CA . LEU A 1 375 ? 23.497 6.511 -12.955 1.00 92.50 375 LEU A CA 1
ATOM 2774 C C . LEU A 1 375 ? 24.282 5.207 -12.740 1.00 92.50 375 LEU A C 1
ATOM 2776 O O . LEU A 1 375 ? 25.383 5.058 -13.271 1.00 92.50 375 LEU A O 1
ATOM 2780 N N . VAL A 1 376 ? 23.686 4.259 -12.016 1.00 94.31 376 VAL A N 1
ATOM 2781 C CA . VAL A 1 376 ? 24.115 2.856 -11.988 1.00 94.31 376 VAL A CA 1
ATOM 2782 C C . VAL A 1 376 ? 22.998 2.009 -12.580 1.00 94.31 376 VAL A C 1
ATOM 2784 O O . VAL A 1 376 ? 21.904 1.950 -12.024 1.00 94.31 376 VAL A O 1
ATOM 2787 N N . GLU A 1 377 ? 23.260 1.329 -13.686 1.00 95.44 377 GLU A N 1
ATOM 2788 C CA . GLU A 1 377 ? 22.315 0.382 -14.269 1.00 95.44 377 GLU A CA 1
ATOM 2789 C C . GLU A 1 377 ? 23.020 -0.886 -14.744 1.00 95.44 377 GLU A C 1
ATOM 2791 O O . GLU A 1 377 ? 24.178 -0.832 -15.155 1.00 95.44 377 GLU A O 1
ATOM 2796 N N . TYR A 1 378 ? 22.358 -2.033 -14.592 1.00 96.88 378 TYR A N 1
ATOM 2797 C CA . TYR A 1 378 ? 22.804 -3.308 -15.154 1.00 96.88 378 TYR A CA 1
ATOM 2798 C C . TYR A 1 378 ? 21.710 -4.369 -15.094 1.00 96.88 378 TYR A C 1
ATOM 2800 O O . TYR A 1 378 ? 20.757 -4.249 -14.319 1.00 96.88 378 TYR A O 1
ATOM 2808 N N . ASN A 1 379 ? 21.882 -5.449 -15.859 1.00 97.06 379 ASN A N 1
ATOM 2809 C CA . ASN A 1 379 ? 20.933 -6.559 -15.949 1.00 97.06 379 ASN A CA 1
ATOM 2810 C C . ASN A 1 379 ? 19.539 -6.114 -16.392 1.00 97.06 379 ASN A C 1
ATOM 2812 O O . ASN A 1 379 ? 18.547 -6.711 -15.991 1.00 97.06 379 ASN A O 1
ATOM 2816 N N . ASN A 1 380 ? 19.423 -5.063 -17.195 1.00 98.12 380 ASN A N 1
ATOM 2817 C CA . ASN A 1 380 ? 18.129 -4.593 -17.674 1.00 98.12 380 ASN A CA 1
ATOM 2818 C C . ASN A 1 380 ? 17.834 -5.152 -19.071 1.00 98.12 380 ASN A C 1
ATOM 2820 O O . ASN A 1 380 ? 18.740 -5.366 -19.875 1.00 98.12 380 ASN A O 1
ATOM 2824 N N . ILE A 1 381 ? 16.554 -5.358 -19.379 1.00 98.12 381 ILE A N 1
ATOM 2825 C CA . ILE A 1 381 ? 16.074 -5.563 -20.748 1.00 98.12 381 ILE A CA 1
ATOM 2826 C C . ILE A 1 381 ? 15.385 -4.277 -21.195 1.00 98.12 381 ILE A C 1
ATOM 2828 O O . ILE A 1 381 ? 14.411 -3.842 -20.586 1.00 98.12 381 ILE A O 1
ATOM 2832 N N . PHE A 1 382 ? 15.847 -3.703 -22.296 1.00 97.50 382 PHE A N 1
ATOM 2833 C CA . PHE A 1 382 ? 15.275 -2.533 -22.939 1.00 97.50 382 PHE A CA 1
ATOM 2834 C C . PHE A 1 382 ? 14.663 -2.945 -24.279 1.00 97.50 382 PHE A C 1
ATOM 2836 O O . PHE A 1 382 ? 15.380 -3.183 -25.243 1.00 97.50 382 PHE A O 1
ATOM 2843 N N . VAL A 1 383 ? 13.335 -3.031 -24.357 1.00 96.44 383 VAL A N 1
ATOM 2844 C CA . VAL A 1 383 ? 12.601 -3.155 -25.623 1.00 96.44 383 VAL A CA 1
ATOM 2845 C C . VAL A 1 383 ? 12.000 -1.794 -25.954 1.00 96.44 383 VAL A C 1
ATOM 2847 O O . VAL A 1 383 ? 10.909 -1.445 -25.493 1.00 96.44 383 VAL A O 1
ATOM 2850 N N . VAL A 1 384 ? 12.742 -0.992 -26.714 1.00 95.50 384 VAL A N 1
ATOM 2851 C CA . VAL A 1 384 ? 12.361 0.383 -27.041 1.00 95.50 384 VAL A CA 1
ATOM 2852 C C . VAL A 1 384 ? 11.306 0.444 -28.146 1.00 95.50 384 VAL A C 1
ATOM 2854 O O . VAL A 1 384 ? 11.150 -0.479 -28.945 1.00 95.50 384 VAL A O 1
ATOM 2857 N N . ALA A 1 385 ? 10.575 1.555 -28.199 1.00 93.88 385 ALA A N 1
ATOM 2858 C CA . ALA A 1 385 ? 9.452 1.742 -29.115 1.00 93.88 385 ALA A CA 1
ATOM 2859 C C . ALA A 1 385 ? 9.847 1.686 -30.604 1.00 93.88 385 ALA A C 1
ATOM 2861 O O . ALA A 1 385 ? 9.090 1.159 -31.414 1.00 93.88 385 ALA A O 1
ATOM 2862 N N . ALA A 1 386 ? 11.020 2.219 -30.966 1.00 92.50 386 ALA A N 1
ATOM 2863 C CA . ALA A 1 386 ? 11.508 2.243 -32.346 1.00 92.50 386 ALA A CA 1
ATOM 2864 C C . ALA A 1 386 ? 13.040 2.303 -32.415 1.00 92.50 386 ALA A C 1
ATOM 2866 O O . ALA A 1 386 ? 13.682 2.953 -31.588 1.00 92.50 386 ALA A O 1
ATOM 2867 N N . LYS A 1 387 ? 13.630 1.691 -33.441 1.00 92.25 387 LYS A N 1
ATOM 2868 C CA . LYS A 1 387 ? 15.079 1.522 -33.610 1.00 92.25 387 LYS A CA 1
ATOM 2869 C C . LYS A 1 387 ? 15.826 2.813 -33.908 1.00 92.25 387 LYS A C 1
ATOM 2871 O O . LYS A 1 387 ? 17.032 2.847 -33.686 1.00 92.25 387 LYS A O 1
ATOM 2876 N N . THR A 1 388 ? 15.133 3.829 -34.438 1.00 89.44 388 THR A N 1
ATOM 2877 C CA . THR A 1 388 ? 15.705 5.125 -34.856 1.00 89.44 388 THR A CA 1
ATOM 2878 C C . THR A 1 388 ? 15.605 6.209 -33.787 1.00 89.44 388 THR A C 1
ATOM 2880 O O . THR A 1 388 ? 16.369 7.167 -33.811 1.00 89.44 388 THR A O 1
ATOM 2883 N N . SER A 1 389 ? 14.660 6.104 -32.854 1.00 88.25 389 SER A N 1
ATOM 2884 C CA . SER A 1 389 ? 14.440 7.129 -31.823 1.00 88.25 389 SER A CA 1
ATOM 2885 C C . SER A 1 389 ? 14.594 6.602 -30.405 1.00 88.25 389 SER A C 1
ATOM 2887 O O . SER A 1 389 ? 14.957 7.376 -29.527 1.00 88.25 389 SER A O 1
ATOM 2889 N N . GLY A 1 390 ? 14.359 5.312 -30.174 1.00 92.06 390 GLY A N 1
ATOM 2890 C CA . GLY A 1 390 ? 14.372 4.740 -28.839 1.00 92.06 390 GLY A CA 1
ATOM 2891 C C . GLY A 1 390 ? 15.773 4.676 -28.243 1.00 92.06 390 GLY A C 1
ATOM 2892 O O . GLY A 1 390 ? 16.724 4.381 -28.957 1.00 92.06 390 GLY A O 1
ATOM 2893 N N . LYS A 1 391 ? 15.928 4.948 -26.950 1.00 94.31 391 LYS A N 1
ATOM 2894 C CA . LYS A 1 391 ? 17.204 4.912 -26.228 1.00 94.31 391 LYS A CA 1
ATOM 2895 C C . LYS A 1 391 ? 17.050 4.112 -24.940 1.00 94.31 391 LYS A C 1
ATOM 2897 O O . LYS A 1 391 ? 16.061 4.272 -24.226 1.00 94.31 391 LYS A O 1
ATOM 2902 N N . ALA A 1 392 ? 18.053 3.300 -24.611 1.00 96.12 392 ALA A N 1
ATOM 2903 C CA . ALA A 1 392 ? 18.153 2.712 -23.276 1.00 96.12 392 ALA A CA 1
ATOM 2904 C C . ALA A 1 392 ? 18.362 3.828 -22.241 1.00 96.12 392 ALA A C 1
ATOM 2906 O O . ALA A 1 392 ? 17.676 3.891 -21.221 1.00 96.12 392 ALA A O 1
ATOM 2907 N N . ILE A 1 393 ? 19.274 4.757 -22.546 1.00 95.56 393 ILE A N 1
ATOM 2908 C CA . ILE A 1 393 ? 19.603 5.886 -21.680 1.00 95.56 393 ILE A CA 1
ATOM 2909 C C . ILE A 1 393 ? 19.592 7.171 -22.511 1.00 95.56 393 ILE A C 1
ATOM 2911 O O . ILE A 1 393 ? 20.413 7.360 -23.407 1.00 95.56 393 ILE A O 1
ATOM 2915 N N . ASN A 1 394 ? 18.682 8.085 -22.186 1.00 93.81 394 ASN A N 1
ATOM 2916 C CA . ASN A 1 394 ? 18.687 9.452 -22.691 1.00 93.81 394 ASN A CA 1
ATOM 2917 C C . ASN A 1 394 ? 19.334 10.374 -21.648 1.00 93.81 394 ASN A C 1
ATOM 2919 O O . ASN A 1 394 ? 18.725 10.721 -20.633 1.00 93.81 394 ASN A O 1
ATOM 2923 N N . ARG A 1 395 ? 20.589 10.760 -21.886 1.00 92.25 395 ARG A N 1
ATOM 2924 C CA . ARG A 1 395 ? 21.367 11.597 -20.968 1.00 92.25 395 ARG A CA 1
ATOM 2925 C C . ARG A 1 395 ? 21.494 13.016 -21.511 1.00 92.25 395 ARG A C 1
ATOM 2927 O O . ARG A 1 395 ? 22.198 13.240 -22.491 1.00 92.25 395 ARG A O 1
ATOM 2934 N N . THR A 1 396 ? 20.863 13.977 -20.840 1.00 90.81 396 THR A N 1
ATOM 2935 C CA . THR A 1 396 ? 20.977 15.410 -21.168 1.00 90.81 396 THR A CA 1
ATOM 2936 C C . THR A 1 396 ? 21.931 16.157 -20.235 1.00 90.81 396 THR A C 1
ATOM 2938 O O . THR A 1 396 ? 22.479 17.188 -20.619 1.00 90.81 396 THR A O 1
ATOM 2941 N N . ALA A 1 397 ? 22.183 15.624 -19.037 1.00 89.12 397 ALA A N 1
ATOM 2942 C CA . ALA A 1 397 ? 23.225 16.083 -18.121 1.00 89.12 397 ALA A CA 1
ATOM 2943 C C . ALA A 1 397 ? 23.685 14.935 -17.204 1.00 89.12 397 ALA A C 1
ATOM 2945 O O . ALA A 1 397 ? 23.087 13.860 -17.197 1.00 89.12 397 ALA A O 1
ATOM 2946 N N . GLY A 1 398 ? 24.741 15.169 -16.423 1.00 87.31 398 GLY A N 1
ATOM 2947 C CA . GLY A 1 398 ? 25.252 14.203 -15.450 1.00 87.31 398 GLY A CA 1
ATOM 2948 C C . GLY A 1 398 ? 26.109 13.094 -16.058 1.00 87.31 398 GLY A C 1
ATOM 2949 O O . GLY A 1 398 ? 26.536 13.140 -17.218 1.00 87.31 398 GLY A O 1
ATOM 2950 N N . GLY A 1 399 ? 26.400 12.092 -15.237 1.00 89.50 399 GLY A N 1
ATOM 2951 C CA . GLY A 1 399 ? 27.256 10.960 -15.555 1.00 89.50 399 GLY A CA 1
ATOM 2952 C C . GLY A 1 399 ? 26.546 9.613 -15.453 1.00 89.50 399 GLY A C 1
ATOM 2953 O O . GLY A 1 399 ? 25.473 9.467 -14.867 1.00 89.50 399 GLY A O 1
ATOM 2954 N N . ILE A 1 400 ? 27.205 8.610 -16.015 1.00 92.25 400 ILE A N 1
ATOM 2955 C CA . ILE A 1 400 ? 26.902 7.196 -15.823 1.00 92.25 400 ILE A CA 1
ATOM 2956 C C . ILE A 1 400 ? 28.076 6.649 -15.013 1.00 92.25 400 ILE A C 1
ATOM 2958 O O . ILE A 1 400 ? 29.207 6.661 -15.491 1.00 92.25 400 ILE A O 1
ATOM 2962 N N . ALA A 1 401 ? 27.829 6.256 -13.765 1.00 93.19 401 ALA A N 1
ATOM 2963 C CA . ALA A 1 401 ? 28.841 5.623 -12.922 1.00 93.19 401 ALA A CA 1
ATOM 2964 C C . ALA A 1 401 ? 29.099 4.179 -13.362 1.00 93.19 401 ALA A C 1
ATOM 2966 O O . ALA A 1 401 ? 30.234 3.713 -13.310 1.00 93.19 401 ALA A O 1
ATOM 2967 N N . TYR A 1 402 ? 28.043 3.477 -13.777 1.00 94.44 402 TYR A N 1
ATOM 2968 C CA . TYR A 1 402 ? 28.116 2.109 -14.273 1.00 94.44 402 TYR A CA 1
ATOM 2969 C C . TYR A 1 402 ? 26.902 1.805 -15.159 1.00 94.44 402 TYR A C 1
ATOM 2971 O O . TYR A 1 402 ? 25.775 2.115 -14.782 1.00 94.44 402 TYR A O 1
ATOM 2979 N N . SER A 1 403 ? 27.142 1.221 -16.327 1.00 94.88 403 SER A N 1
ATOM 2980 C CA . SER A 1 403 ? 26.129 0.781 -17.292 1.00 94.88 403 SER A CA 1
ATOM 2981 C C . SER A 1 403 ? 26.730 -0.393 -18.041 1.00 94.88 403 SER A C 1
ATOM 2983 O O . SER A 1 403 ? 27.719 -0.212 -18.751 1.00 94.88 403 SER A O 1
ATOM 2985 N N . ASP A 1 404 ? 26.234 -1.599 -17.780 1.00 95.38 404 ASP A N 1
ATOM 2986 C CA . ASP A 1 404 ? 26.740 -2.812 -18.419 1.00 95.38 404 ASP A CA 1
ATOM 2987 C C . ASP A 1 404 ? 25.799 -4.009 -18.206 1.00 95.38 404 ASP A C 1
ATOM 2989 O O . ASP A 1 404 ? 24.880 -3.943 -17.393 1.00 95.38 404 ASP A O 1
ATOM 2993 N N . TYR A 1 405 ? 26.057 -5.132 -18.884 1.00 96.75 405 TYR A N 1
ATOM 2994 C CA . TYR A 1 405 ? 25.294 -6.381 -18.740 1.00 96.75 405 TYR A CA 1
ATOM 2995 C C . TYR A 1 405 ? 23.785 -6.218 -18.988 1.00 96.75 405 TYR A C 1
ATOM 2997 O O . TYR A 1 405 ? 22.968 -6.823 -18.297 1.00 96.75 405 TYR A O 1
ATOM 3005 N N . SER A 1 406 ? 23.405 -5.399 -19.966 1.00 97.06 406 SER A N 1
ATOM 3006 C CA . SER A 1 406 ? 22.007 -5.169 -20.340 1.00 97.06 406 SER A CA 1
ATOM 3007 C C . SER A 1 406 ? 21.727 -5.638 -21.775 1.00 97.06 406 SER A C 1
ATOM 3009 O O . SER A 1 406 ? 22.639 -5.880 -22.570 1.00 97.06 406 SER A O 1
ATOM 3011 N N . CYS A 1 407 ? 20.448 -5.791 -22.111 1.00 96.44 407 CYS A N 1
ATOM 3012 C CA . CYS A 1 407 ? 19.969 -6.183 -23.434 1.00 96.44 407 CYS A CA 1
ATOM 3013 C C . CYS A 1 407 ? 19.154 -5.040 -24.037 1.00 96.44 407 CYS A C 1
ATOM 3015 O O . CYS A 1 407 ? 18.238 -4.549 -23.382 1.00 96.44 407 CYS A O 1
ATOM 3017 N N . LEU A 1 408 ? 19.429 -4.643 -25.280 1.00 96.31 408 LEU A N 1
ATOM 3018 C CA . LEU A 1 408 ? 18.643 -3.640 -26.003 1.00 96.31 408 LEU A CA 1
ATOM 3019 C C . LEU A 1 408 ? 18.090 -4.199 -27.314 1.00 96.31 408 LEU A C 1
ATOM 3021 O O . LEU A 1 408 ? 18.807 -4.771 -28.129 1.00 96.31 408 LEU A O 1
ATOM 3025 N N . TRP A 1 409 ? 16.807 -3.960 -27.544 1.00 96.25 409 TRP A N 1
ATOM 3026 C CA . TRP A 1 409 ? 16.113 -4.258 -28.787 1.00 96.25 409 TRP A CA 1
ATOM 3027 C C . TRP A 1 409 ? 15.067 -3.182 -29.067 1.00 96.25 409 TRP A C 1
ATOM 3029 O O . TRP A 1 409 ? 14.632 -2.501 -28.141 1.00 96.25 409 TRP A O 1
ATOM 3039 N N . ALA A 1 410 ? 14.630 -3.030 -30.315 1.00 94.81 410 ALA A N 1
ATOM 3040 C CA . ALA A 1 410 ? 13.471 -2.206 -30.639 1.00 94.81 410 ALA A CA 1
ATOM 3041 C C . ALA A 1 410 ? 12.352 -3.047 -31.252 1.00 94.81 410 ALA A C 1
ATOM 3043 O O . ALA A 1 410 ? 12.599 -4.062 -31.903 1.00 94.81 410 ALA A O 1
ATOM 3044 N N . LEU A 1 411 ? 11.104 -2.609 -31.082 1.00 94.00 411 LEU A N 1
ATOM 3045 C CA . LEU A 1 411 ? 9.938 -3.320 -31.622 1.00 94.00 411 LEU A CA 1
ATOM 3046 C C . LEU A 1 411 ? 9.964 -3.475 -33.154 1.00 94.00 411 LEU A C 1
ATOM 3048 O O . LEU A 1 411 ? 9.370 -4.412 -33.682 1.00 94.00 411 LEU A O 1
ATOM 3052 N N . ASP A 1 412 ? 10.657 -2.586 -33.867 1.00 93.75 412 ASP A N 1
ATOM 3053 C CA . ASP A 1 412 ? 10.816 -2.576 -35.328 1.00 93.75 412 ASP A CA 1
ATOM 3054 C C . ASP A 1 412 ? 12.215 -3.036 -35.804 1.00 93.75 412 ASP A C 1
ATOM 3056 O O . ASP A 1 412 ? 12.579 -2.839 -36.973 1.00 93.75 412 ASP A O 1
ATOM 3060 N N . GLY A 1 413 ? 12.994 -3.675 -34.922 1.00 91.81 413 GLY A N 1
ATOM 3061 C CA . GLY A 1 413 ? 14.239 -4.374 -35.249 1.00 91.81 413 GLY A CA 1
ATOM 3062 C C . GLY A 1 413 ? 15.452 -3.952 -34.417 1.00 91.81 413 GLY A C 1
ATOM 3063 O O . GLY A 1 413 ? 15.338 -3.305 -33.380 1.00 91.81 413 GLY A O 1
ATOM 3064 N N . ALA A 1 414 ? 16.643 -4.331 -34.886 1.00 87.56 414 ALA A N 1
ATOM 3065 C CA . ALA A 1 414 ? 17.890 -3.994 -34.209 1.00 87.56 414 ALA A CA 1
ATOM 3066 C C . ALA A 1 414 ? 18.107 -2.467 -34.182 1.00 87.56 414 ALA A C 1
ATOM 3068 O O . ALA A 1 414 ? 17.988 -1.827 -35.238 1.00 87.56 414 ALA A O 1
ATOM 3069 N N . PRO A 1 415 ? 18.453 -1.882 -33.020 1.00 84.69 415 PRO A N 1
ATOM 3070 C CA . PRO A 1 415 ? 18.942 -0.510 -32.948 1.00 84.69 415 PRO A CA 1
ATOM 3071 C C . PRO A 1 415 ? 20.167 -0.324 -33.854 1.00 84.69 415 PRO A C 1
ATOM 3073 O O . PRO A 1 415 ? 20.973 -1.237 -34.012 1.00 84.69 415 PRO A O 1
ATOM 3076 N N . ASN A 1 416 ? 20.307 0.852 -34.467 1.00 75.69 416 ASN A N 1
ATOM 3077 C CA . ASN A 1 416 ? 21.377 1.135 -35.432 1.00 75.69 416 ASN A CA 1
ATOM 3078 C C . ASN A 1 416 ? 22.173 2.425 -35.152 1.00 75.69 416 ASN A C 1
ATOM 3080 O O . ASN A 1 416 ? 23.055 2.752 -35.944 1.00 75.69 416 ASN A O 1
ATOM 3084 N N . ASP A 1 417 ? 21.890 3.126 -34.049 1.00 76.19 417 ASP A N 1
ATOM 3085 C CA . ASP A 1 417 ? 22.596 4.354 -33.651 1.00 76.19 417 ASP A CA 1
ATOM 3086 C C . ASP A 1 417 ? 23.529 4.108 -32.461 1.00 76.19 417 ASP A C 1
ATOM 3088 O O . ASP A 1 417 ? 23.258 3.284 -31.590 1.00 76.19 417 ASP A O 1
ATOM 3092 N N . SER A 1 418 ? 24.628 4.861 -32.403 1.00 75.88 418 SER A N 1
ATOM 3093 C CA . SER A 1 418 ? 25.681 4.697 -31.394 1.00 75.88 418 SER A CA 1
ATOM 3094 C C . SER A 1 418 ? 25.416 5.403 -30.060 1.00 75.88 418 SER A C 1
ATOM 3096 O O . SER A 1 418 ? 26.150 5.164 -29.107 1.00 75.88 418 SER A O 1
ATOM 3098 N N . ASP A 1 419 ? 24.408 6.277 -29.970 1.00 85.12 419 ASP A N 1
ATOM 3099 C CA . ASP A 1 419 ? 24.137 7.136 -28.802 1.00 85.12 419 ASP A CA 1
ATOM 3100 C C . ASP A 1 419 ? 23.078 6.561 -27.836 1.00 85.12 419 ASP A C 1
ATOM 3102 O O . ASP A 1 419 ? 22.644 7.221 -26.888 1.00 85.12 419 ASP A O 1
ATOM 3106 N N . ARG A 1 420 ? 22.655 5.312 -28.067 1.00 90.06 420 ARG A N 1
ATOM 3107 C CA . ARG A 1 420 ? 21.534 4.645 -27.377 1.00 90.06 420 ARG A CA 1
ATOM 3108 C C . ARG A 1 420 ? 21.752 4.436 -25.880 1.00 90.06 420 ARG A C 1
ATOM 3110 O O . ARG A 1 420 ? 20.781 4.283 -25.137 1.00 90.06 420 ARG A O 1
ATOM 3117 N N . TRP A 1 421 ? 23.010 4.448 -25.455 1.00 93.25 421 TRP A N 1
ATOM 3118 C CA . TRP A 1 421 ? 23.463 4.181 -24.089 1.00 93.25 421 TRP A CA 1
ATOM 3119 C C . TRP A 1 421 ? 23.848 5.458 -23.329 1.00 93.25 421 TRP A C 1
ATOM 3121 O O . TRP A 1 421 ? 24.517 5.406 -22.301 1.00 93.25 421 TRP A O 1
ATOM 3131 N N . GLY A 1 422 ? 23.433 6.632 -23.819 1.00 89.44 422 GLY A N 1
ATOM 3132 C CA . GLY A 1 422 ? 23.668 7.918 -23.156 1.00 89.44 422 GLY A CA 1
ATOM 3133 C C . GLY A 1 422 ? 25.109 8.434 -23.263 1.00 89.44 422 GLY A C 1
ATOM 3134 O O . GLY A 1 422 ? 25.423 9.489 -22.711 1.00 89.44 422 GLY A O 1
ATOM 3135 N N . GLY A 1 423 ? 25.990 7.737 -23.976 1.00 84.75 423 GLY A N 1
ATOM 3136 C CA . GLY A 1 423 ? 27.375 8.121 -24.240 1.00 84.75 423 GLY A CA 1
ATOM 3137 C C . GLY A 1 423 ? 27.854 7.590 -25.588 1.00 84.75 423 GLY A C 1
ATOM 3138 O O . GLY A 1 423 ? 27.047 7.143 -26.403 1.00 84.75 423 GLY A O 1
ATOM 3139 N N . ASP A 1 424 ? 29.164 7.648 -25.813 1.00 78.19 424 ASP A N 1
ATOM 3140 C CA . ASP A 1 424 ? 29.762 7.195 -27.065 1.00 78.19 424 ASP A CA 1
ATOM 3141 C C . ASP A 1 424 ? 29.885 5.667 -27.075 1.00 78.19 424 ASP A C 1
ATOM 3143 O O . ASP A 1 424 ? 30.810 5.094 -26.497 1.00 78.19 424 ASP A O 1
ATOM 3147 N N . GLY A 1 425 ? 28.956 5.010 -27.768 1.00 84.50 425 GLY A N 1
ATOM 3148 C CA . GLY A 1 425 ? 29.017 3.582 -28.055 1.00 84.50 425 GLY A CA 1
ATOM 3149 C C . GLY A 1 425 ? 28.339 2.681 -27.024 1.00 84.50 425 GLY A C 1
ATOM 3150 O O . GLY A 1 425 ? 27.786 3.112 -26.013 1.00 84.50 425 GLY A O 1
ATOM 3151 N N . LYS A 1 426 ? 28.358 1.386 -27.341 1.00 90.50 426 LYS A N 1
ATOM 3152 C CA . LYS A 1 426 ? 27.744 0.318 -26.553 1.00 90.50 426 LYS A CA 1
ATOM 3153 C C . LYS A 1 426 ? 28.690 -0.143 -25.431 1.00 90.50 426 LYS A C 1
ATOM 3155 O O . LYS A 1 426 ? 29.864 -0.379 -25.732 1.00 90.50 426 LYS A O 1
ATOM 3160 N N . PRO A 1 427 ? 28.211 -0.337 -24.186 1.00 92.56 427 PRO A N 1
ATOM 3161 C CA . PRO A 1 427 ? 29.009 -0.952 -23.126 1.00 92.56 427 PRO A CA 1
ATOM 3162 C C . PRO A 1 427 ? 29.503 -2.365 -23.480 1.00 92.56 427 PRO A C 1
ATOM 3164 O O . PRO A 1 427 ? 28.910 -3.058 -24.309 1.00 92.56 427 PRO A O 1
ATOM 3167 N N . GLU A 1 428 ? 30.592 -2.797 -22.840 1.00 93.25 428 GLU A N 1
ATOM 3168 C CA . GLU A 1 428 ? 31.368 -3.987 -23.223 1.00 93.25 428 GLU A CA 1
ATOM 3169 C C . GLU A 1 428 ? 30.555 -5.291 -23.234 1.00 93.25 428 GLU A C 1
ATOM 3171 O O . GLU A 1 428 ? 30.561 -6.006 -24.239 1.00 93.25 428 GLU A O 1
ATOM 3176 N N . HIS A 1 429 ? 29.826 -5.592 -22.156 1.00 95.19 429 HIS A N 1
ATOM 3177 C CA . HIS A 1 429 ? 29.096 -6.858 -21.986 1.00 95.19 429 HIS A CA 1
ATOM 3178 C C . HIS A 1 429 ? 27.621 -6.750 -22.382 1.00 95.19 429 HIS A C 1
ATOM 3180 O O . HIS A 1 429 ? 26.833 -7.675 -22.188 1.00 95.19 429 HIS A O 1
ATOM 3186 N N . THR A 1 430 ? 27.232 -5.612 -22.945 1.00 94.06 430 THR A N 1
ATOM 3187 C CA . THR A 1 430 ? 25.862 -5.338 -23.352 1.00 94.06 430 THR A CA 1
ATOM 3188 C C . THR A 1 430 ? 25.566 -5.929 -24.728 1.00 94.06 430 THR A C 1
ATOM 3190 O O . THR A 1 430 ? 26.381 -5.875 -25.661 1.00 94.06 430 THR A O 1
ATOM 3193 N N . ILE A 1 431 ? 24.370 -6.493 -24.874 1.00 93.69 431 ILE A N 1
ATOM 3194 C CA . ILE A 1 431 ? 23.936 -7.186 -26.088 1.00 93.69 431 ILE A CA 1
ATOM 3195 C C . ILE A 1 431 ? 22.794 -6.441 -26.777 1.00 93.69 431 ILE A C 1
ATOM 3197 O O . ILE A 1 431 ? 21.943 -5.828 -26.138 1.00 93.69 431 ILE A O 1
ATOM 3201 N N . GLU A 1 432 ? 22.783 -6.505 -28.105 1.00 92.94 432 GLU A N 1
ATOM 3202 C CA . GLU A 1 432 ? 21.727 -5.945 -28.950 1.00 92.94 432 GLU A CA 1
ATOM 3203 C C . GLU A 1 432 ? 21.049 -7.097 -29.695 1.00 92.94 432 GLU A C 1
ATOM 3205 O O . GLU A 1 432 ? 21.341 -7.383 -30.856 1.00 92.94 432 GLU A O 1
ATOM 3210 N N . GLU A 1 433 ? 20.211 -7.835 -28.971 1.00 92.81 433 GLU A N 1
ATOM 3211 C CA . GLU A 1 433 ? 19.515 -9.030 -29.448 1.00 92.81 433 GLU A CA 1
ATOM 3212 C C . GLU A 1 433 ? 18.042 -8.956 -29.036 1.00 92.81 433 GLU A C 1
ATOM 3214 O O . GLU A 1 433 ? 17.717 -8.454 -27.963 1.00 92.81 433 GLU A O 1
ATOM 3219 N N . ASP A 1 434 ? 17.146 -9.474 -29.877 1.00 95.38 434 ASP A N 1
ATOM 3220 C CA . ASP A 1 434 ? 15.744 -9.659 -29.506 1.00 95.38 434 ASP A CA 1
ATOM 3221 C C . ASP A 1 434 ? 15.646 -10.615 -28.308 1.00 95.38 434 ASP A C 1
ATOM 3223 O O . ASP A 1 434 ? 15.987 -11.788 -28.473 1.00 95.38 434 ASP A O 1
ATOM 3227 N N . PRO A 1 435 ? 15.152 -10.185 -27.131 1.00 94.81 435 PRO A N 1
ATOM 3228 C CA . PRO A 1 435 ? 15.049 -11.056 -25.963 1.00 94.81 435 PRO A CA 1
ATOM 3229 C C . PRO A 1 435 ? 14.055 -12.218 -26.128 1.00 94.81 435 PRO A C 1
ATOM 3231 O O . PRO A 1 435 ? 14.047 -13.130 -25.290 1.00 94.81 435 PRO A O 1
ATOM 3234 N N . ASP A 1 436 ? 13.243 -12.212 -27.194 1.00 94.38 436 ASP A N 1
ATOM 3235 C CA . ASP A 1 436 ? 12.226 -13.218 -27.506 1.00 94.38 436 ASP A CA 1
ATOM 3236 C C . ASP A 1 436 ? 11.309 -13.461 -26.302 1.00 94.38 436 ASP A C 1
ATOM 3238 O O . ASP A 1 436 ? 11.217 -14.561 -25.750 1.00 94.38 436 ASP A O 1
ATOM 3242 N N . LEU A 1 437 ? 10.664 -12.388 -25.841 1.00 92.19 437 LEU A N 1
ATOM 3243 C CA . LEU A 1 437 ? 9.789 -12.430 -24.671 1.00 92.19 437 LEU A CA 1
ATOM 3244 C C . LEU A 1 437 ? 8.674 -13.469 -24.867 1.00 92.19 437 LEU A C 1
ATOM 3246 O O . LEU A 1 437 ? 8.166 -13.656 -25.976 1.00 92.19 437 LEU A O 1
ATOM 3250 N N . VAL A 1 438 ? 8.298 -14.177 -23.798 1.00 89.81 438 VAL A N 1
ATOM 3251 C CA . VAL A 1 438 ? 7.319 -15.276 -23.888 1.00 89.81 438 VAL A CA 1
ATOM 3252 C C . VAL A 1 438 ? 5.967 -14.796 -24.417 1.00 89.81 438 VAL A C 1
ATOM 3254 O O . VAL A 1 438 ? 5.433 -15.413 -25.333 1.00 89.81 438 VAL A O 1
ATOM 3257 N N . ASP A 1 439 ? 5.405 -13.744 -23.814 1.00 86.12 439 ASP A N 1
ATOM 3258 C CA . ASP A 1 439 ? 4.096 -13.203 -24.187 1.00 86.12 439 ASP A CA 1
ATOM 3259 C C . ASP A 1 439 ? 3.931 -11.777 -23.635 1.00 86.12 439 ASP A C 1
ATOM 3261 O O . ASP A 1 439 ? 3.213 -11.521 -22.665 1.00 86.12 439 ASP A O 1
ATOM 3265 N N . ALA A 1 440 ? 4.667 -10.837 -24.230 1.00 86.69 440 ALA A N 1
ATOM 3266 C CA . ALA A 1 440 ? 4.678 -9.443 -23.792 1.00 86.69 440 ALA A CA 1
ATOM 3267 C C . ALA A 1 440 ? 3.293 -8.775 -23.889 1.00 86.69 440 ALA A C 1
ATOM 3269 O O . ALA A 1 440 ? 2.965 -7.917 -23.068 1.00 86.69 440 ALA A O 1
ATOM 3270 N N . ALA A 1 441 ? 2.464 -9.196 -24.852 1.00 82.81 441 ALA A N 1
ATOM 3271 C CA . ALA A 1 441 ? 1.106 -8.686 -25.036 1.00 82.81 441 ALA A CA 1
ATOM 3272 C C . ALA A 1 441 ? 0.208 -8.989 -23.826 1.00 82.81 441 ALA A C 1
ATOM 3274 O O . ALA A 1 441 ? -0.577 -8.133 -23.422 1.00 82.81 441 ALA A O 1
ATOM 3275 N N . ASN A 1 442 ? 0.380 -10.160 -23.205 1.00 80.19 442 ASN A N 1
ATOM 3276 C CA . ASN A 1 442 ? -0.360 -10.562 -22.006 1.00 80.19 442 ASN A CA 1
ATOM 3277 C C . ASN A 1 442 ? 0.430 -10.361 -20.703 1.00 80.19 442 ASN A C 1
ATOM 3279 O O . ASN A 1 442 ? 0.078 -10.912 -19.662 1.00 80.19 442 ASN A O 1
ATOM 3283 N N . GLY A 1 443 ? 1.498 -9.563 -20.734 1.00 81.25 443 GLY A N 1
ATOM 3284 C CA . GLY A 1 443 ? 2.218 -9.165 -19.529 1.00 81.25 443 GLY A CA 1
ATOM 3285 C C . GLY A 1 443 ? 3.308 -10.133 -19.050 1.00 81.25 443 GLY A C 1
ATOM 3286 O O . GLY A 1 443 ? 3.797 -9.988 -17.932 1.00 81.25 443 GLY A O 1
ATOM 3287 N N . ASN A 1 444 ? 3.710 -11.112 -19.863 1.00 85.88 444 ASN A N 1
ATOM 3288 C CA . ASN A 1 444 ? 4.756 -12.080 -19.528 1.00 85.88 444 ASN A CA 1
ATOM 3289 C C . ASN A 1 444 ? 6.071 -11.735 -20.242 1.00 85.88 444 ASN A C 1
ATOM 3291 O O . ASN A 1 444 ? 6.300 -12.100 -21.397 1.00 85.88 444 ASN A O 1
ATOM 3295 N N . PHE A 1 445 ? 6.950 -11.062 -19.503 1.00 90.88 445 PHE A N 1
ATOM 3296 C CA . PHE A 1 445 ? 8.208 -10.490 -19.991 1.00 90.88 445 PHE A CA 1
ATOM 3297 C C . PHE A 1 445 ? 9.432 -11.366 -19.716 1.00 90.88 445 PHE A C 1
ATOM 3299 O O . PHE A 1 445 ? 10.556 -10.872 -19.703 1.00 90.88 445 PHE A O 1
ATOM 3306 N N . ARG A 1 446 ? 9.237 -12.668 -19.495 1.00 89.56 446 ARG A N 1
ATOM 3307 C CA . ARG A 1 446 ? 10.371 -13.587 -19.367 1.00 89.56 446 ARG A CA 1
ATOM 3308 C C . ARG A 1 446 ? 11.105 -13.695 -20.706 1.00 89.56 446 ARG A C 1
ATOM 3310 O O . ARG A 1 446 ? 10.430 -13.950 -21.711 1.00 89.56 446 ARG A O 1
ATOM 3317 N N . PRO A 1 447 ? 12.436 -13.535 -20.742 1.00 92.62 447 PRO A N 1
ATOM 3318 C CA . PRO A 1 447 ? 13.209 -13.747 -21.957 1.00 92.62 447 PRO A CA 1
ATOM 3319 C C . PRO A 1 447 ? 13.306 -15.239 -22.293 1.00 92.62 447 PRO A C 1
ATOM 3321 O O . PRO A 1 447 ? 13.220 -16.104 -21.418 1.00 92.62 447 PRO A O 1
ATOM 3324 N N . ARG A 1 448 ? 13.499 -15.561 -23.576 1.00 92.00 448 ARG A N 1
ATOM 3325 C CA . ARG A 1 448 ? 13.757 -16.943 -24.032 1.00 92.00 448 ARG A CA 1
ATOM 3326 C C . ARG A 1 448 ? 15.147 -17.132 -24.621 1.00 92.00 448 ARG A C 1
ATOM 3328 O O . ARG A 1 448 ? 15.607 -18.269 -24.742 1.00 92.00 448 ARG A O 1
ATOM 3335 N N . LYS A 1 449 ? 15.838 -16.048 -24.977 1.00 93.00 449 LYS A N 1
ATOM 3336 C CA . LYS A 1 449 ? 17.173 -16.141 -25.568 1.00 93.00 449 LYS A CA 1
ATOM 3337 C C . LYS A 1 449 ? 18.236 -16.556 -24.551 1.00 93.00 449 LYS A C 1
ATOM 3339 O O . LYS A 1 449 ? 18.363 -15.909 -23.512 1.00 93.00 449 LYS A O 1
ATOM 3344 N N . PRO A 1 450 ? 19.079 -17.559 -24.869 1.00 92.31 450 PRO A N 1
ATOM 3345 C CA . PRO A 1 450 ? 20.162 -17.990 -23.985 1.00 92.31 450 PRO A CA 1
ATOM 3346 C C . PRO A 1 450 ? 21.126 -16.871 -23.577 1.00 92.31 450 PRO A C 1
ATOM 3348 O O . PRO A 1 450 ? 21.547 -16.836 -22.424 1.00 92.31 450 PRO A O 1
ATOM 3351 N N . ASN A 1 451 ? 21.436 -15.948 -24.493 1.00 92.44 451 ASN A N 1
ATOM 3352 C CA . ASN A 1 451 ? 22.336 -14.824 -24.224 1.00 92.44 451 ASN A CA 1
ATOM 3353 C C . ASN A 1 451 ? 21.741 -13.820 -23.228 1.00 92.44 451 ASN A C 1
ATOM 3355 O O . ASN A 1 451 ? 22.488 -13.182 -22.504 1.00 92.44 451 ASN A O 1
ATOM 3359 N N . VAL A 1 452 ? 20.413 -13.712 -23.141 1.00 93.06 452 VAL A N 1
ATOM 3360 C CA . VAL A 1 452 ? 19.734 -12.859 -22.151 1.00 93.06 452 VAL A CA 1
ATOM 3361 C C . VAL A 1 452 ? 19.606 -13.589 -20.809 1.00 93.06 452 VAL A C 1
ATOM 3363 O O . VAL A 1 452 ? 19.841 -13.009 -19.753 1.00 93.06 452 VAL A O 1
ATOM 3366 N N . LEU A 1 453 ? 19.324 -14.895 -20.845 1.00 90.00 453 LEU A N 1
ATOM 3367 C CA . LEU A 1 453 ? 19.188 -15.751 -19.658 1.00 90.00 453 LEU A CA 1
ATOM 3368 C C . LEU A 1 453 ? 20.507 -15.990 -18.899 1.00 90.00 453 LEU A C 1
ATOM 3370 O O . LEU A 1 453 ? 20.481 -16.422 -17.750 1.00 90.00 453 LEU A O 1
ATOM 3374 N N . ARG A 1 454 ? 21.660 -15.794 -19.552 1.00 89.12 454 ARG A N 1
ATOM 3375 C CA . ARG A 1 454 ? 22.998 -16.068 -18.987 1.00 89.12 454 ARG A CA 1
ATOM 3376 C C . ARG A 1 454 ? 24.025 -14.979 -19.289 1.00 89.12 454 ARG A C 1
ATOM 3378 O O . ARG A 1 454 ? 25.216 -15.200 -19.101 1.00 89.12 454 ARG A O 1
ATOM 3385 N N . GLY A 1 455 ? 23.591 -13.844 -19.822 1.00 91.00 455 GLY A N 1
ATOM 3386 C CA . GLY A 1 455 ? 24.479 -12.733 -20.152 1.00 91.00 455 GLY A CA 1
ATOM 3387 C C . GLY A 1 455 ? 24.531 -11.661 -19.077 1.00 91.00 455 GLY A C 1
ATOM 3388 O O . GLY A 1 455 ? 25.254 -10.695 -19.263 1.00 91.00 455 GLY A O 1
ATOM 3389 N N . GLY A 1 456 ? 23.766 -11.790 -17.990 1.00 93.50 456 GLY A N 1
ATOM 3390 C CA . GLY A 1 456 ? 23.762 -10.833 -16.892 1.00 93.50 456 GLY A CA 1
ATOM 3391 C C . GLY A 1 456 ? 25.045 -10.882 -16.063 1.00 93.50 456 GLY A C 1
ATOM 3392 O O . GLY A 1 456 ? 25.787 -11.872 -16.053 1.00 93.50 456 GLY A O 1
ATOM 3393 N N . LYS A 1 457 ? 25.277 -9.798 -15.325 1.00 95.12 457 LYS A N 1
ATOM 3394 C CA . LYS A 1 457 ? 26.419 -9.575 -14.444 1.00 95.12 457 LYS A CA 1
ATOM 3395 C C . LYS A 1 457 ? 26.627 -10.773 -13.514 1.00 95.12 457 LYS A C 1
ATOM 3397 O O . LYS A 1 457 ? 25.670 -11.178 -12.847 1.00 95.12 457 LYS A O 1
ATOM 3402 N N . PRO A 1 458 ? 27.844 -11.333 -13.434 1.00 92.75 458 PRO A N 1
ATOM 3403 C CA . PRO A 1 458 ? 28.115 -12.440 -12.533 1.00 92.75 458 PRO A CA 1
ATOM 3404 C C . PRO A 1 458 ? 27.813 -12.100 -11.069 1.00 92.75 458 PRO A C 1
ATOM 3406 O O . PRO A 1 458 ? 28.061 -10.980 -10.613 1.00 92.75 458 PRO A O 1
ATOM 3409 N N . ASP A 1 459 ? 27.285 -13.075 -10.334 1.00 87.31 459 ASP A N 1
ATOM 3410 C CA . ASP A 1 459 ? 27.126 -12.996 -8.885 1.00 87.31 459 ASP A CA 1
ATOM 3411 C C . ASP A 1 459 ? 28.489 -13.044 -8.161 1.00 87.31 459 ASP A C 1
ATOM 3413 O O . ASP A 1 459 ? 29.556 -13.136 -8.773 1.00 87.31 459 ASP A O 1
ATOM 3417 N N . ILE A 1 460 ? 28.471 -12.995 -6.826 1.00 87.88 460 ILE A N 1
ATOM 3418 C CA . ILE A 1 460 ? 29.701 -13.042 -6.017 1.00 87.88 460 ILE A CA 1
ATOM 3419 C C . ILE A 1 460 ? 30.489 -14.357 -6.172 1.00 87.88 460 ILE A C 1
ATOM 3421 O O . ILE A 1 460 ? 31.684 -14.391 -5.889 1.00 87.88 460 ILE A O 1
ATOM 3425 N N . ALA A 1 461 ? 29.838 -15.431 -6.622 1.00 90.00 461 ALA A N 1
ATOM 3426 C CA . ALA A 1 461 ? 30.463 -16.718 -6.908 1.00 90.00 461 ALA A CA 1
ATOM 3427 C C . ALA A 1 461 ? 30.939 -16.831 -8.371 1.00 90.00 461 ALA A C 1
ATOM 3429 O O . ALA A 1 461 ? 31.502 -17.857 -8.752 1.00 90.00 461 ALA A O 1
ATOM 3430 N N . GLY A 1 462 ? 30.743 -15.787 -9.181 1.00 88.44 462 GLY A N 1
ATOM 3431 C CA . GLY A 1 462 ? 31.105 -15.755 -10.594 1.00 88.44 462 GLY A CA 1
ATOM 3432 C C . GLY A 1 462 ? 30.088 -16.431 -11.517 1.00 88.44 462 GLY A C 1
ATOM 3433 O O . GLY A 1 462 ? 30.376 -16.588 -12.704 1.00 88.44 462 GLY A O 1
ATOM 3434 N N . ASN A 1 463 ? 28.907 -16.820 -11.024 1.00 88.44 463 ASN A N 1
ATOM 3435 C CA . ASN A 1 463 ? 27.857 -17.373 -11.876 1.00 88.44 463 ASN A CA 1
ATOM 3436 C C . ASN A 1 463 ? 27.138 -16.242 -12.607 1.00 88.44 463 ASN A C 1
ATOM 3438 O O . ASN A 1 463 ? 26.659 -15.296 -11.983 1.00 88.44 463 ASN A O 1
ATOM 3442 N N . THR A 1 464 ? 27.019 -16.354 -13.925 1.00 87.44 464 THR A N 1
ATOM 3443 C CA . THR A 1 464 ? 26.237 -15.417 -14.740 1.00 87.44 464 THR A CA 1
ATOM 3444 C C . THR A 1 464 ? 24.774 -15.387 -14.308 1.00 87.44 464 THR A C 1
ATOM 3446 O O . THR A 1 464 ? 24.187 -16.443 -14.050 1.00 87.44 464 THR A O 1
ATOM 3449 N N . THR A 1 465 ? 24.174 -14.198 -14.292 1.00 89.19 465 THR A N 1
ATOM 3450 C CA . THR A 1 465 ? 22.761 -13.998 -13.937 1.00 89.19 465 THR A CA 1
ATOM 3451 C C . THR A 1 465 ? 21.883 -13.793 -15.178 1.00 89.19 465 THR A C 1
ATOM 3453 O O . THR A 1 465 ? 22.384 -13.640 -16.293 1.00 89.19 465 THR A O 1
ATOM 3456 N N . GLU A 1 466 ? 20.563 -13.831 -14.996 1.00 90.25 466 GLU A N 1
ATOM 3457 C CA . GLU A 1 466 ? 19.591 -13.428 -16.019 1.00 90.25 466 GLU A CA 1
ATOM 3458 C C . GLU A 1 466 ? 19.496 -11.893 -16.085 1.00 90.25 466 GLU A C 1
ATOM 3460 O O . GLU A 1 466 ? 19.571 -11.220 -15.054 1.00 90.25 466 GLU A O 1
ATOM 3465 N N . MET A 1 467 ? 19.319 -11.339 -17.289 1.00 94.81 467 MET A N 1
ATOM 3466 C CA . MET A 1 467 ? 18.911 -9.942 -17.473 1.00 94.81 467 MET A CA 1
ATOM 3467 C C . MET A 1 467 ? 17.383 -9.817 -17.435 1.00 94.81 467 MET A C 1
ATOM 3469 O O . MET A 1 467 ? 16.675 -10.642 -18.006 1.00 94.81 467 MET A O 1
ATOM 3473 N N . GLY A 1 468 ? 16.877 -8.723 -16.871 1.00 92.88 468 GLY A N 1
ATOM 3474 C CA . GLY A 1 468 ? 15.454 -8.413 -16.778 1.00 92.88 468 GLY A CA 1
ATOM 3475 C C . GLY A 1 468 ? 14.835 -8.785 -15.432 1.00 92.88 468 GLY A C 1
ATOM 3476 O O . GLY A 1 468 ? 15.507 -9.226 -14.501 1.00 92.88 468 GLY A O 1
ATOM 3477 N N . ALA A 1 469 ? 13.530 -8.549 -15.328 1.00 86.56 469 ALA A N 1
ATOM 3478 C CA . ALA A 1 469 ? 12.769 -8.749 -14.102 1.00 86.56 469 ALA A CA 1
ATOM 3479 C C . ALA A 1 469 ? 12.416 -10.222 -13.907 1.00 86.56 469 ALA A C 1
ATOM 3481 O O . ALA A 1 469 ? 11.598 -10.784 -14.638 1.00 86.56 469 ALA A O 1
ATOM 3482 N N . VAL A 1 470 ? 12.967 -10.816 -12.851 1.00 70.38 470 VAL A N 1
ATOM 3483 C CA . VAL A 1 470 ? 12.592 -12.155 -12.393 1.00 70.38 470 VAL A CA 1
ATOM 3484 C C . VAL A 1 470 ? 11.384 -12.030 -11.465 1.00 70.38 470 VAL A C 1
ATOM 3486 O O . VAL A 1 470 ? 11.514 -12.043 -10.241 1.00 70.38 470 VAL A O 1
ATOM 3489 N N . LEU A 1 471 ? 10.181 -11.889 -12.027 1.00 60.16 471 LEU A N 1
ATOM 3490 C CA . LEU A 1 471 ? 8.957 -11.975 -11.223 1.00 60.16 471 LEU A CA 1
ATOM 3491 C C . LEU A 1 471 ? 8.728 -13.438 -10.805 1.00 60.16 471 LEU A C 1
ATOM 3493 O O . LEU A 1 471 ? 8.195 -14.255 -11.561 1.00 60.16 471 LEU A O 1
ATOM 3497 N N . GLN A 1 472 ? 9.170 -13.773 -9.590 1.00 45.16 472 GLN A N 1
ATOM 3498 C CA . GLN A 1 472 ? 9.144 -15.128 -9.026 1.00 45.16 472 GLN A CA 1
ATOM 3499 C C . GLN A 1 472 ? 7.733 -15.728 -8.895 1.00 45.16 472 GLN A C 1
ATOM 3501 O O . GLN A 1 472 ? 7.592 -16.954 -8.904 1.00 45.16 472 GLN A O 1
ATOM 3506 N N . GLU A 1 473 ? 6.694 -14.894 -8.822 1.00 45.41 473 GLU A N 1
ATOM 3507 C CA . GLU A 1 473 ? 5.297 -15.303 -8.616 1.00 45.41 473 GLU A CA 1
ATOM 3508 C C . GLU A 1 473 ? 4.849 -16.364 -9.642 1.00 45.41 473 GLU A C 1
ATOM 3510 O O . GLU A 1 473 ? 4.298 -17.415 -9.299 1.00 45.41 473 GLU A O 1
ATOM 3515 N N . TYR A 1 474 ? 5.222 -16.185 -10.915 1.00 41.72 474 TYR A N 1
ATOM 3516 C CA . TYR A 1 474 ? 4.884 -17.140 -11.972 1.00 41.72 474 TYR A CA 1
ATOM 3517 C C . TYR A 1 474 ? 5.771 -18.386 -12.007 1.00 41.72 474 TYR A C 1
ATOM 3519 O O . TYR A 1 474 ? 5.377 -19.384 -12.619 1.00 41.72 474 TYR A O 1
ATOM 3527 N N . GLU A 1 475 ? 6.962 -18.357 -11.411 1.00 38.66 475 GLU A N 1
ATOM 3528 C CA . GLU A 1 475 ? 7.830 -19.531 -11.327 1.00 38.66 475 GLU A CA 1
ATOM 3529 C C . GLU A 1 475 ? 7.352 -20.486 -10.238 1.00 38.66 475 GLU A C 1
ATOM 3531 O O . GLU A 1 475 ? 7.210 -21.685 -10.496 1.00 38.66 475 GLU A O 1
ATOM 3536 N N . PHE A 1 476 ? 7.033 -19.970 -9.049 1.00 39.22 476 PHE A N 1
ATOM 3537 C CA . PHE A 1 476 ? 6.566 -20.800 -7.943 1.00 39.22 476 PHE A CA 1
ATOM 3538 C C . PHE A 1 476 ? 5.124 -21.259 -8.131 1.00 39.22 476 PHE A C 1
ATOM 3540 O O . PHE A 1 476 ? 4.873 -22.444 -7.934 1.00 39.22 476 PHE A O 1
ATOM 3547 N N . ALA A 1 477 ? 4.201 -20.422 -8.620 1.00 39.94 477 ALA A N 1
ATOM 3548 C CA . ALA A 1 477 ? 2.823 -20.857 -8.872 1.00 39.94 477 ALA A CA 1
ATOM 3549 C C . ALA A 1 477 ? 2.747 -21.955 -9.951 1.00 39.94 477 ALA A C 1
ATOM 3551 O O . ALA A 1 477 ? 2.023 -22.942 -9.792 1.00 39.94 477 ALA A O 1
ATOM 3552 N N . ARG A 1 478 ? 3.549 -21.866 -11.029 1.00 44.03 478 ARG A N 1
ATOM 3553 C CA . ARG A 1 478 ? 3.645 -22.954 -12.023 1.00 44.03 478 ARG A CA 1
ATOM 3554 C C . ARG A 1 478 ? 4.362 -24.181 -11.483 1.00 44.03 478 ARG A C 1
ATOM 3556 O O . ARG A 1 478 ? 3.897 -25.279 -11.769 1.00 44.03 478 ARG A O 1
ATOM 3563 N N . ARG A 1 479 ? 5.470 -24.035 -10.746 1.00 44.38 479 ARG A N 1
ATOM 3564 C CA . ARG A 1 479 ? 6.176 -25.182 -10.143 1.00 44.38 479 ARG A CA 1
ATOM 3565 C C . ARG A 1 479 ? 5.297 -25.876 -9.107 1.00 44.38 479 ARG A C 1
ATOM 3567 O O . ARG A 1 479 ? 5.237 -27.096 -9.121 1.00 44.38 479 ARG A O 1
ATOM 3574 N N . ALA A 1 480 ? 4.549 -25.132 -8.298 1.00 41.06 480 ALA A N 1
ATOM 3575 C CA . ALA A 1 480 ? 3.574 -25.655 -7.347 1.00 41.06 480 ALA A CA 1
ATOM 3576 C C . ALA A 1 480 ? 2.409 -26.346 -8.066 1.00 41.06 480 ALA A C 1
ATOM 3578 O O . ALA A 1 480 ? 2.081 -27.479 -7.732 1.00 41.06 480 ALA A O 1
ATOM 3579 N N . LYS A 1 481 ? 1.836 -25.740 -9.117 1.00 48.69 481 LYS A N 1
ATOM 3580 C CA . LYS A 1 481 ? 0.776 -26.367 -9.926 1.00 48.69 481 LYS A CA 1
ATOM 3581 C C . LYS A 1 481 ? 1.265 -27.625 -10.649 1.00 48.69 481 LYS A C 1
ATOM 3583 O O . LYS A 1 481 ? 0.559 -28.626 -10.656 1.00 48.69 481 LYS A O 1
ATOM 3588 N N . ALA A 1 482 ? 2.471 -27.604 -11.213 1.00 50.97 482 ALA A N 1
ATOM 3589 C CA . ALA A 1 482 ? 3.091 -28.753 -11.870 1.00 50.97 482 ALA A CA 1
ATOM 3590 C C . ALA A 1 482 ? 3.468 -29.857 -10.871 1.00 50.97 482 ALA A C 1
ATOM 3592 O O . ALA A 1 482 ? 3.221 -31.027 -11.141 1.00 50.97 482 ALA A O 1
ATOM 3593 N N . ALA A 1 483 ? 3.998 -29.502 -9.699 1.00 53.19 483 ALA A N 1
ATOM 3594 C CA . ALA A 1 483 ? 4.292 -30.443 -8.623 1.00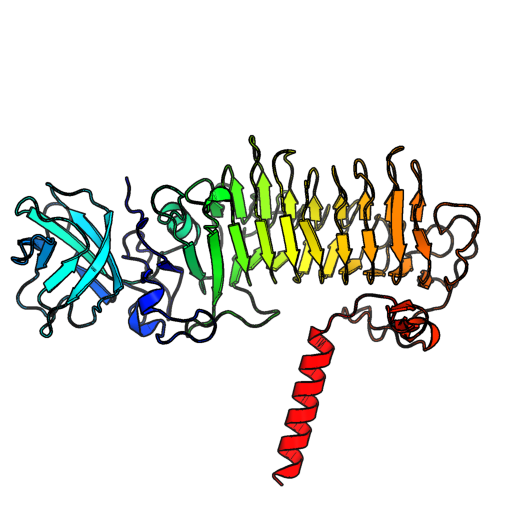 53.19 483 ALA A CA 1
ATOM 3595 C C . ALA A 1 483 ? 3.010 -31.053 -8.042 1.00 53.19 483 ALA A C 1
ATOM 3597 O O . ALA A 1 483 ? 2.972 -32.253 -7.800 1.00 53.19 483 ALA A O 1
ATOM 3598 N N . ASN A 1 484 ? 1.942 -30.269 -7.876 1.00 57.91 484 ASN A N 1
ATOM 3599 C CA . ASN A 1 484 ? 0.644 -30.759 -7.410 1.00 57.91 484 ASN A CA 1
ATOM 3600 C C . ASN A 1 484 ? -0.044 -31.641 -8.461 1.00 57.91 484 ASN A C 1
ATOM 3602 O O . ASN A 1 484 ? -0.577 -32.689 -8.110 1.00 57.91 484 ASN A O 1
ATOM 3606 N N . LEU A 1 485 ? 0.034 -31.290 -9.750 1.00 57.94 485 LEU A N 1
ATOM 3607 C CA . LEU A 1 485 ? -0.408 -32.161 -10.847 1.00 57.94 485 LEU A CA 1
ATOM 3608 C C . LEU A 1 485 ? 0.403 -33.464 -10.900 1.00 57.94 485 LEU A C 1
ATOM 3610 O O . LEU A 1 485 ? -0.183 -34.532 -11.044 1.00 57.94 485 LEU A O 1
ATOM 3614 N N . GLY A 1 486 ? 1.725 -33.395 -10.724 1.00 53.31 486 GLY A N 1
ATOM 3615 C CA . GLY A 1 486 ? 2.592 -34.572 -10.643 1.00 53.31 486 GLY A CA 1
ATOM 3616 C C . GLY A 1 486 ? 2.270 -35.457 -9.436 1.00 53.31 486 GLY A C 1
ATOM 3617 O O . GLY A 1 486 ? 2.155 -36.670 -9.578 1.00 53.31 486 GLY A O 1
ATOM 3618 N N . ARG A 1 487 ? 2.026 -34.864 -8.260 1.00 58.19 487 ARG A N 1
ATOM 3619 C CA . ARG A 1 487 ? 1.583 -35.583 -7.052 1.00 58.19 487 ARG A CA 1
ATOM 3620 C C . ARG A 1 487 ? 0.226 -36.260 -7.259 1.00 58.19 487 ARG A C 1
ATOM 3622 O O . ARG A 1 487 ? 0.079 -37.419 -6.901 1.00 58.19 487 ARG A O 1
ATOM 3629 N N . MET A 1 488 ? -0.728 -35.587 -7.902 1.00 52.41 488 MET A N 1
ATOM 3630 C CA . MET A 1 488 ? -2.045 -36.149 -8.239 1.00 52.41 488 MET A CA 1
ATOM 3631 C C . MET A 1 488 ? -1.976 -37.299 -9.257 1.00 52.41 488 MET A C 1
ATOM 3633 O O . MET A 1 488 ? -2.843 -38.168 -9.251 1.00 52.41 488 MET A O 1
ATOM 3637 N N . GLN A 1 489 ? -0.960 -37.331 -10.126 1.00 49.94 489 GLN A N 1
ATOM 3638 C CA . GLN A 1 489 ? -0.746 -38.433 -11.073 1.00 49.94 489 GLN A CA 1
ATOM 3639 C C . GLN A 1 489 ? -0.088 -39.667 -10.442 1.00 49.94 489 GLN A C 1
ATOM 3641 O O . GLN A 1 489 ? -0.245 -40.758 -10.978 1.00 49.94 489 GLN A O 1
ATOM 3646 N N . ILE A 1 490 ? 0.608 -39.517 -9.310 1.00 54.88 490 ILE A N 1
ATOM 3647 C CA . ILE A 1 490 ? 1.187 -40.636 -8.544 1.00 54.88 490 ILE A CA 1
ATOM 3648 C C . ILE A 1 490 ? 0.112 -41.353 -7.700 1.00 54.88 490 ILE A C 1
ATOM 3650 O O . ILE A 1 490 ? 0.284 -42.515 -7.350 1.00 54.88 490 ILE A O 1
ATOM 3654 N N . ILE A 1 491 ? -1.018 -40.695 -7.407 1.00 49.75 491 ILE A N 1
ATOM 3655 C CA . ILE A 1 491 ? -2.159 -41.258 -6.652 1.00 49.75 491 ILE A CA 1
ATOM 3656 C C . ILE A 1 491 ? -3.194 -41.901 -7.610 1.00 49.75 491 ILE A C 1
ATOM 3658 O O . ILE A 1 491 ? -4.395 -41.878 -7.355 1.00 49.75 491 ILE A O 1
ATOM 3662 N N . ARG A 1 492 ? -2.761 -42.453 -8.749 1.00 40.75 492 ARG A N 1
ATOM 3663 C CA . ARG A 1 492 ? -3.628 -43.229 -9.650 1.00 40.75 492 ARG A CA 1
ATOM 3664 C C . ARG A 1 492 ? -3.159 -44.661 -9.793 1.00 40.75 492 ARG A C 1
ATOM 3666 O O . ARG A 1 492 ? -1.964 -44.848 -10.105 1.00 40.75 492 ARG A O 1
#

Foldseek 3Di:
DALADAAAAWEFEAWALAADDQDLQALGTFHCVQQDDLQDTPAWSVLFAPNHLFFLAWQDDDPPDFRWKWDDPVPQFIKTFHPDDLRQCSPDFGWKKQKAWPDDDDGYIWTFHDADNSNGMTTTPHGDDDITGITIHTGGRHHDLLSVLSRYACDDVNHYEYEYEYQDAEEDDALVDASENAHRAHDPVSPYGYEYFYDDNGSHGDDQPAAREQHPPLHQHEHYEYENHEHYEYYRYEFENNVQEYEPYEYEYDAAYEHYEYASYEYEHYQEPYADPDQRYEAHEYHAHEFEHAAERAHAQHYHHYEYENYEFEYAHAEHEEAHAEAHEYYLYEFEYCQRYERYEYAHYAEYEYFQAEYANHQAPYEAEDQNHAYHYFLAEAAYNDQARRAPYHYPHHYHNYDALYEYAYPHGFRDDQCRDVDGHDDDLYYGDDQCFPCVVVPGRHGDDPCQQFSTDADPVRGGHHRHRPNCPVVCVVVVVVVVVVVVVVVD

Solvent-accessible surface area (backbone atoms only — not comparable to full-atom values): 22513 Å² total; per-residue (Å²): 130,53,61,38,46,56,78,57,44,29,38,31,31,18,35,46,66,39,80,51,69,85,36,88,62,32,26,15,21,28,30,33,82,59,39,45,48,68,88,63,48,80,48,44,48,75,74,42,14,33,75,35,11,39,40,57,24,72,42,73,38,70,95,86,58,62,53,27,45,32,40,72,65,81,81,53,30,30,21,45,34,40,83,93,70,40,58,33,55,75,56,53,59,31,29,17,27,21,38,47,41,78,49,102,55,82,40,22,35,35,44,26,71,39,58,39,96,72,2,36,30,37,29,36,77,45,76,48,84,72,75,45,34,21,26,44,16,32,9,7,19,20,66,38,66,35,60,48,37,74,36,32,34,7,40,64,90,44,67,20,36,31,36,39,40,26,53,49,67,44,72,41,91,48,57,85,46,50,36,55,39,58,53,43,27,14,24,79,94,60,72,16,30,28,36,41,36,20,25,48,74,59,59,40,62,49,56,91,97,42,66,28,40,35,32,21,67,53,21,67,20,37,31,30,37,46,28,78,51,22,21,40,36,41,29,18,39,30,19,26,31,7,47,56,72,21,20,16,34,33,38,48,43,92,54,81,33,44,40,36,38,38,34,45,27,34,16,35,57,9,20,20,10,31,34,29,71,21,82,22,41,26,37,44,34,36,37,38,34,41,24,27,13,54,37,21,10,39,34,33,51,19,35,51,48,47,36,39,32,47,29,41,34,30,15,68,24,68,23,21,29,38,40,19,47,33,38,44,40,36,32,33,23,39,38,31,35,83,42,80,14,30,29,34,38,34,58,51,30,49,36,38,36,44,30,22,24,29,35,37,32,13,21,26,33,33,32,35,55,25,72,78,21,36,34,33,37,33,14,25,29,32,33,18,38,31,32,90,75,27,19,56,24,40,55,81,32,46,49,72,72,39,65,37,18,29,35,38,26,19,79,77,38,73,62,80,65,54,56,32,62,44,43,95,41,80,46,88,61,41,43,78,49,75,47,55,50,74,38,60,93,84,71,36,69,49,66,65,34,67,66,43,57,49,41,9,59,55,47,100,88,64,50,56,27,53,38,20,35,77,65,56,69,66,53,50,54,48,50,50,51,51,50,51,53,51,54,59,59,69,76,108

Radius of gyration: 26.6 Å; Cα contacts (8 Å, |Δi|>4): 1588; chains: 1; bounding box: 64×63×79 Å

Nearest PDB structures (foldseek):
  7w1d-assembly1_C  TM=4.256E-01  e=1.047E-04  Klebsiella phage NTUH-K2044-K1-1
  5zkw-assembly1_B  TM=4.918E-01  e=9.270E-02  Pseudarthrobacter chlorophenolicus A6
  9j4l-assembly1_B  TM=2.696E-01  e=6.083E-02  Paenarthrobacter aurescens
  8egr-assembly1_A  TM=1.567E-01  e=2.824E+00  Staphylococcus phage Andhra

Sequence (492 aa):
MPIIFDSKDAVFFVGGRGAQSDNPYAGGGCTKDFWGDLNSPSKTLADVMDANGGCLSSVYASLGDTACDVITNGSGKVRITKSGEGWFTDCCVGLIVRAGFAATYTSGRYEVTAVDGSGDWIDIDETYSADTTCSAEVGGALPNLRIASDNTDANSTTPHNVYILTNNAQTFASTADKIDIDTGGGDLASNTWKRIIGIDNDGVELADGLFVTIDANNKACDCINVDQVDNIEFRHIYAYNTGGSFSGYNFDKTANHYGFILKECKATDSSYAVTVQSNAVRSFFVVGGTYSASVTSLYMKSLFGGSIQGVNAYSTGSYVFYLGYYGVPVKDCIIRSNGSSAGIYASSVNSPTITNCVFYNVTDCISVSNANMALVEYNNIFVVAAKTSGKAINRTAGGIAYSDYSCLWALDGAPNDSDRWGGDGKPEHTIEEDPDLVDAANGNFRPRKPNVLRGGKPDIAGNTTEMGAVLQEYEFARRAKAANLGRMQIIR

Mean predicted aligned error: 7.44 Å